Protein 7EBO (pdb70)

Secondary structure (DSSP, 8-state):
--EEE--SSEEEEEE--TT--GGGSHHHHHHHHHTT-EEEE---TT-SSS-THHHHHS-HHHHHHHHHHHHHHHHHTT--EEEEEEETHHHHHHHHHHHH-TTS-EEEEES---S----HHHHHHHHHHHHHHHTT-SS-HHHHHHHHHHHHHHHHHHHHHHHHHIIIIIGGGGGG--S-EEEEEE-S-IIIIIHHHHHHHHT-TTS-EEEEEETTS-S-TTTSTTHHHHHHHHHHHHHHH-/-----EEE--SS-EEEEE--TT--GGGSHHHHHHHHHTT-EEEE---TT-SSS-HHHHHH--HHHHHHHHHHHHHHHHHTT--SEEEEEETHHHHHHHHHHHH-TTS-EEEEES--SS----HHHHHHHHHHHHHHTSSS-HHHHHHHHTTHHHHHHHHHHHHHHHIIIIIGGGGGG--S-EEEEEETT-SSS-TTHHHHHHHT--SS-EEEEEETT--S-TTTSTTHHHHHHHHHHHHHH-

B-factor: mean 40.07, std 13.81, range [16.42, 127.61]

Foldseek 3Di:
DWDWAAFDLAEEEEEEAQLDFLVLQVLLVVLVVVVRYTYTYDGFFQHDDLAVVSSLVDALVSSLVVLVVRVVVVVVVVHQAYAYEYEALGQLSSQLCLLVDVSHLEYEYQLYQLAQDDPVVVLVVSLVVSLVSCVPGPDDPVVSCVRNVPRSVSVVVRSVSSNVCSVPRRLVRLQSRDHEYEYEWAEQDCVPTVVSRVVSCVSNPNHHYRYYYPNVGHRSCCPIPNVVVVSVSVVVVSVVSD/DFDAKDKQDFDLAEEEEEEAQLDFLVLFVLLVVLCVVVRYIYTYHGAFLHRDLALVSSLPDAPVRRLVVLVVSVVVCVVVVHQAYQYEYAALGQLSSQLVLLVDVSHAEYEYALYQLDQQFDQLVVSLVVNLVSLVVHPDDPVVSVVRSVPRSVSSVVRVVRSNVCSVPRRLVRLQSRDHAYEFEFEQAEPGGDRCSSVVSVVSNPNHHYHYDYNDHDYRSCCPTPNNVVVSVSVVVVSVVD

Organism: Lactiplantibacillus plantarum (strain ATCC BAA-793 / NCIMB 8826 / WCFS1) (NCBI:txid220668)

Nearest PDB structures (foldseek):
  7ebo-assembly1_B  TM=1.004E+00  e=3.153E-52  Lactiplantibacillus plantarum WCFS1
  7ebo-assembly1_A  TM=9.760E-01  e=7.085E-44  Lactiplantibacillus plantarum WCFS1
  1tqh-assembly1_A  TM=8.927E-01  e=3.615E-23  Geobacillus stearothermophilus
  6nkg-assembly1_A  TM=9.062E-01  e=1.296E-21  metagenome
  4ke8-assembly3_C  TM=7.957E-01  e=4.158E-16  Bacillus sp. H-257

InterPro domains:
  IPR012354 Esterase/lipase [PIRSF017388] (2-247)
  IPR022742 Alpha/beta hydrolase domain-containing protein 17C-like [PF12146] (15-228)
  IPR029058 Alpha/Beta hydrolase fold [G3DSA:3.40.50.1820] (1-246)
  IPR029058 Alpha/Beta hydrolase fold [SSF53474] (15-247)
  IPR051044 Monoacylglycerol and Diacylglycerol Lipase [PTHR11614] (16-240)

Structure (mmCIF, N/CA/C/O backbone):
data_7EBO
#
_entry.id   7EBO
#
_cell.length_a   54.891
_cell.length_b   74.339
_cell.length_c   110.726
_cell.angle_alpha   90.000
_cell.angle_beta   90.000
_cell.angle_gamma   90.000
#
_symmetry.space_group_name_H-M   'P 21 21 21'
#
loop_
_entity.id
_entity.type
_entity.pdbx_description
1 polymer Carboxylesterase
2 non-polymer 'SULFATE ION'
3 water water
#
loop_
_atom_site.group_PDB
_atom_site.id
_atom_site.type_symbol
_atom_site.label_atom_id
_atom_site.label_alt_id
_atom_site.label_comp_id
_atom_site.label_asym_id
_atom_site.label_entity_id
_atom_site.label_seq_id
_atom_site.pdbx_PDB_ins_code
_atom_site.Cartn_x
_atom_site.Cartn_y
_atom_site.Cartn_z
_atom_site.occupancy
_atom_site.B_iso_or_equiv
_atom_site.auth_seq_id
_atom_site.auth_comp_id
_atom_site.auth_asym_id
_atom_site.auth_atom_id
_atom_site.pdbx_PDB_model_num
ATOM 1 N N . GLU A 1 7 ? -11.647 7.613 -18.554 1.00 60.00 7 GLU A N 1
ATOM 2 C CA . GLU A 1 7 ? -12.880 7.632 -17.775 1.00 59.86 7 GLU A CA 1
ATOM 3 C C . GLU A 1 7 ? -12.662 7.037 -16.388 1.00 57.95 7 GLU A C 1
ATOM 4 O O . GLU A 1 7 ? -11.813 6.160 -16.217 1.00 58.58 7 GLU A O 1
ATOM 6 N N . PRO A 1 8 ? -13.414 7.514 -15.397 1.00 53.91 8 PRO A N 1
ATOM 7 C CA . PRO A 1 8 ? -13.365 6.888 -14.071 1.00 48.23 8 PRO A CA 1
ATOM 8 C C . PRO A 1 8 ? -13.975 5.494 -14.100 1.00 43.78 8 PRO A C 1
ATOM 9 O O . PRO A 1 8 ? -14.773 5.151 -14.974 1.00 45.43 8 PRO A O 1
ATOM 13 N N . PHE A 1 9 ? -13.576 4.678 -13.125 1.00 32.68 9 PHE A N 1
ATOM 14 C CA . PHE A 1 9 ? -14.040 3.302 -13.020 1.00 31.44 9 PHE A CA 1
ATOM 15 C C . PHE A 1 9 ? -14.598 3.035 -11.629 1.00 32.59 9 PHE A C 1
ATOM 16 O O . PHE A 1 9 ? -14.201 3.668 -10.648 1.00 28.90 9 PHE A O 1
ATOM 24 N N . PHE A 1 10 ? -15.525 2.081 -11.558 1.00 33.13 10 PHE A N 1
ATOM 25 C CA . PHE A 1 10 ? -16.130 1.655 -10.297 1.00 29.86 10 PHE A CA 1
ATOM 26 C C . PHE A 1 10 ? -16.361 0.151 -10.365 1.00 28.27 10 PHE A C 1
ATOM 27 O O . PHE A 1 10 ? -17.258 -0.302 -11.081 1.00 26.53 10 PHE A O 1
ATOM 35 N N . PHE A 1 11 ? -15.555 -0.621 -9.631 1.00 25.65 11 PHE A N 1
ATOM 36 C CA . PHE A 1 11 ? -15.669 -2.078 -9.612 1.00 26.66 11 PHE A CA 1
ATOM 37 C C . PHE A 1 11 ? -16.337 -2.497 -8.305 1.00 28.75 11 PHE A C 1
ATOM 38 O O . PHE A 1 11 ? -15.752 -2.347 -7.226 1.00 30.94 11 PHE A O 1
ATOM 46 N N . GLU A 1 12 ? -17.556 -3.026 -8.405 1.00 28.32 12 GLU A N 1
ATOM 47 C CA . GLU A 1 12 ? -18.376 -3.375 -7.248 1.00 30.63 12 GLU A CA 1
ATOM 48 C C . GLU A 1 12 ? -18.241 -4.864 -6.950 1.00 33.86 12 GLU A C 1
ATOM 49 O O . GLU A 1 12 ? -18.589 -5.698 -7.791 1.00 36.42 12 GLU A O 1
ATOM 55 N N . HIS A 1 13 ? -17.744 -5.198 -5.759 1.00 31.67 13 HIS A N 1
ATOM 56 C CA . HIS A 1 13 ? -17.610 -6.603 -5.403 1.00 33.37 13 HIS A CA 1
ATOM 57 C C . HIS A 1 13 ? -18.032 -6.874 -3.960 1.00 36.58 13 HIS A C 1
ATOM 58 O O . HIS A 1 13 ? -19.150 -7.343 -3.719 1.00 43.41 13 HIS A O 1
ATOM 65 N N . GLY A 1 14 ? -17.164 -6.572 -2.992 1.00 34.14 14 GLY A N 1
ATOM 66 C CA . GLY A 1 14 ? -17.394 -6.935 -1.613 1.00 35.16 14 GLY A CA 1
ATOM 67 C C . GLY A 1 14 ? -17.453 -5.721 -0.699 1.00 36.90 14 GLY A C 1
ATOM 68 O O . GLY A 1 14 ? -17.213 -4.582 -1.116 1.00 36.66 14 GLY A O 1
ATOM 69 N N . GLN A 1 15 ? -17.760 -5.990 0.574 1.00 40.69 15 GLN A N 1
ATOM 70 C CA . GLN A 1 15 ? -17.979 -4.906 1.524 1.00 40.67 15 GLN A CA 1
ATOM 71 C C . GLN A 1 15 ? -16.736 -4.046 1.707 1.00 40.11 15 GLN A C 1
ATOM 72 O O . GLN A 1 15 ? -16.849 -2.860 2.035 1.00 42.39 15 GLN A O 1
ATOM 78 N N . HIS A 1 16 ? -15.553 -4.616 1.501 1.00 39.98 16 HIS A N 1
ATOM 79 C CA . HIS A 1 16 ? -14.308 -3.863 1.614 1.00 36.31 16 HIS A CA 1
ATOM 80 C C . HIS A 1 16 ? -14.130 -3.016 0.361 1.00 34.98 16 HIS A C 1
ATOM 81 O O . HIS A 1 16 ? -13.914 -3.548 -0.734 1.00 36.25 16 HIS A O 1
ATOM 88 N N . ALA A 1 17 ? -14.217 -1.699 0.524 1.00 32.55 17 ALA A N 1
ATOM 89 C CA . ALA A 1 17 ? -14.176 -0.746 -0.574 1.00 26.58 17 ALA A CA 1
ATOM 90 C C . ALA A 1 17 ? -12.858 0.014 -0.535 1.00 25.98 17 ALA A C 1
ATOM 91 O O . ALA A 1 17 ? -12.388 0.405 0.535 1.00 31.81 17 ALA A O 1
ATOM 93 N N . VAL A 1 18 ? -12.248 0.211 -1.697 1.00 27.48 18 VAL A N 1
ATOM 94 C CA . VAL A 1 18 ? -10.967 0.901 -1.787 1.00 25.56 18 VAL A CA 1
ATOM 95 C C . VAL A 1 18 ? -11.101 2.044 -2.781 1.00 25.99 18 VAL A C 1
ATOM 96 O O . VAL A 1 18 ? -11.624 1.852 -3.883 1.00 25.85 18 VAL A O 1
ATOM 100 N N . ILE A 1 19 ? -10.650 3.235 -2.387 1.00 20.18 19 ILE A N 1
ATOM 101 C CA . ILE A 1 19 ? -10.622 4.401 -3.264 1.00 22.28 19 ILE A CA 1
ATOM 102 C C . ILE A 1 19 ? -9.179 4.665 -3.671 1.00 24.95 19 ILE A C 1
ATOM 103 O O . ILE A 1 19 ? -8.295 4.770 -2.813 1.00 29.36 19 ILE A O 1
ATOM 108 N N . LEU A 1 20 ? -8.945 4.776 -4.978 1.00 19.55 20 LEU A N 1
ATOM 109 C CA . LEU A 1 20 ? -7.611 4.985 -5.531 1.00 21.38 20 LEU A CA 1
ATOM 110 C C . LEU A 1 20 ? -7.576 6.300 -6.300 1.00 22.16 20 LEU A C 1
ATOM 111 O O . LEU A 1 20 ? -8.335 6.483 -7.257 1.00 24.61 20 LEU A O 1
ATOM 116 N N . LEU A 1 21 ? -6.687 7.203 -5.886 1.00 22.33 21 LEU A N 1
ATOM 117 C CA . LEU A 1 21 ? -6.527 8.516 -6.498 1.00 22.22 21 LEU A CA 1
ATOM 118 C C . LEU A 1 21 ? -5.277 8.537 -7.372 1.00 23.72 21 LEU A C 1
ATOM 119 O O . LEU A 1 21 ? -4.275 7.889 -7.055 1.00 24.17 21 LEU A O 1
ATOM 124 N N . HIS A 1 22 ? -5.343 9.278 -8.478 1.00 24.82 22 HIS A N 1
ATOM 125 C CA . HIS A 1 22 ? -4.295 9.263 -9.488 1.00 27.35 22 HIS A CA 1
ATOM 126 C C . HIS A 1 22 ? -3.380 10.482 -9.355 1.00 29.26 22 HIS A C 1
ATOM 127 O O . HIS A 1 22 ? -3.573 11.353 -8.506 1.00 30.21 22 HIS A O 1
ATOM 134 N N . ALA A 1 23 ? -2.376 10.541 -10.229 1.00 28.96 23 ALA A N 1
ATOM 135 C CA . ALA A 1 23 ? -1.311 11.532 -10.157 1.00 28.71 23 ALA A CA 1
ATOM 136 C C . ALA A 1 23 ? -1.701 12.841 -10.845 1.00 31.52 23 ALA A C 1
ATOM 137 O O . ALA A 1 23 ? -2.686 12.926 -11.585 1.00 28.87 23 ALA A O 1
ATOM 139 N N . TYR A 1 24 ? -0.900 13.874 -10.579 1.00 34.08 24 TYR A N 1
ATOM 140 C CA . TYR A 1 24 ? -1.045 15.160 -11.252 1.00 32.94 24 TYR A CA 1
ATOM 141 C C . TYR A 1 24 ? -0.857 14.990 -12.755 1.00 35.83 24 TYR A C 1
ATOM 142 O O . TYR A 1 24 ? 0.107 14.360 -13.204 1.00 38.59 24 TYR A O 1
ATOM 151 N N . ALA A 1 25 ? -1.799 15.533 -13.530 1.00 31.74 25 ALA A N 1
ATOM 152 C CA . ALA A 1 25 ? -1.833 15.424 -14.990 1.00 29.13 25 ALA A CA 1
ATOM 153 C C . ALA A 1 25 ? -1.987 13.981 -15.462 1.00 27.53 25 ALA A C 1
ATOM 154 O O . ALA A 1 25 ? -1.732 13.680 -16.633 1.00 30.84 25 ALA A O 1
ATOM 156 N N . GLY A 1 26 ? -2.389 13.084 -14.572 1.00 26.03 26 GLY A N 1
ATOM 157 C CA . GLY A 1 26 ? -2.685 11.703 -14.897 1.00 23.68 26 GLY A CA 1
ATOM 158 C C . GLY A 1 26 ? -4.168 11.465 -15.087 1.00 25.22 26 GLY A C 1
ATOM 159 O O . GLY A 1 26 ? -4.919 12.360 -15.492 1.00 26.05 26 GLY A O 1
ATOM 160 N N . SER A 1 27 ? -4.601 10.243 -14.787 1.00 27.33 27 SER A N 1
ATOM 161 C CA . SER A 1 27 ? -6.002 9.861 -14.916 1.00 28.30 27 SER A CA 1
ATOM 162 C C . SER A 1 27 ? -6.219 8.573 -14.133 1.00 29.67 27 SER A C 1
ATOM 163 O O . SER A 1 27 ? -5.274 7.973 -13.616 1.00 26.93 27 SER A O 1
ATOM 166 N N . ALA A 1 28 ? -7.480 8.130 -14.079 1.00 30.10 28 ALA A N 1
ATOM 167 C CA . ALA A 1 28 ? -7.807 6.882 -13.396 1.00 27.42 28 ALA A CA 1
ATOM 168 C C . ALA A 1 28 ? -7.050 5.695 -13.973 1.00 30.55 28 ALA A C 1
ATOM 169 O O . ALA A 1 28 ? -6.957 4.652 -13.317 1.00 31.07 28 ALA A O 1
ATOM 171 N N . ASN A 1 29 ? -6.505 5.832 -15.185 1.00 25.90 29 ASN A N 1
ATOM 172 C CA . ASN A 1 29 ? -5.656 4.791 -15.744 1.00 27.01 29 ASN A CA 1
ATOM 173 C C . ASN A 1 29 ? -4.350 4.644 -14.970 1.00 28.45 29 ASN A C 1
ATOM 174 O O . ASN A 1 29 ? -3.665 3.629 -15.127 1.00 35.09 29 ASN A O 1
ATOM 179 N N . ASP A 1 30 ? -3.985 5.634 -14.146 1.00 22.95 30 ASP A N 1
ATOM 180 C CA . ASP A 1 30 ? -2.776 5.520 -13.334 1.00 21.56 30 ASP A CA 1
ATOM 181 C C . ASP A 1 30 ? -2.854 4.351 -12.363 1.00 22.54 30 ASP A C 1
ATOM 182 O O . ASP A 1 30 ? -1.824 3.763 -12.013 1.00 26.12 30 ASP A O 1
ATOM 187 N N . VAL A 1 31 ? -4.062 3.987 -11.938 1.00 21.88 31 VAL A N 1
ATOM 188 C CA . VAL A 1 31 ? -4.283 3.045 -10.853 1.00 27.30 31 VAL A CA 1
ATOM 189 C C . VAL A 1 31 ? -5.190 1.900 -11.275 1.00 30.26 31 VAL A C 1
ATOM 190 O O . VAL A 1 31 ? -5.666 1.146 -10.428 1.00 32.87 31 VAL A O 1
ATOM 194 N N . ARG A 1 32 ? -5.453 1.766 -12.576 1.00 31.42 32 ARG A N 1
ATOM 195 C CA . ARG A 1 32 ? -6.390 0.747 -13.033 1.00 32.79 32 ARG A CA 1
ATOM 196 C C . ARG A 1 32 ? -5.821 -0.653 -12.845 1.00 34.23 32 ARG A C 1
ATOM 197 O O . ARG A 1 32 ? -6.543 -1.573 -12.443 1.00 33.16 32 ARG A O 1
ATOM 205 N N . MET A 1 33 ? -4.536 -0.839 -13.158 1.00 34.47 33 MET A N 1
ATOM 206 C CA . MET A 1 33 ? -3.911 -2.147 -12.986 1.00 35.86 33 MET A CA 1
ATOM 207 C C . MET A 1 33 ? -3.880 -2.551 -11.516 1.00 32.97 33 MET A C 1
ATOM 208 O O . MET A 1 33 ? -4.131 -3.714 -11.179 1.00 33.90 33 MET A O 1
ATOM 213 N N . LEU A 1 34 ? -3.547 -1.607 -10.629 1.00 28.66 34 LEU A N 1
ATOM 214 C CA . LEU A 1 34 ? -3.655 -1.860 -9.195 1.00 26.33 34 LEU A CA 1
ATOM 215 C C . LEU A 1 34 ? -5.090 -2.210 -8.828 1.00 30.08 34 LEU A C 1
ATOM 216 O O . LEU A 1 34 ? -5.334 -3.102 -8.006 1.00 37.19 34 LEU A O 1
ATOM 221 N N . ALA A 1 35 ? -6.054 -1.503 -9.424 1.00 25.65 35 ALA A N 1
ATOM 222 C CA . ALA A 1 35 ? -7.462 -1.787 -9.171 1.00 24.54 35 ALA A CA 1
ATOM 223 C C . ALA A 1 35 ? -7.815 -3.222 -9.542 1.00 24.90 35 ALA A C 1
ATOM 224 O O . ALA A 1 35 ? -8.575 -3.887 -8.829 1.00 29.57 35 ALA A O 1
ATOM 226 N N . ARG A 1 36 ? -7.280 -3.714 -10.661 1.00 24.84 36 ARG A N 1
ATOM 227 C CA . ARG A 1 36 ? -7.544 -5.093 -11.061 1.00 26.44 36 ARG A CA 1
ATOM 228 C C . ARG A 1 36 ? -6.957 -6.088 -10.071 1.00 26.56 36 ARG A C 1
ATOM 229 O O . ARG A 1 36 ? -7.569 -7.126 -9.797 1.00 27.58 36 ARG A O 1
ATOM 237 N N . ALA A 1 37 ? -5.773 -5.799 -9.530 1.00 25.25 37 ALA A N 1
ATOM 238 C CA . ALA A 1 37 ? -5.190 -6.713 -8.555 1.00 28.41 37 ALA A CA 1
ATOM 239 C C . ALA A 1 37 ? -6.036 -6.788 -7.292 1.00 31.26 37 ALA A C 1
ATOM 240 O O . ALA A 1 37 ? -6.139 -7.856 -6.677 1.00 31.61 37 ALA A O 1
ATOM 242 N N . LEU A 1 38 ? -6.648 -5.673 -6.890 1.00 30.48 38 LEU A N 1
ATOM 243 C CA . LEU A 1 38 ? -7.561 -5.699 -5.753 1.00 30.69 38 LEU A CA 1
ATOM 244 C C . LEU A 1 38 ? -8.894 -6.330 -6.131 1.00 35.54 38 LEU A C 1
ATOM 245 O O . LEU A 1 38 ? -9.518 -7.011 -5.309 1.00 37.49 38 LEU A O 1
ATOM 250 N N . GLU A 1 39 ? -9.343 -6.109 -7.370 1.00 35.60 39 GLU A N 1
ATOM 251 C CA . GLU A 1 39 ? -10.593 -6.707 -7.826 1.00 32.44 39 GLU A CA 1
ATOM 252 C C . GLU A 1 39 ? -10.514 -8.227 -7.807 1.00 36.67 39 GLU A C 1
ATOM 253 O O . GLU A 1 39 ? -11.475 -8.901 -7.422 1.00 37.43 39 GLU A O 1
ATOM 259 N N . ARG A 1 40 ? -9.366 -8.784 -8.200 1.00 36.56 40 ARG A N 1
ATOM 260 C CA . ARG A 1 40 ? -9.204 -10.235 -8.218 1.00 32.17 40 ARG A CA 1
ATOM 261 C C . ARG A 1 40 ? -9.358 -10.827 -6.823 1.00 30.60 40 ARG A C 1
ATOM 262 O O . ARG A 1 40 ? -9.795 -11.975 -6.679 1.00 33.32 40 ARG A O 1
ATOM 270 N N . GLU A 1 41 ? -9.004 -10.065 -5.787 1.00 28.16 41 GLU A N 1
ATOM 271 C CA . GLU A 1 41 ? -9.186 -10.480 -4.404 1.00 26.18 41 GLU A CA 1
ATOM 272 C C . GLU A 1 41 ? -10.516 -10.010 -3.824 1.00 25.88 41 GLU A C 1
ATOM 273 O O . GLU A 1 41 ? -10.657 -9.938 -2.597 1.00 27.08 41 GLU A O 1
ATOM 279 N N . ASP A 1 42 ? -11.468 -9.643 -4.685 1.00 26.69 42 ASP A N 1
ATOM 280 C CA . ASP A 1 42 ? -12.857 -9.362 -4.332 1.00 23.23 42 ASP A CA 1
ATOM 281 C C . ASP A 1 42 ? -13.039 -8.034 -3.607 1.00 22.62 42 ASP A C 1
ATOM 282 O O . ASP A 1 42 ? -14.064 -7.827 -2.947 1.00 23.31 42 ASP A O 1
ATOM 287 N N . TYR A 1 43 ? -12.081 -7.118 -3.700 1.00 21.85 43 TYR A N 1
ATOM 288 C CA . TYR A 1 43 ? -12.271 -5.795 -3.121 1.00 25.41 43 TYR A CA 1
ATOM 289 C C . TYR A 1 43 ? -13.118 -4.931 -4.043 1.00 29.41 43 TYR A C 1
ATOM 290 O O . TYR A 1 43 ? -12.974 -4.977 -5.268 1.00 34.21 43 TYR A O 1
ATOM 299 N N . THR A 1 44 ? -14.009 -4.143 -3.448 1.00 29.17 44 THR A N 1
ATOM 300 C CA . THR A 1 44 ? -14.653 -3.069 -4.185 1.00 30.45 44 THR A CA 1
ATOM 301 C C . THR A 1 44 ? -13.652 -1.930 -4.310 1.00 29.77 44 THR A C 1
ATOM 302 O O . THR A 1 44 ? -13.047 -1.516 -3.317 1.00 27.24 44 THR A O 1
ATOM 306 N N . VAL A 1 45 ? -13.466 -1.430 -5.525 1.00 30.19 45 VAL A N 1
ATOM 307 C CA . VAL A 1 45 ? -12.455 -0.413 -5.781 1.00 30.94 45 VAL A CA 1
ATOM 308 C C . VAL A 1 45 ? -13.054 0.668 -6.670 1.00 27.85 45 VAL A C 1
ATOM 309 O O . VAL A 1 45 ? -13.762 0.373 -7.639 1.00 29.13 45 VAL A O 1
ATOM 313 N N . TYR A 1 46 ? -12.763 1.924 -6.332 1.00 27.12 46 TYR A N 1
ATOM 314 C CA . TYR A 1 46 ? -13.314 3.099 -6.995 1.00 27.15 46 TYR A CA 1
ATOM 315 C C . TYR A 1 46 ? -12.178 4.034 -7.380 1.00 33.15 46 TYR A C 1
ATOM 316 O O . TYR A 1 46 ? -11.331 4.362 -6.543 1.00 32.69 46 TYR A O 1
ATOM 325 N N . GLY A 1 47 ? -12.160 4.454 -8.642 1.00 35.56 47 GLY A N 1
ATOM 326 C CA . GLY A 1 47 ? -11.114 5.317 -9.134 1.00 34.38 47 GLY A CA 1
ATOM 327 C C . GLY A 1 47 ? -11.637 6.615 -9.717 1.00 30.51 47 GLY A C 1
ATOM 328 O O . GLY A 1 47 ? -11.922 6.715 -10.914 1.00 28.97 47 GLY A O 1
ATOM 329 N N . PRO A 1 48 ? -11.763 7.642 -8.883 1.00 30.45 48 PRO A N 1
ATOM 330 C CA . PRO A 1 48 ? -12.277 8.923 -9.368 1.00 28.61 48 PRO A CA 1
ATOM 331 C C . PRO A 1 48 ? -11.205 9.692 -10.124 1.00 30.42 48 PRO A C 1
ATOM 332 O O . PRO A 1 48 ? -10.007 9.424 -10.014 1.00 34.62 48 PRO A O 1
ATOM 336 N N . GLN A 1 49 ? -11.659 10.663 -10.909 1.00 29.48 49 GLN A N 1
ATOM 337 C CA . GLN A 1 49 ? -10.772 11.519 -11.684 1.00 29.66 49 GLN A CA 1
ATOM 338 C C . GLN A 1 49 ? -10.868 12.952 -11.181 1.00 26.40 49 GLN A C 1
ATOM 339 O O . GLN A 1 49 ? -11.969 13.467 -10.960 1.00 29.69 49 GLN A O 1
ATOM 345 N N . PHE A 1 50 ? -9.714 13.589 -11.006 1.00 23.68 50 PHE A N 1
ATOM 346 C CA . PHE A 1 50 ? -9.672 14.949 -10.494 1.00 25.56 50 PHE A CA 1
ATOM 347 C C . PHE A 1 50 ? -10.226 15.925 -11.528 1.00 29.58 50 PHE A C 1
ATOM 348 O O . PHE A 1 50 ? -10.198 15.668 -12.733 1.00 35.95 50 PHE A O 1
ATOM 356 N N . SER A 1 51 ? -10.765 17.040 -11.041 1.00 28.51 51 SER A N 1
ATOM 357 C CA . SER A 1 51 ? -11.311 18.052 -11.935 1.00 28.26 51 SER A CA 1
ATOM 358 C C . SER A 1 51 ? -10.232 18.561 -12.883 1.00 26.75 51 SER A C 1
ATOM 359 O O . SER A 1 51 ? -9.066 18.712 -12.504 1.00 27.38 51 SER A O 1
ATOM 362 N N . GLY A 1 52 ? -10.624 18.810 -14.133 1.00 23.34 52 GLY A N 1
ATOM 363 C CA . GLY A 1 52 ? -9.706 19.297 -15.139 1.00 25.24 52 GLY A CA 1
ATOM 364 C C . GLY A 1 52 ? -8.847 18.241 -15.801 1.00 29.11 52 GLY A C 1
ATOM 365 O O . GLY A 1 52 ? -8.200 18.542 -16.811 1.00 32.65 52 GLY A O 1
ATOM 366 N N . HIS A 1 53 ? -8.818 17.017 -15.279 1.00 30.02 53 HIS A N 1
ATOM 367 C CA . HIS A 1 53 ? -7.952 15.973 -15.804 1.00 31.88 53 HIS A CA 1
ATOM 368 C C . HIS A 1 53 ? -8.686 15.131 -16.843 1.00 36.39 53 HIS A C 1
ATOM 369 O O . HIS A 1 53 ? -9.917 15.126 -16.924 1.00 39.34 53 HIS A O 1
ATOM 376 N N . ALA A 1 54 ? -7.897 14.413 -17.645 1.00 37.64 54 ALA A N 1
ATOM 377 C CA . ALA A 1 54 ? -8.409 13.464 -18.636 1.00 39.19 54 ALA A CA 1
ATOM 378 C C . ALA A 1 54 ? -9.265 14.151 -19.699 1.00 43.60 54 ALA A C 1
ATOM 379 O O . ALA A 1 54 ? -10.336 13.666 -20.068 1.00 47.35 54 ALA A O 1
ATOM 381 N N . THR A 1 55 ? -8.795 15.292 -20.187 1.00 44.05 55 THR A N 1
ATOM 382 C CA . THR A 1 55 ? -9.394 15.970 -21.326 1.00 45.71 55 THR A CA 1
ATOM 383 C C . THR A 1 55 ? -8.336 16.101 -22.415 1.00 47.54 55 THR A C 1
ATOM 384 O O . THR A 1 55 ? -7.195 15.657 -22.260 1.00 51.03 55 THR A O 1
ATOM 388 N N . ASP A 1 56 ? -8.720 16.716 -23.532 1.00 46.35 56 ASP A N 1
ATOM 389 C CA . ASP A 1 56 ? -7.759 16.964 -24.598 1.00 46.64 56 ASP A CA 1
ATOM 390 C C . ASP A 1 56 ? -6.834 18.134 -24.286 1.00 46.58 56 ASP A C 1
ATOM 391 O O . ASP A 1 56 ? -5.781 18.262 -24.918 1.00 49.27 56 ASP A O 1
ATOM 393 N N . ASP A 1 57 ? -7.195 18.976 -23.320 1.00 40.90 57 ASP A N 1
ATOM 394 C CA . ASP A 1 57 ? -6.531 20.254 -23.106 1.00 38.85 57 ASP A CA 1
ATOM 395 C C . ASP A 1 57 ? -5.780 20.239 -21.783 1.00 35.50 57 ASP A C 1
ATOM 396 O O . ASP A 1 57 ? -6.407 20.075 -20.725 1.00 32.26 57 ASP A O 1
ATOM 401 N N . PRO A 1 58 ? -4.450 20.376 -21.790 1.00 31.75 58 PRO A N 1
ATOM 402 C CA . PRO A 1 58 ? -3.718 20.473 -20.517 1.00 29.77 58 PRO A CA 1
ATOM 403 C C . PRO A 1 58 ? -4.084 21.709 -19.712 1.00 31.15 58 PRO A C 1
ATOM 404 O O . PRO A 1 58 ? -3.900 21.712 -18.487 1.00 33.68 58 PRO A O 1
ATOM 408 N N . ARG A 1 59 ? -4.592 22.766 -20.358 1.00 27.51 59 ARG A N 1
ATOM 409 C CA . ARG A 1 59 ? -5.007 23.961 -19.631 1.00 30.34 59 ARG A CA 1
ATOM 410 C C . ARG A 1 59 ? -6.211 23.707 -18.734 1.00 31.75 59 ARG A C 1
ATOM 411 O O . ARG A 1 59 ? -6.430 24.468 -17.787 1.00 31.10 59 ARG A O 1
ATOM 419 N N . ASP A 1 60 ? -7.006 22.674 -19.025 1.00 34.19 60 ASP A N 1
ATOM 420 C CA . ASP A 1 60 ? -8.114 22.326 -18.142 1.00 33.15 60 ASP A CA 1
ATOM 421 C C . ASP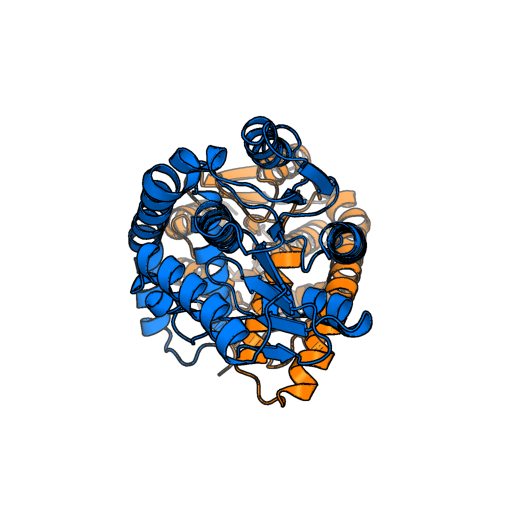 A 1 60 ? -7.621 21.980 -16.745 1.00 37.64 60 ASP A C 1
ATOM 422 O O . ASP A 1 60 ? -8.293 22.291 -15.753 1.00 41.09 60 ASP A O 1
ATOM 427 N N . ILE A 1 61 ? -6.454 21.343 -16.647 1.00 35.16 61 ILE A N 1
ATOM 428 C CA . ILE A 1 61 ? -5.868 21.057 -15.343 1.00 32.27 61 ILE A CA 1
ATOM 429 C C . ILE A 1 61 ? -5.474 22.351 -14.645 1.00 37.31 61 ILE A C 1
ATOM 430 O O . ILE A 1 61 ? -5.722 22.531 -13.447 1.00 39.88 61 ILE A O 1
ATOM 435 N N . LEU A 1 62 ? -4.850 23.271 -15.383 1.00 33.20 62 LEU A N 1
ATOM 436 C CA . LEU A 1 62 ? -4.380 24.519 -14.796 1.00 33.39 62 LEU A CA 1
ATOM 437 C C . LEU A 1 62 ? -5.522 25.440 -14.390 1.00 31.10 62 LEU A C 1
ATOM 438 O O . LEU A 1 62 ? -5.317 26.328 -13.557 1.00 28.88 62 LEU A O 1
ATOM 443 N N . ALA A 1 63 ? -6.718 25.249 -14.955 1.00 32.52 63 ALA A N 1
ATOM 444 C CA . ALA A 1 63 ? -7.860 26.059 -14.551 1.00 31.92 63 ALA A CA 1
ATOM 445 C C . ALA A 1 63 ? -8.393 25.657 -13.182 1.00 36.83 63 ALA A C 1
ATOM 446 O O . ALA A 1 63 ? -9.025 26.479 -12.512 1.00 38.90 63 ALA A O 1
ATOM 448 N N . GLN A 1 64 ? -8.151 24.422 -12.754 1.00 35.68 64 GLN A N 1
ATOM 449 C CA . GLN A 1 64 ? -8.607 23.945 -11.459 1.00 33.51 64 GLN A CA 1
ATOM 450 C C . GLN A 1 64 ? -7.595 24.330 -10.382 1.00 34.81 64 GLN A C 1
ATOM 451 O O . GLN A 1 64 ? -6.497 24.808 -10.669 1.00 36.50 64 GLN A O 1
ATOM 457 N N . THR A 1 65 ? -7.974 24.118 -9.128 1.00 36.53 65 THR A N 1
ATOM 458 C CA . THR A 1 65 ? -7.134 24.469 -7.996 1.00 35.01 65 THR A CA 1
ATOM 459 C C . THR A 1 65 ? -6.880 23.240 -7.134 1.00 34.51 65 THR A C 1
ATOM 460 O O . THR A 1 65 ? -7.660 22.280 -7.162 1.00 33.49 65 THR A O 1
ATOM 464 N N . PRO A 1 66 ? -5.784 23.226 -6.366 1.00 39.36 66 PRO A N 1
ATOM 465 C CA . PRO A 1 66 ? -5.567 22.102 -5.439 1.00 34.74 66 PRO A CA 1
ATOM 466 C C . PRO A 1 66 ? -6.697 21.944 -4.443 1.00 33.60 66 PRO A C 1
ATOM 467 O O . PRO A 1 66 ? -7.055 20.817 -4.074 1.00 33.41 66 PRO A O 1
ATOM 471 N N . ALA A 1 67 ? -7.261 23.064 -3.988 1.00 33.52 67 ALA A N 1
ATOM 472 C CA . ALA A 1 67 ? -8.361 23.019 -3.033 1.00 35.99 67 ALA A CA 1
ATOM 473 C C . ALA A 1 67 ? -9.566 22.287 -3.611 1.00 39.62 67 ALA A C 1
ATOM 474 O O . ALA A 1 67 ? -10.269 21.569 -2.889 1.00 40.01 67 ALA A O 1
ATOM 476 N N . GLN A 1 68 ? -9.832 22.469 -4.908 1.00 35.69 68 GLN A N 1
ATOM 477 C CA . GLN A 1 68 ? -10.958 21.781 -5.531 1.00 32.61 68 GLN A CA 1
ATOM 478 C C . GLN A 1 68 ? -10.727 20.277 -5.576 1.00 35.85 68 GLN A C 1
ATOM 479 O O . GLN A 1 68 ? -11.667 19.494 -5.394 1.00 37.37 68 GLN A O 1
ATOM 485 N N . TRP A 1 69 ? -9.483 19.855 -5.812 1.00 34.30 69 TRP A N 1
ATOM 486 C CA . TRP A 1 69 ? -9.172 18.430 -5.827 1.00 32.19 69 TRP A CA 1
ATOM 487 C C . TRP A 1 69 ? -9.393 17.791 -4.461 1.00 33.75 69 TRP A C 1
ATOM 488 O O . TRP A 1 69 ? -9.729 16.604 -4.379 1.00 30.67 69 TRP A O 1
ATOM 499 N N . TRP A 1 70 ? -9.196 18.553 -3.381 1.00 36.29 70 TRP A N 1
ATOM 500 C CA . TRP A 1 70 ? -9.553 18.062 -2.053 1.00 33.31 70 TRP A CA 1
ATOM 501 C C . TRP A 1 70 ? -11.057 17.845 -1.930 1.00 30.76 70 TRP A C 1
ATOM 502 O O . TRP A 1 70 ? -11.503 16.878 -1.300 1.00 28.38 70 TRP A O 1
ATOM 513 N N . GLN A 1 71 ? -11.854 18.741 -2.515 1.00 30.93 71 GLN A N 1
ATOM 514 C CA . GLN A 1 71 ? -13.299 18.535 -2.542 1.00 29.86 71 GLN A CA 1
ATOM 515 C C . GLN A 1 71 ? -13.665 17.291 -3.345 1.00 30.85 71 GLN A C 1
ATOM 516 O O . GLN A 1 71 ? -14.589 16.557 -2.977 1.00 34.87 71 GLN A O 1
ATOM 522 N N . ASP A 1 72 ? -12.960 17.045 -4.455 1.00 30.09 72 ASP A N 1
ATOM 523 C CA . ASP A 1 72 ? -13.175 15.819 -5.220 1.00 30.92 72 ASP A CA 1
ATOM 524 C C . ASP A 1 72 ? -12.914 14.586 -4.369 1.00 31.92 72 ASP A C 1
ATOM 525 O O . ASP A 1 72 ? -13.595 13.564 -4.514 1.00 33.28 72 ASP A O 1
ATOM 530 N N . THR A 1 73 ? -11.899 14.648 -3.508 1.00 33.04 73 THR A N 1
ATOM 531 C CA . THR A 1 73 ? -11.589 13.518 -2.642 1.00 32.45 73 THR A CA 1
ATOM 532 C C . THR A 1 73 ? -12.723 13.250 -1.661 1.00 28.20 73 THR A C 1
ATOM 533 O O . THR A 1 73 ? -13.099 12.093 -1.435 1.00 26.45 73 THR A O 1
ATOM 537 N N . GLN A 1 74 ? -13.282 14.307 -1.067 1.00 23.42 74 GLN A N 1
ATOM 538 C CA . GLN A 1 74 ? -14.401 14.125 -0.149 1.00 24.11 74 GLN A CA 1
ATOM 539 C C . GLN A 1 74 ? -15.628 13.587 -0.873 1.00 29.69 74 GLN A C 1
ATOM 540 O O . GLN A 1 74 ? -16.348 12.737 -0.335 1.00 31.15 74 GLN A O 1
ATOM 546 N N . GLN A 1 75 ? -15.887 14.074 -2.089 1.00 31.69 75 GLN A N 1
ATOM 547 C CA . GLN A 1 75 ? -17.043 13.600 -2.842 1.00 28.63 75 GLN A CA 1
ATOM 548 C C . GLN A 1 75 ? -16.918 12.119 -3.169 1.00 27.52 75 GLN A C 1
ATOM 549 O O . GLN A 1 75 ? -17.915 11.388 -3.171 1.00 26.82 75 GLN A O 1
ATOM 555 N N . ALA A 1 76 ? -15.697 11.661 -3.448 1.00 30.24 76 ALA A N 1
ATOM 556 C CA . ALA A 1 76 ? -15.481 10.249 -3.739 1.00 33.14 76 ALA A CA 1
ATOM 557 C C . ALA A 1 76 ? -15.759 9.381 -2.518 1.00 28.64 76 ALA A C 1
ATOM 558 O O . ALA A 1 76 ? -16.359 8.306 -2.638 1.00 29.42 76 ALA A O 1
ATOM 560 N N . ILE A 1 77 ? -15.310 9.820 -1.339 1.00 29.01 77 ILE A N 1
ATOM 561 C CA . ILE A 1 77 ? -15.561 9.064 -0.112 1.00 26.77 77 ILE A CA 1
ATOM 562 C C . ILE A 1 77 ? -17.054 9.010 0.188 1.00 28.97 77 ILE A C 1
ATOM 563 O O . ILE A 1 77 ? -17.605 7.950 0.509 1.00 36.03 77 ILE A O 1
ATOM 568 N N . SER A 1 78 ? -17.728 10.159 0.107 1.00 25.26 78 SER A N 1
ATOM 569 C CA . SER A 1 78 ? -19.167 10.199 0.349 1.00 25.44 78 SER A CA 1
ATOM 570 C C . SER A 1 78 ? -19.929 9.346 -0.658 1.00 24.92 78 SER A C 1
ATOM 571 O O . SER A 1 78 ? -20.950 8.735 -0.321 1.00 24.40 78 SER A O 1
ATOM 574 N N . PHE A 1 79 ? -19.453 9.303 -1.902 1.00 28.55 79 PHE A N 1
ATOM 575 C CA . PHE A 1 79 ? -20.123 8.507 -2.924 1.00 29.74 79 PHE A CA 1
ATOM 576 C C . PHE A 1 79 ? -20.103 7.025 -2.567 1.00 31.85 79 PHE A C 1
ATOM 577 O O . PHE A 1 79 ? -21.082 6.308 -2.806 1.00 33.79 79 PHE A O 1
ATOM 585 N N . MET A 1 80 ? -18.987 6.546 -2.012 1.00 31.40 80 MET A N 1
ATOM 586 C CA . MET A 1 80 ? -18.906 5.151 -1.587 1.00 35.29 80 MET A CA 1
ATOM 587 C C . MET A 1 80 ? -19.877 4.875 -0.447 1.00 34.28 80 MET A C 1
ATOM 588 O O . MET A 1 80 ? -20.538 3.831 -0.420 1.00 35.98 80 MET A O 1
ATOM 593 N N . ARG A 1 81 ? -19.963 5.799 0.511 1.00 32.32 81 ARG A N 1
ATOM 594 C CA . ARG A 1 81 ? -20.904 5.644 1.615 1.00 31.97 81 ARG A CA 1
ATOM 595 C C . ARG A 1 81 ? -22.339 5.697 1.111 1.00 37.94 81 ARG A C 1
ATOM 596 O O . ARG A 1 81 ? -23.219 5.007 1.637 1.00 42.66 81 ARG A O 1
ATOM 604 N N . GLN A 1 82 ? -22.594 6.536 0.104 1.00 35.29 82 GLN A N 1
ATOM 605 C CA . GLN A 1 82 ? -23.910 6.584 -0.521 1.00 34.78 82 GLN A CA 1
ATOM 606 C C . GLN A 1 82 ? -24.278 5.238 -1.133 1.00 33.96 82 GLN A C 1
ATOM 607 O O . GLN A 1 82 ? -25.463 4.897 -1.229 1.00 33.00 82 GLN A O 1
ATOM 613 N N . LYS A 1 83 ? -23.276 4.456 -1.532 1.00 34.05 83 LYS A N 1
ATOM 614 C CA . LYS A 1 83 ? -23.478 3.122 -2.081 1.00 36.01 83 LYS A CA 1
ATOM 615 C C . LYS A 1 83 ? -23.675 2.056 -1.010 1.00 38.46 83 LYS A C 1
ATOM 616 O O . LYS A 1 83 ? -23.907 0.894 -1.356 1.00 40.42 83 LYS A O 1
ATOM 622 N N . GLY A 1 84 ? -23.589 2.408 0.270 1.00 39.74 84 GLY A N 1
ATOM 623 C CA . GLY A 1 84 ? -23.766 1.441 1.331 1.00 38.90 84 GLY A CA 1
ATOM 624 C C . GLY A 1 84 ? -22.485 0.902 1.927 1.00 39.28 84 GLY A C 1
ATOM 625 O O . GLY A 1 84 ? -22.550 0.095 2.861 1.00 39.96 84 GLY A O 1
ATOM 626 N N . TYR A 1 85 ? -21.327 1.315 1.416 1.00 37.17 85 TYR A N 1
ATOM 627 C CA . TYR A 1 85 ? -20.053 0.837 1.934 1.00 38.51 85 TYR A CA 1
ATOM 628 C C . TYR A 1 85 ? -19.646 1.624 3.172 1.00 43.09 85 TYR A C 1
ATOM 629 O O . TYR A 1 85 ? -19.664 2.859 3.175 1.00 45.30 85 TYR A O 1
ATOM 638 N N . THR A 1 86 ? -19.294 0.896 4.231 1.00 41.64 86 THR A N 1
ATOM 639 C CA . THR A 1 86 ? -18.840 1.492 5.476 1.00 39.29 86 THR A CA 1
ATOM 640 C C . THR A 1 86 ? -17.373 1.229 5.769 1.00 38.15 86 THR A C 1
ATOM 641 O O . THR A 1 86 ? -16.781 1.954 6.575 1.00 39.42 86 THR A O 1
ATOM 645 N N . LYS A 1 87 ? -16.775 0.227 5.130 1.00 34.61 87 LYS A N 1
ATOM 646 C CA . LYS A 1 87 ? -15.376 -0.134 5.331 1.00 33.15 87 LYS A CA 1
ATOM 647 C C . LYS A 1 87 ? -14.613 0.289 4.082 1.00 29.90 87 LYS A C 1
ATOM 648 O O . LYS A 1 87 ? -14.602 -0.426 3.076 1.00 33.04 87 LYS A O 1
ATOM 654 N N . ILE A 1 88 ? -13.983 1.458 4.150 1.00 26.56 88 ILE A N 1
ATOM 655 C CA . ILE A 1 88 ? -13.340 2.069 2.996 1.00 29.74 88 ILE A CA 1
ATOM 656 C C . ILE A 1 88 ? -11.925 2.472 3.385 1.00 26.47 88 ILE A C 1
ATOM 657 O O . ILE A 1 88 ? -11.673 2.902 4.516 1.00 27.52 88 ILE A O 1
ATOM 662 N N . SER A 1 89 ? -11.001 2.298 2.449 1.00 25.04 89 SER A N 1
ATOM 663 C CA . SER A 1 89 ? -9.639 2.786 2.551 1.00 26.86 89 SER A CA 1
ATOM 664 C C . SER A 1 89 ? -9.347 3.630 1.321 1.00 29.16 89 SER A C 1
ATOM 665 O O . SER A 1 89 ? -9.955 3.443 0.262 1.00 31.92 89 SER A O 1
ATOM 668 N N . ILE A 1 90 ? -8.400 4.554 1.451 1.00 27.38 90 ILE A N 1
ATOM 669 C CA . ILE A 1 90 ? -8.122 5.500 0.379 1.00 27.18 90 ILE A CA 1
ATOM 670 C C . ILE A 1 90 ? -6.616 5.652 0.214 1.00 25.06 90 ILE A C 1
ATOM 671 O O . ILE A 1 90 ? -5.892 5.897 1.183 1.00 25.33 90 ILE A O 1
ATOM 676 N N . PHE A 1 91 ? -6.153 5.511 -1.023 1.00 20.72 91 PHE A N 1
ATOM 677 C CA . PHE A 1 91 ? -4.750 5.623 -1.377 1.00 27.31 91 PHE A CA 1
ATOM 678 C C . PHE A 1 91 ? -4.620 6.676 -2.462 1.00 31.16 91 PHE A C 1
ATOM 679 O O . PHE A 1 91 ? -5.582 6.994 -3.165 1.00 32.63 91 PHE A O 1
ATOM 687 N N . GLY A 1 92 ? -3.417 7.218 -2.589 1.00 32.06 92 GLY A N 1
ATOM 688 C CA . GLY A 1 92 ? -3.168 8.159 -3.656 1.00 27.96 92 GLY A CA 1
ATOM 689 C C . GLY A 1 92 ? -1.782 8.018 -4.239 1.00 28.35 92 GLY A C 1
ATOM 690 O O . GLY A 1 92 ? -0.807 7.767 -3.523 1.00 26.07 92 GLY A O 1
ATOM 691 N N . LEU A 1 93 ? -1.691 8.218 -5.547 1.00 33.35 93 LEU A N 1
ATOM 692 C CA . LEU A 1 93 ? -0.442 8.128 -6.283 1.00 32.12 93 LEU A CA 1
ATOM 693 C C . LEU A 1 93 ? 0.070 9.542 -6.511 1.00 29.56 93 LEU A C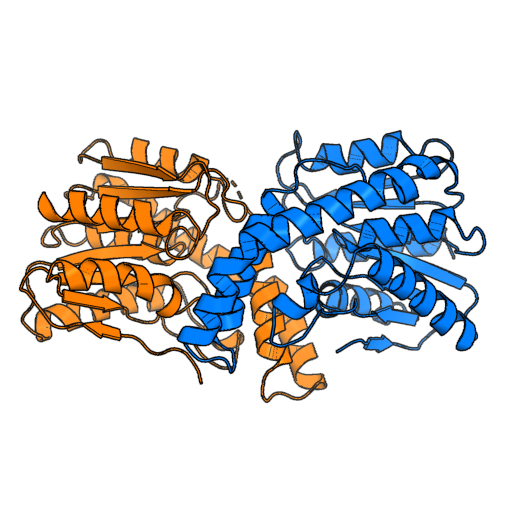 1
ATOM 694 O O . LEU A 1 93 ? -0.663 10.391 -7.032 1.00 26.82 93 LEU A O 1
ATOM 699 N N . SER A 1 94 ? 1.335 9.782 -6.154 1.00 32.64 94 SER A N 1
ATOM 700 C CA . SER A 1 94 ? 1.955 11.092 -6.325 1.00 31.56 94 SER A CA 1
ATOM 701 C C . SER A 1 94 ? 1.090 12.189 -5.712 1.00 30.45 94 SER A C 1
ATOM 702 O O . SER A 1 94 ? 0.943 12.249 -4.488 1.00 32.81 94 SER A O 1
ATOM 705 N N . LEU A 1 95 ? 0.534 13.074 -6.546 1.00 30.97 95 LEU A N 1
ATOM 706 C CA . LEU A 1 95 ? -0.310 14.149 -6.026 1.00 28.97 95 LEU A CA 1
ATOM 707 C C . LEU A 1 95 ? -1.519 13.602 -5.272 1.00 30.45 95 LEU A C 1
ATOM 708 O O . LEU A 1 95 ? -1.948 14.185 -4.269 1.00 29.63 95 LEU A O 1
ATOM 713 N N . GLY A 1 96 ? -2.075 12.480 -5.734 1.00 29.75 96 GLY A N 1
ATOM 714 C CA . GLY A 1 96 ? -3.226 11.897 -5.062 1.00 26.36 96 GLY A CA 1
ATOM 715 C C . GLY A 1 96 ? -2.972 11.564 -3.605 1.00 27.82 96 GLY A C 1
ATOM 716 O O . GLY A 1 96 ? -3.871 11.686 -2.771 1.00 28.77 96 GLY A O 1
ATOM 717 N N . GLY A 1 97 ? -1.750 11.139 -3.280 1.00 30.13 97 GLY A N 1
ATOM 718 C CA . GLY A 1 97 ? -1.432 10.779 -1.907 1.00 30.86 97 GLY A CA 1
ATOM 719 C C . GLY A 1 97 ? -1.614 11.906 -0.910 1.00 26.94 97 GLY A C 1
ATOM 720 O O . GLY A 1 97 ? -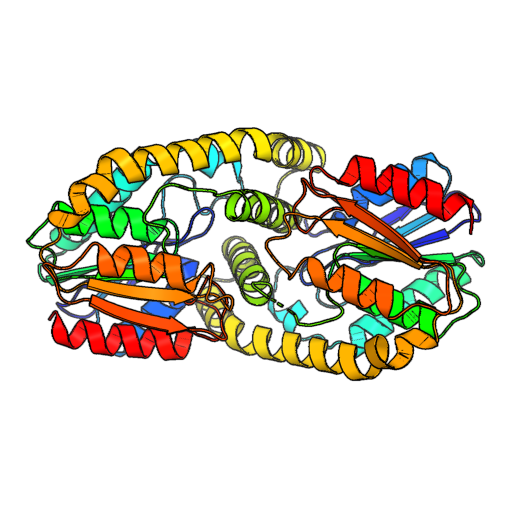1.926 11.659 0.258 1.00 25.45 97 GLY A O 1
ATOM 721 N N . ILE A 1 98 ? -1.418 13.153 -1.343 1.00 29.22 98 ILE A N 1
ATOM 722 C CA . ILE A 1 98 ? -1.594 14.287 -0.437 1.00 31.34 98 ILE A CA 1
ATOM 723 C C . ILE A 1 98 ? -3.039 14.357 0.038 1.00 34.12 98 ILE A C 1
ATOM 724 O O . ILE A 1 98 ? -3.318 14.496 1.235 1.00 35.33 98 ILE A O 1
ATOM 729 N N . PHE A 1 99 ? -3.978 14.258 -0.903 1.00 31.37 99 PHE A N 1
ATOM 730 C CA . PHE A 1 99 ? -5.394 14.319 -0.565 1.00 31.06 99 PHE A CA 1
ATOM 731 C C . PHE A 1 99 ? -5.848 13.054 0.149 1.00 27.63 99 PHE A C 1
ATOM 732 O O . PHE A 1 99 ? -6.761 13.104 0.981 1.00 22.65 99 PHE A O 1
ATOM 740 N N . ALA A 1 100 ? -5.240 11.911 -0.181 1.00 28.69 100 ALA A N 1
ATOM 741 C CA . ALA A 1 100 ? -5.528 10.681 0.548 1.00 28.02 100 ALA A CA 1
ATOM 742 C C . ALA A 1 100 ? -5.138 10.819 2.014 1.00 28.80 100 ALA A C 1
ATOM 743 O O . ALA A 1 100 ? -5.857 10.352 2.905 1.00 31.12 100 ALA A O 1
ATOM 745 N N . THR A 1 101 ? -3.996 11.457 2.282 1.00 27.91 101 THR A N 1
ATOM 746 C CA . THR A 1 101 ? -3.606 11.718 3.663 1.00 26.82 101 THR A CA 1
ATOM 747 C C . THR A 1 101 ? -4.541 12.726 4.314 1.00 29.36 101 THR A C 1
ATOM 748 O O . THR A 1 101 ? -4.891 12.585 5.491 1.00 30.38 101 THR A O 1
ATOM 752 N N . ALA A 1 102 ? -4.951 13.754 3.568 1.00 28.20 102 ALA A N 1
ATOM 753 C CA . ALA A 1 102 ? -5.899 14.724 4.104 1.00 27.99 102 ALA A CA 1
ATOM 754 C C . ALA A 1 102 ? -7.193 14.043 4.530 1.00 28.91 102 ALA A C 1
ATOM 755 O O . ALA A 1 102 ? -7.807 14.429 5.532 1.00 30.81 102 ALA A O 1
ATOM 757 N N . ALA A 1 103 ? -7.624 13.027 3.779 1.00 24.75 103 ALA A N 1
ATOM 758 C CA . ALA A 1 103 ? -8.845 12.312 4.130 1.00 24.88 103 ALA A CA 1
ATOM 759 C C . ALA A 1 103 ? -8.670 11.521 5.420 1.00 29.34 103 ALA A C 1
ATOM 760 O O . ALA A 1 103 ? -9.542 11.548 6.296 1.00 30.91 103 ALA A O 1
ATOM 762 N N . LEU A 1 104 ? -7.546 10.813 5.555 1.00 30.61 104 LEU A N 1
ATOM 763 C CA . LEU A 1 104 ? -7.315 10.004 6.746 1.00 33.75 104 LEU A CA 1
ATOM 764 C C . LEU A 1 104 ? -7.189 10.861 7.998 1.00 34.89 104 LEU A C 1
ATOM 765 O O . LEU A 1 104 ? -7.554 10.416 9.093 1.00 35.30 104 LEU A O 1
ATOM 770 N N . GLU A 1 105 ? -6.656 12.077 7.861 1.00 29.84 105 GLU A N 1
ATOM 771 C CA . GLU A 1 105 ? -6.516 12.967 9.009 1.00 28.86 105 GLU A CA 1
ATOM 772 C C . GLU A 1 105 ? -7.870 13.399 9.558 1.00 28.63 105 GLU A C 1
ATOM 773 O O . GLU A 1 105 ? -8.061 13.468 10.778 1.00 32.11 105 GLU A O 1
ATOM 779 N N . ARG A 1 106 ? -8.817 13.700 8.674 1.00 26.88 106 ARG A N 1
ATOM 780 C CA . ARG A 1 106 ? -10.081 14.319 9.045 1.00 29.86 106 ARG A CA 1
ATOM 781 C C . ARG A 1 106 ? -11.229 13.330 9.203 1.00 32.31 106 ARG A C 1
ATOM 782 O O . ARG A 1 106 ? -12.347 13.752 9.513 1.00 34.35 106 ARG A O 1
ATOM 790 N N . ASP A 1 107 ? -10.996 12.034 9.008 1.00 30.67 107 ASP A N 1
ATOM 791 C CA . ASP A 1 107 ? -12.074 11.048 9.065 1.00 29.89 107 ASP A CA 1
ATOM 792 C C . ASP A 1 107 ? -11.581 9.805 9.788 1.00 29.08 107 ASP A C 1
ATOM 793 O O . ASP A 1 107 ? -10.996 8.901 9.177 1.00 27.04 107 ASP A O 1
ATOM 798 N N . PRO A 1 108 ? -11.793 9.728 11.105 1.00 32.22 108 PRO A N 1
ATOM 799 C CA . PRO A 1 108 ? -11.377 8.527 11.845 1.00 36.03 108 PRO A CA 1
ATOM 800 C C . PRO A 1 108 ? -12.155 7.282 11.465 1.00 36.49 108 PRO A C 1
ATOM 801 O O . PRO A 1 108 ? -11.692 6.170 11.750 1.00 37.60 108 PRO A O 1
ATOM 805 N N . GLN A 1 109 ? -13.321 7.429 10.835 1.00 35.05 109 GLN A N 1
ATOM 806 C CA . GLN A 1 109 ? -14.081 6.270 10.383 1.00 35.37 109 GLN A CA 1
ATOM 807 C C . GLN A 1 109 ? -13.413 5.550 9.218 1.00 36.03 109 GLN A C 1
ATOM 808 O O . GLN A 1 109 ? -13.698 4.368 8.995 1.00 33.38 109 GLN A O 1
ATOM 814 N N . LEU A 1 110 ? -12.556 6.229 8.458 1.00 33.89 110 LEU A N 1
ATOM 815 C CA . LEU A 1 110 ? -11.827 5.551 7.396 1.00 35.09 110 LEU A CA 1
ATOM 816 C C . LEU A 1 110 ? -10.917 4.484 7.990 1.00 37.40 110 LEU A C 1
ATOM 817 O O . LEU A 1 110 ? -10.250 4.709 9.003 1.00 37.99 110 LEU A O 1
ATOM 822 N N . LEU A 1 111 ? -10.900 3.309 7.362 1.00 35.62 111 LEU A N 1
ATOM 823 C CA . LEU A 1 111 ? -10.131 2.200 7.915 1.00 34.62 111 LEU A CA 1
ATOM 824 C C . LEU A 1 111 ? -8.631 2.355 7.675 1.00 35.19 111 LEU A C 1
ATOM 825 O O . LEU A 1 111 ? -7.826 1.947 8.519 1.00 33.90 111 LEU A O 1
ATOM 830 N N . GLY A 1 112 ? -8.231 2.925 6.540 1.00 33.40 112 GLY A N 1
ATOM 831 C CA . GLY A 1 112 ? -6.809 3.100 6.283 1.00 30.15 112 GLY A CA 1
ATOM 832 C C . GLY A 1 112 ? -6.533 3.592 4.877 1.00 30.84 112 GLY A C 1
ATOM 833 O O . GLY A 1 112 ? -7.376 4.245 4.252 1.00 30.23 112 GLY A O 1
ATOM 834 N N . GLY A 1 113 ? -5.331 3.282 4.396 1.00 31.53 113 GLY A N 1
ATOM 835 C CA . GLY A 1 113 ? -4.902 3.720 3.083 1.00 28.95 113 GLY A CA 1
ATOM 836 C C . GLY A 1 113 ? -3.453 4.158 3.087 1.00 31.31 113 GLY A C 1
ATOM 837 O O . GLY A 1 113 ? -2.653 3.635 3.867 1.00 34.76 113 GLY A O 1
ATOM 838 N N . GLY A 1 114 ? -3.099 5.113 2.236 1.00 30.70 114 GLY A N 1
ATOM 839 C CA . GLY A 1 114 ? -1.730 5.590 2.212 1.00 29.33 114 GLY A CA 1
ATOM 840 C C . GLY A 1 114 ? -1.401 6.276 0.896 1.00 29.57 114 GLY A C 1
ATOM 841 O O . GLY A 1 114 ? -2.280 6.788 0.208 1.00 31.19 114 GLY A O 1
ATOM 842 N N . THR A 1 115 ? -0.105 6.285 0.588 1.00 28.48 115 THR A N 1
ATOM 843 C CA . THR A 1 115 ? 0.448 7.079 -0.498 1.00 28.50 115 THR A CA 1
ATOM 844 C C . THR A 1 115 ? 1.371 6.232 -1.363 1.00 32.74 115 THR A C 1
ATOM 845 O O . THR A 1 115 ? 2.008 5.290 -0.884 1.00 34.54 115 THR A O 1
ATOM 849 N N . PHE A 1 116 ? 1.441 6.580 -2.647 1.00 32.56 116 PHE A N 1
ATOM 850 C CA . PHE A 1 116 ? 2.361 5.951 -3.590 1.00 30.45 116 PHE A CA 1
ATOM 851 C C . PHE A 1 116 ? 3.266 7.046 -4.140 1.00 31.15 116 PHE A C 1
ATOM 852 O O . PHE A 1 116 ? 2.826 7.862 -4.959 1.00 33.85 116 PHE A O 1
ATOM 860 N N . SER A 1 117 ? 4.520 7.067 -3.686 1.00 27.00 117 SER A N 1
ATOM 861 C CA . SER A 1 117 ? 5.501 8.079 -4.090 1.00 27.47 117 SER A CA 1
ATOM 862 C C . SER A 1 117 ? 4.949 9.492 -3.917 1.00 26.42 117 SER A C 1
ATOM 863 O O . SER A 1 117 ? 5.003 10.324 -4.825 1.00 22.61 117 SER A O 1
ATOM 866 N N . SER A 1 118 ? 4.402 9.761 -2.735 1.00 26.25 118 SER A N 1
ATOM 867 C CA . SER A 1 118 ? 3.756 11.058 -2.575 1.00 32.51 118 SER A CA 1
ATOM 868 C C . SER A 1 118 ? 4.623 12.011 -1.772 1.00 34.95 118 SER A C 1
ATOM 869 O O . SER A 1 118 ? 5.123 11.638 -0.701 1.00 35.82 118 SER A O 1
ATOM 872 N N . PRO A 1 119 ? 4.825 13.230 -2.264 1.00 36.31 119 PRO A N 1
ATOM 873 C CA . PRO A 1 119 ? 5.566 14.232 -1.490 1.00 35.60 119 PRO A CA 1
ATOM 874 C C . PRO A 1 119 ? 4.624 14.971 -0.556 1.00 33.63 119 PRO A C 1
ATOM 875 O O . PRO A 1 119 ? 3.917 15.899 -0.964 1.00 34.50 119 PRO A O 1
ATOM 879 N N . LEU A 1 120 ? 4.608 14.567 0.706 1.00 31.33 120 LEU A N 1
ATOM 880 C CA . LEU A 1 120 ? 3.709 15.149 1.690 1.00 31.67 120 LEU A CA 1
ATOM 881 C C . LEU A 1 120 ? 4.290 16.360 2.397 1.00 39.98 120 LEU A C 1
ATOM 882 O O . LEU A 1 120 ? 3.713 16.824 3.386 1.00 49.47 120 LEU A O 1
ATOM 887 N N . PHE A 1 121 ? 5.412 16.881 1.922 1.00 33.76 121 PHE A N 1
ATOM 888 C CA . PHE A 1 121 ? 5.999 18.083 2.487 1.00 28.47 121 PHE A CA 1
ATOM 889 C C . PHE A 1 121 ? 6.321 19.029 1.345 1.00 33.96 121 PHE A C 1
ATOM 890 O O . PHE A 1 121 ? 6.862 18.606 0.318 1.00 37.59 121 PHE A O 1
ATOM 898 N N . ALA A 1 122 ? 5.949 20.296 1.511 1.00 32.06 122 ALA A N 1
ATOM 899 C CA . ALA A 1 122 ? 6.162 21.279 0.460 1.00 30.46 122 ALA A CA 1
ATOM 900 C C . ALA A 1 122 ? 7.645 21.365 0.128 1.00 31.77 122 ALA A C 1
ATOM 901 O O . ALA A 1 122 ? 8.501 21.323 1.015 1.00 33.83 122 ALA A O 1
ATOM 903 N N . GLY A 1 123 ? 7.951 21.467 -1.154 1.00 34.07 123 GLY A N 1
ATOM 904 C CA . GLY A 1 123 ? 9.335 21.558 -1.552 1.00 35.55 123 GLY A CA 1
ATOM 905 C C . GLY A 1 123 ? 9.478 21.807 -3.032 1.00 32.73 123 GLY A C 1
ATOM 906 O O . GLY A 1 123 ? 8.536 22.234 -3.700 1.00 29.26 123 GLY A O 1
ATOM 907 N N . ASN A 1 124 ? 10.678 21.529 -3.531 1.00 34.40 124 ASN A N 1
ATOM 908 C CA . ASN A 1 124 ? 10.978 21.726 -4.942 1.00 35.98 124 ASN A CA 1
ATOM 909 C C . ASN A 1 124 ? 10.132 20.783 -5.788 1.00 37.43 124 ASN A C 1
ATOM 910 O O . ASN A 1 124 ? 10.193 19.561 -5.618 1.00 40.46 124 ASN A O 1
ATOM 915 N N . ARG A 1 125 ? 9.333 21.353 -6.691 1.00 37.99 125 ARG A N 1
ATOM 916 C CA . ARG A 1 125 ? 8.511 20.580 -7.615 1.00 41.63 125 ARG A CA 1
ATOM 917 C C . ARG A 1 125 ? 8.970 20.750 -9.060 1.00 43.97 125 ARG A C 1
ATOM 918 O O . ARG A 1 125 ? 8.206 20.470 -9.988 1.00 44.85 125 ARG A O 1
ATOM 926 N N . SER A 1 126 ? 10.218 21.188 -9.265 1.00 47.86 126 SER A N 1
ATOM 927 C CA . SER A 1 126 ? 10.743 21.427 -10.607 1.00 48.78 126 SER A CA 1
ATOM 928 C C . SER A 1 126 ? 10.773 20.177 -11.472 1.00 47.60 126 SER A C 1
ATOM 929 O O . SER A 1 126 ? 10.860 20.289 -12.701 1.00 48.66 126 SER A O 1
ATOM 932 N N . ASP A 1 127 ? 10.636 18.994 -10.878 1.00 46.36 127 ASP A N 1
ATOM 933 C CA . ASP A 1 127 ? 10.645 17.783 -11.686 1.00 48.24 127 ASP A CA 1
ATOM 934 C C . ASP A 1 127 ? 9.261 17.503 -12.243 1.00 49.23 127 ASP A C 1
ATOM 935 O O . ASP A 1 127 ? 9.126 17.050 -13.384 1.00 53.64 127 ASP A O 1
ATOM 940 N N . VAL A 1 128 ? 8.222 17.791 -11.461 1.00 44.30 128 VAL A N 1
ATOM 941 C CA . VAL A 1 128 ? 6.867 17.595 -11.953 1.00 38.63 128 VAL A CA 1
ATOM 942 C C . VAL A 1 128 ? 6.548 18.632 -13.021 1.00 37.06 128 VAL A C 1
ATOM 943 O O . VAL A 1 128 ? 5.817 18.349 -13.978 1.00 36.43 128 VAL A O 1
ATOM 947 N N . ALA A 1 129 ? 7.096 19.842 -12.885 1.00 35.38 129 ALA A N 1
ATOM 948 C CA . ALA A 1 129 ? 6.818 20.896 -13.854 1.00 38.11 129 ALA A CA 1
ATOM 949 C C . ALA A 1 129 ? 7.366 20.549 -15.234 1.00 42.64 129 ALA A C 1
ATOM 950 O O . ALA A 1 129 ? 6.678 20.731 -16.246 1.00 43.43 129 ALA A O 1
ATOM 952 N N . GLU A 1 130 ? 8.605 20.058 -15.297 1.00 44.90 130 GLU A N 1
ATOM 953 C CA . GLU A 1 130 ? 9.190 19.697 -16.583 1.00 45.10 130 GLU A CA 1
ATOM 954 C C . GLU A 1 130 ? 8.569 18.428 -17.149 1.00 42.59 130 GLU A C 1
ATOM 955 O O . GLU A 1 130 ? 8.439 18.294 -18.371 1.00 39.16 130 GLU A O 1
ATOM 961 N N . MET A 1 131 ? 8.192 17.487 -16.281 1.00 42.98 131 MET A N 1
ATOM 962 C CA . MET A 1 131 ? 7.505 16.286 -16.743 1.00 43.08 131 MET A CA 1
ATOM 963 C C . MET A 1 131 ? 6.183 16.642 -17.407 1.00 41.09 131 MET A C 1
ATOM 964 O O . MET A 1 131 ? 5.808 16.050 -18.426 1.00 39.85 131 MET A O 1
ATOM 966 N N . PHE A 1 132 ? 5.459 17.604 -16.831 1.00 42.91 132 PHE A N 1
ATOM 967 C CA . PHE A 1 132 ? 4.180 18.023 -17.390 1.00 42.96 132 PHE A CA 1
ATOM 968 C C . PHE A 1 132 ? 4.366 18.606 -18.786 1.00 45.68 132 PHE A C 1
ATOM 969 O O . PHE A 1 132 ? 3.542 18.375 -19.678 1.00 47.40 132 PHE A O 1
ATOM 977 N N . ILE A 1 133 ? 5.438 19.377 -18.988 1.00 42.12 133 ILE A N 1
ATOM 978 C CA . ILE A 1 133 ? 5.710 19.954 -20.302 1.00 38.65 133 ILE A CA 1
ATOM 979 C C . ILE A 1 133 ? 6.019 18.852 -21.311 1.00 36.28 133 ILE A C 1
ATOM 980 O O . ILE A 1 133 ? 5.485 18.840 -22.427 1.00 35.57 133 ILE A O 1
ATOM 985 N N . THR A 1 134 ? 6.886 17.909 -20.929 1.00 34.10 134 THR A N 1
ATOM 986 C CA . THR A 1 134 ? 7.183 16.770 -21.792 1.00 35.72 134 THR A CA 1
ATOM 987 C C . THR A 1 134 ? 5.930 15.952 -22.066 1.00 38.55 134 THR A C 1
ATOM 988 O O . THR A 1 134 ? 5.691 15.518 -23.200 1.00 40.50 134 THR A O 1
ATOM 992 N N . LEU A 1 135 ? 5.116 15.739 -21.032 1.00 37.83 135 LEU A N 1
ATOM 993 C CA . LEU A 1 135 ? 3.879 14.984 -21.184 1.00 35.19 135 LEU A CA 1
ATOM 994 C C . LEU A 1 135 ? 2.915 15.692 -22.129 1.00 31.45 135 LEU A C 1
ATOM 995 O O . LEU A 1 135 ? 2.377 15.081 -23.058 1.00 32.40 135 LEU A O 1
ATOM 1000 N N . SER A 1 136 ? 2.699 16.990 -21.912 1.00 31.62 136 SER A N 1
ATOM 1001 C CA . SER A 1 136 ? 1.742 17.737 -22.723 1.00 33.32 136 SER A CA 1
ATOM 1002 C C . SER A 1 136 ? 2.157 17.788 -24.191 1.00 31.70 136 SER A C 1
ATOM 1003 O O . SER A 1 136 ? 1.327 17.592 -25.087 1.00 31.84 136 SER A O 1
ATOM 1006 N N . HIS A 1 137 ? 3.435 18.079 -24.459 1.00 33.31 137 HIS A N 1
ATOM 1007 C CA . HIS A 1 137 ? 3.919 18.113 -25.839 1.00 34.20 137 HIS A CA 1
ATOM 1008 C C . HIS A 1 137 ? 3.684 16.790 -26.553 1.00 35.23 137 HIS A C 1
ATOM 1009 O O . HIS A 1 137 ? 3.252 16.767 -27.712 1.00 32.18 137 HIS A O 1
ATOM 1016 N N . HIS A 1 138 ? 3.974 15.677 -25.882 1.00 36.26 138 HIS A N 1
ATOM 1017 C CA . HIS A 1 138 ? 3.756 14.374 -26.496 1.00 39.23 138 HIS A CA 1
ATOM 1018 C C . HIS A 1 138 ? 2.267 14.066 -26.638 1.00 43.07 138 HIS A C 1
ATOM 1019 O O . HIS A 1 138 ? 1.847 13.486 -27.646 1.00 48.74 138 HIS A O 1
ATOM 1026 N N . GLN A 1 139 ? 1.456 14.427 -25.636 1.00 40.62 139 GLN A N 1
ATOM 1027 C CA . GLN A 1 139 ? 0.013 14.227 -25.752 1.00 39.23 139 GLN A CA 1
ATOM 1028 C C . GLN A 1 139 ? -0.559 15.032 -26.912 1.00 44.80 139 GLN A C 1
ATOM 1029 O O . GLN A 1 139 ? -1.415 14.543 -27.658 1.00 46.33 139 GLN A O 1
ATOM 1035 N N . LEU A 1 140 ? -0.107 16.277 -27.065 1.00 46.51 140 LEU A N 1
ATOM 1036 C CA . LEU A 1 140 ? -0.614 17.154 -28.114 1.00 47.48 140 LEU A CA 1
ATOM 1037 C C . LEU A 1 140 ? -0.285 16.648 -29.512 1.00 50.84 140 LEU A C 1
ATOM 1038 O O . LEU A 1 140 ? -0.952 17.048 -30.473 1.00 51.47 140 LEU A O 1
ATOM 1043 N N . ALA A 1 141 ? 0.741 15.805 -29.659 1.00 54.79 141 ALA A N 1
ATOM 1044 C CA . ALA A 1 141 ? 1.082 15.295 -30.981 1.00 55.54 141 ALA A CA 1
ATOM 1045 C C . ALA A 1 141 ? -0.083 14.545 -31.613 1.00 56.79 141 ALA A C 1
ATOM 1046 O O . ALA A 1 141 ? -0.173 14.483 -32.844 1.00 61.64 141 ALA A O 1
ATOM 1048 N N . HIS A 1 142 ? -0.978 13.984 -30.801 1.00 55.58 142 HIS A N 1
ATOM 1049 C CA . HIS A 1 142 ? -2.174 13.308 -31.283 1.00 59.30 142 HIS A CA 1
ATOM 1050 C C . HIS A 1 142 ? -3.424 14.143 -31.050 1.00 59.00 142 HIS A C 1
ATOM 1051 O O . HIS A 1 142 ? -4.541 13.631 -31.187 1.00 58.78 142 HIS A O 1
ATOM 1058 N N . SER A 1 143 ? -3.265 15.419 -30.708 1.00 59.49 143 SER A N 1
ATOM 1059 C CA . SER A 1 143 ? -4.406 16.220 -30.308 1.00 59.51 143 SER A CA 1
ATOM 1060 C C . SER A 1 143 ? -5.241 16.621 -31.518 1.00 61.59 143 SER A C 1
ATOM 1061 O O . SER A 1 143 ? -4.848 16.460 -32.675 1.00 59.84 143 SER A O 1
ATOM 1064 N N . GLN A 1 144 ? -6.418 17.158 -31.219 1.00 65.13 144 GLN A N 1
ATOM 1065 C CA . GLN A 1 144 ? -7.297 17.752 -32.211 1.00 66.86 144 GLN A CA 1
ATOM 1066 C C . GLN A 1 144 ? -6.852 19.156 -32.579 1.00 64.02 144 GLN A C 1
ATOM 1067 O O . GLN A 1 144 ? -7.276 19.681 -33.614 1.00 66.90 144 GLN A O 1
ATOM 1073 N N . PHE A 1 145 ? -6.012 19.764 -31.747 1.00 56.59 145 PHE A N 1
ATOM 1074 C CA . PHE A 1 145 ? -5.635 21.158 -31.910 1.00 52.06 145 PHE A CA 1
ATOM 1075 C C . PHE A 1 145 ? -4.739 21.356 -33.125 1.00 46.15 145 PHE A C 1
ATOM 1076 O O . PHE A 1 145 ? -4.042 20.443 -33.574 1.00 44.18 145 PHE A O 1
ATOM 1084 N N . SER A 1 146 ? -4.768 22.575 -33.653 1.00 44.03 146 SER A N 1
ATOM 1085 C CA . SER A 1 146 ? -3.902 22.987 -34.744 1.00 45.36 146 SER A CA 1
ATOM 1086 C C . SER A 1 146 ? -2.492 23.266 -34.224 1.00 47.37 146 SER A C 1
ATOM 1087 O O . SER A 1 146 ? -2.249 23.333 -33.017 1.00 46.08 146 SER A O 1
ATOM 1090 N N . ILE A 1 147 ? -1.549 23.416 -35.159 1.00 40.54 147 ILE A N 1
ATOM 1091 C CA . ILE A 1 147 ? -0.166 23.709 -34.782 1.00 43.89 147 ILE A CA 1
ATOM 1092 C C . ILE A 1 147 ? -0.093 25.007 -33.983 1.00 45.76 147 ILE A C 1
ATOM 1093 O O . ILE A 1 147 ? 0.646 25.106 -32.995 1.00 45.10 147 ILE A O 1
ATOM 1098 N N . ALA A 1 148 ? -0.857 26.021 -34.400 1.00 42.31 148 ALA A N 1
ATOM 1099 C CA . ALA A 1 148 ? -0.875 27.291 -33.678 1.00 38.72 148 ALA A CA 1
ATOM 1100 C C . ALA A 1 148 ? -1.460 27.122 -32.282 1.00 38.18 148 ALA A C 1
ATOM 1101 O O . ALA A 1 148 ? -0.976 27.724 -31.316 1.00 42.44 148 ALA A O 1
ATOM 1103 N N . GLU A 1 149 ? -2.519 26.321 -32.166 1.00 34.96 149 GLU A N 1
ATOM 1104 C CA . GLU A 1 149 ? -3.145 26.080 -30.872 1.00 35.50 149 GLU A CA 1
ATOM 1105 C C . GLU A 1 149 ? -2.194 25.346 -29.933 1.00 39.03 149 GLU A C 1
ATOM 1106 O O . GLU A 1 149 ? -2.119 25.663 -28.740 1.00 42.47 149 GLU A O 1
ATOM 1112 N N . ARG A 1 150 ? -1.465 24.354 -30.455 1.00 39.92 150 ARG A N 1
ATOM 1113 C CA . ARG A 1 150 ? -0.498 23.621 -29.642 1.00 36.17 150 ARG A CA 1
ATOM 1114 C C . ARG A 1 150 ? 0.578 24.546 -29.087 1.00 38.21 150 ARG A C 1
ATOM 1115 O O . ARG A 1 150 ? 0.938 24.457 -27.907 1.00 39.67 150 ARG A O 1
ATOM 1123 N N . GLU A 1 151 ? 1.102 25.446 -29.923 1.00 40.52 151 GLU A N 1
ATOM 1124 C CA . GLU A 1 151 ? 2.115 26.389 -29.459 1.00 40.01 151 GLU A CA 1
ATOM 1125 C C . GLU A 1 151 ? 1.540 27.354 -28.428 1.00 34.94 151 GLU A C 1
ATOM 1126 O O . GLU A 1 151 ? 2.236 27.744 -27.484 1.00 34.55 151 GLU A O 1
ATOM 1132 N N . GLN A 1 152 ? 0.283 27.768 -28.601 1.00 34.19 152 GLN A N 1
ATOM 1133 C CA . GLN A 1 152 ? -0.360 28.590 -27.581 1.00 35.71 152 GLN A CA 1
ATOM 1134 C C . GLN A 1 152 ? -0.403 27.861 -26.245 1.00 41.06 152 GLN A C 1
ATOM 1135 O O . GLN A 1 152 ? -0.139 28.455 -25.194 1.00 45.65 152 GLN A O 1
ATOM 1141 N N . ILE A 1 153 ? -0.745 26.573 -26.262 1.00 36.86 153 ILE A N 1
ATOM 1142 C CA . ILE A 1 153 ? -0.767 25.803 -25.024 1.00 33.99 153 ILE A CA 1
ATOM 1143 C C . ILE A 1 153 ? 0.647 25.577 -24.504 1.00 37.20 153 ILE A C 1
ATOM 1144 O O . ILE A 1 153 ? 0.970 25.930 -23.365 1.00 39.04 153 ILE A O 1
ATOM 1149 N N . LEU A 1 154 ? 1.522 25.027 -25.351 1.00 36.21 154 LEU A N 1
ATOM 1150 C CA . LEU A 1 154 ? 2.807 24.516 -24.879 1.00 37.40 154 LEU A CA 1
ATOM 1151 C C . LEU A 1 154 ? 3.725 25.619 -24.366 1.00 40.67 154 LEU A C 1
ATOM 1152 O O . LEU A 1 154 ? 4.442 25.422 -23.378 1.00 41.72 154 LEU A O 1
ATOM 1157 N N . MET A 1 155 ? 3.734 26.774 -25.023 1.00 44.29 155 MET A N 1
ATOM 1158 C CA . MET A 1 155 ? 4.668 27.818 -24.625 1.00 48.32 155 MET A CA 1
ATOM 1159 C C . MET A 1 155 ? 4.184 28.648 -23.443 1.00 44.67 155 MET A C 1
ATOM 1160 O O . MET A 1 155 ? 4.978 29.410 -22.881 1.00 44.74 155 MET A O 1
ATOM 1165 N N . THR A 1 156 ? 2.910 28.538 -23.064 1.00 40.71 156 THR A N 1
ATOM 1166 C CA . THR A 1 156 ? 2.386 29.244 -21.901 1.00 39.95 156 THR A CA 1
ATOM 1167 C C . THR A 1 156 ? 2.321 28.388 -20.638 1.00 44.40 156 THR A C 1
ATOM 1168 O O . THR A 1 156 ? 2.042 28.928 -19.563 1.00 48.50 156 THR A O 1
ATOM 1172 N N . LEU A 1 157 ? 2.563 27.074 -20.742 1.00 41.61 157 LEU A N 1
ATOM 1173 C CA . LEU A 1 157 ? 2.422 26.199 -19.575 1.00 38.95 157 LEU A CA 1
ATOM 1174 C C . LEU A 1 157 ? 3.400 26.514 -18.449 1.00 40.70 157 LEU A C 1
ATOM 1175 O O . LEU A 1 157 ? 2.956 26.594 -17.288 1.00 43.66 157 LEU A O 1
ATOM 1180 N N . PRO A 1 158 ? 4.716 26.686 -18.686 1.00 39.36 158 PRO A N 1
ATOM 1181 C CA . PRO A 1 158 ? 5.662 26.791 -17.554 1.00 39.89 158 PRO A CA 1
ATOM 1182 C C . PRO A 1 158 ? 5.276 27.808 -16.492 1.00 43.81 158 PRO A C 1
ATOM 1183 O O . PRO A 1 158 ? 5.464 27.551 -15.295 1.00 44.16 158 PRO A O 1
ATOM 1187 N N . GLU A 1 159 ? 4.744 28.960 -16.898 1.00 47.61 159 GLU A N 1
ATOM 1188 C CA . GLU A 1 159 ? 4.348 29.974 -15.929 1.00 50.33 159 GLU A CA 1
ATOM 1189 C C . GLU A 1 159 ? 3.147 29.516 -15.114 1.00 47.00 159 GLU A C 1
ATOM 1190 O O . GLU A 1 159 ? 3.114 29.687 -13.890 1.00 45.67 159 GLU A O 1
ATOM 1196 N N . LEU A 1 160 ? 2.149 28.936 -15.780 1.00 43.13 160 LEU A N 1
ATOM 1197 C CA . LEU A 1 160 ? 0.954 28.479 -15.083 1.00 41.82 160 LEU A CA 1
ATOM 1198 C C . LEU A 1 160 ? 1.250 27.263 -14.213 1.00 39.20 160 LEU A C 1
ATOM 1199 O O . LEU A 1 160 ? 0.693 27.124 -13.117 1.00 42.03 160 LEU A O 1
ATOM 1204 N N . VAL A 1 161 ? 2.111 26.364 -14.694 1.00 33.15 161 VAL A N 1
ATOM 1205 C CA . VAL A 1 161 ? 2.417 25.144 -13.952 1.00 33.49 161 VAL A CA 1
ATOM 1206 C C . VAL A 1 161 ? 3.193 25.449 -12.677 1.00 32.48 161 VAL A C 1
ATOM 1207 O O . VAL A 1 161 ? 2.949 24.840 -11.628 1.00 32.87 161 VAL A O 1
ATOM 1211 N N . GLN A 1 162 ? 4.131 26.396 -12.738 1.00 33.89 162 GLN A N 1
ATOM 1212 C CA . GLN A 1 162 ? 4.869 26.769 -11.536 1.00 33.66 162 GLN A CA 1
ATOM 1213 C C . GLN A 1 162 ? 3.938 27.360 -10.488 1.00 29.58 162 GLN A C 1
ATOM 1214 O O . GLN A 1 162 ? 4.086 27.088 -9.291 1.00 29.32 162 GLN A O 1
ATOM 1220 N N . ARG A 1 163 ? 2.960 28.158 -10.923 1.00 29.31 163 ARG A N 1
ATOM 1221 C CA . ARG A 1 163 ? 2.000 28.740 -9.992 1.00 38.39 163 ARG A CA 1
ATOM 1222 C C . ARG A 1 163 ? 1.114 27.671 -9.359 1.00 36.49 163 ARG A C 1
ATOM 1223 O O . ARG A 1 163 ? 0.868 27.701 -8.148 1.00 36.61 163 ARG A O 1
ATOM 1225 N N . GLN A 1 164 ? 0.605 26.736 -10.164 1.00 36.93 164 GLN A N 1
ATOM 1226 C CA . GLN A 1 164 ? -0.286 25.708 -9.632 1.00 34.41 164 GLN A CA 1
ATOM 1227 C C . GLN A 1 164 ? 0.449 24.768 -8.680 1.00 31.99 164 GLN A C 1
ATOM 1228 O O . GLN A 1 164 ? -0.067 24.431 -7.609 1.00 28.13 164 GLN A O 1
ATOM 1234 N N . LEU A 1 165 ? 1.648 24.31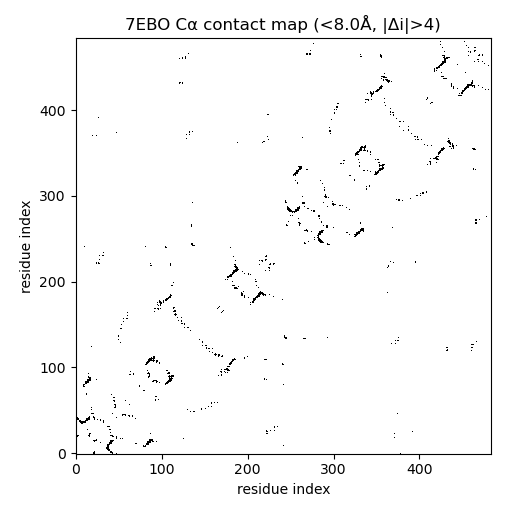5 -9.062 1.00 32.29 165 LEU A N 1
ATOM 1235 C CA . LEU A 1 165 ? 2.430 23.469 -8.164 1.00 32.93 165 LEU A CA 1
ATOM 1236 C C . LEU A 1 165 ? 2.782 24.219 -6.889 1.00 37.84 165 LEU A C 1
ATOM 1237 O O . LEU A 1 165 ? 2.896 23.616 -5.815 1.00 35.79 165 LEU A O 1
ATOM 1242 N N . GLN A 1 166 ? 2.954 25.535 -7.000 1.00 40.60 166 GLN A N 1
ATOM 1243 C CA . GLN A 1 166 ? 3.146 26.383 -5.832 1.00 41.48 166 GLN A CA 1
ATOM 1244 C C . GLN A 1 166 ? 1.911 26.357 -4.938 1.00 35.97 166 GLN A C 1
ATOM 1245 O O . GLN A 1 166 ? 2.025 26.312 -3.708 1.00 37.76 166 GLN A O 1
ATOM 1251 N N . ALA A 1 167 ? 0.720 26.398 -5.545 1.00 32.67 167 ALA A N 1
ATOM 1252 C CA . ALA A 1 167 ? -0.518 26.298 -4.776 1.00 31.46 167 ALA A CA 1
ATOM 1253 C C . ALA A 1 167 ? -0.648 24.933 -4.113 1.00 33.70 167 ALA A C 1
ATOM 1254 O O . ALA A 1 167 ? -1.166 24.827 -2.996 1.00 41.35 167 ALA A O 1
ATOM 1256 N N . VAL A 1 168 ? -0.213 23.872 -4.801 1.00 28.54 168 VAL A N 1
ATOM 1257 C CA . VAL A 1 168 ? -0.184 22.548 -4.184 1.00 27.77 168 VAL A CA 1
ATOM 1258 C C . VAL A 1 168 ? 0.712 22.560 -2.952 1.00 29.21 168 VAL A C 1
ATOM 1259 O O . VAL A 1 168 ? 0.396 21.941 -1.928 1.00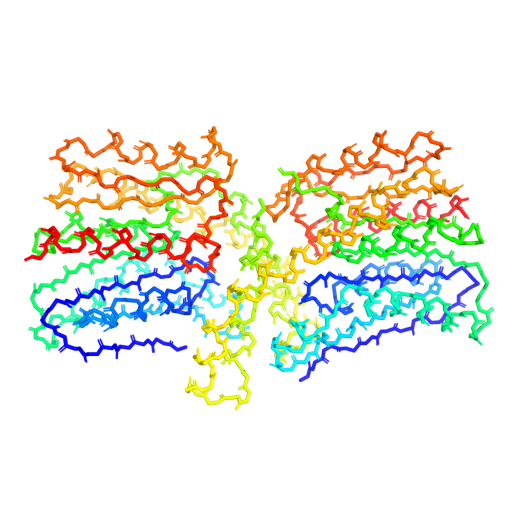 31.19 168 VAL A O 1
ATOM 1263 N N . ASN A 1 169 ? 1.842 23.271 -3.029 1.00 33.08 169 ASN A N 1
ATOM 1264 C CA . ASN A 1 169 ? 2.748 23.349 -1.887 1.00 36.95 169 ASN A CA 1
ATOM 1265 C C . ASN A 1 169 ? 2.077 24.042 -0.711 1.00 37.90 169 ASN A C 1
ATOM 1266 O O . ASN A 1 169 ? 2.172 23.579 0.432 1.00 39.55 169 ASN A O 1
ATOM 1271 N N . THR A 1 170 ? 1.384 25.151 -0.975 1.00 35.77 170 THR A N 1
ATOM 1272 C CA . THR A 1 170 ? 0.711 25.879 0.093 1.00 35.36 170 THR A CA 1
ATOM 1273 C C . THR A 1 170 ? -0.421 25.056 0.693 1.00 35.08 170 THR A C 1
ATOM 1274 O O . THR A 1 170 ? -0.634 25.078 1.912 1.00 36.85 170 THR A O 1
ATOM 1278 N N . PHE A 1 171 ? -1.167 24.330 -0.144 1.00 35.73 171 PHE A N 1
ATOM 1279 C CA . PHE A 1 171 ? -2.235 23.487 0.383 1.00 35.89 171 PHE A CA 1
ATOM 1280 C C . PHE A 1 171 ? -1.675 22.367 1.249 1.00 34.64 171 PHE A C 1
ATOM 1281 O O . PHE A 1 171 ? -2.244 22.041 2.298 1.00 33.96 171 PHE A O 1
ATOM 1289 N N . THR A 1 172 ? -0.576 21.745 0.814 1.00 32.41 172 THR A N 1
ATOM 1290 C CA . THR A 1 172 ? -0.003 20.642 1.578 1.00 33.65 172 THR A CA 1
ATOM 1291 C C . THR A 1 172 ? 0.464 21.108 2.953 1.00 35.66 172 THR A C 1
ATOM 1292 O O . THR A 1 172 ? 0.205 20.443 3.963 1.00 33.04 172 THR A O 1
ATOM 1296 N N . THR A 1 173 ? 1.144 22.254 3.012 1.00 35.35 173 THR A N 1
ATOM 1297 C CA . THR A 1 173 ? 1.709 22.717 4.276 1.00 35.87 173 THR A CA 1
ATOM 1298 C C . THR A 1 173 ? 0.620 23.116 5.265 1.00 37.26 173 THR A C 1
ATOM 1299 O O . THR A 1 173 ? 0.650 22.714 6.434 1.00 36.49 173 THR A O 1
ATOM 1303 N N . THR A 1 174 ? -0.358 23.902 4.813 1.00 38.30 174 THR A N 1
ATOM 1304 C CA . THR A 1 174 ? -1.342 24.457 5.734 1.00 37.15 174 THR A CA 1
ATOM 1305 C C . THR A 1 174 ? -2.437 23.459 6.093 1.00 36.97 174 THR A C 1
ATOM 1306 O O . THR A 1 174 ? -2.963 23.511 7.210 1.00 42.44 174 THR A O 1
ATOM 1310 N N . GLU A 1 175 ? -2.802 22.557 5.176 1.00 31.87 175 GLU A N 1
ATOM 1311 C CA . GLU A 1 175 ? -3.931 21.663 5.397 1.00 32.20 175 GLU A CA 1
ATOM 1312 C C . GLU A 1 175 ? -3.553 20.213 5.662 1.00 30.91 175 GLU A C 1
ATOM 1313 O O . GLU A 1 175 ? -4.356 19.491 6.261 1.00 32.98 175 GLU A O 1
ATOM 1319 N N . VAL A 1 176 ? -2.371 19.761 5.245 1.00 34.65 176 VAL A N 1
ATOM 1320 C CA . VAL A 1 176 ? -2.012 18.350 5.306 1.00 31.97 176 VAL A CA 1
ATOM 1321 C C . VAL A 1 176 ? -0.831 18.104 6.235 1.00 29.40 176 VAL A C 1
ATOM 1322 O O . VAL A 1 176 ? -0.912 17.284 7.155 1.00 28.46 176 VAL A O 1
ATOM 1326 N N . THR A 1 177 ? 0.292 18.790 5.999 1.00 29.26 177 THR A N 1
ATOM 1327 C CA . THR A 1 177 ? 1.476 18.552 6.820 1.00 32.19 177 THR A CA 1
ATOM 1328 C C . THR A 1 177 ? 1.230 18.928 8.276 1.00 36.53 177 THR A C 1
ATOM 1329 O O . THR A 1 177 ? 1.649 18.210 9.192 1.00 38.00 177 THR A O 1
ATOM 1333 N N . SER A 1 178 ? 0.523 20.037 8.508 1.00 37.90 178 SER A N 1
ATOM 1334 C CA . SER A 1 178 ? 0.235 20.491 9.864 1.00 36.50 178 SER A CA 1
ATOM 1335 C C . SER A 1 178 ? -0.700 19.548 10.612 1.00 36.42 178 SER A C 1
ATOM 1336 O O . SER A 1 178 ? -0.766 19.614 11.844 1.00 41.67 178 SER A O 1
ATOM 1339 N N . HIS A 1 179 ? -1.428 18.683 9.904 1.00 33.63 179 HIS A N 1
ATOM 1340 C CA . HIS A 1 179 ? -2.391 17.785 10.530 1.00 35.65 179 HIS A CA 1
ATOM 1341 C C . HIS A 1 179 ? -1.972 16.320 10.449 1.00 34.83 179 HIS A C 1
ATOM 1342 O O . HIS A 1 179 ? -2.812 15.433 10.624 1.00 32.93 179 HIS A O 1
ATOM 1349 N N . LEU A 1 180 ? -0.687 16.044 10.204 1.00 37.35 180 LEU A N 1
ATOM 1350 C CA . LEU A 1 180 ? -0.235 14.656 10.140 1.00 36.95 180 LEU A CA 1
ATOM 1351 C C . LEU A 1 180 ? -0.442 13.933 11.463 1.00 40.09 180 LEU A C 1
ATOM 1352 O O . LEU A 1 180 ? -0.688 12.720 11.477 1.00 42.72 180 LEU A O 1
ATOM 1357 N N . SER A 1 181 ? -0.332 14.653 12.583 1.00 38.93 181 SER A N 1
ATOM 1358 C CA . SER A 1 181 ? -0.554 14.058 13.896 1.00 40.81 181 SER A CA 1
ATOM 1359 C C . SER A 1 181 ? -1.998 13.625 14.107 1.00 40.41 181 SER A C 1
ATOM 1360 O O . SER A 1 181 ? -2.274 12.868 15.043 1.00 40.94 181 SER A O 1
ATOM 1363 N N . ALA A 1 182 ? -2.923 14.101 13.275 1.00 35.28 182 ALA A N 1
ATOM 1364 C CA . ALA A 1 182 ? -4.324 13.715 13.371 1.00 36.26 182 ALA A CA 1
ATOM 1365 C C . ALA A 1 182 ? -4.618 12.345 12.775 1.00 38.05 182 ALA A C 1
ATOM 1366 O O . ALA A 1 182 ? -5.723 11.830 12.975 1.00 39.22 182 ALA A O 1
ATOM 1368 N N . VAL A 1 183 ? -3.675 11.753 12.039 1.00 38.05 183 VAL A N 1
ATOM 1369 C CA . VAL A 1 183 ? -3.901 10.434 11.461 1.00 34.59 183 VAL A CA 1
ATOM 1370 C C . VAL A 1 183 ? -4.098 9.416 12.576 1.00 35.22 183 VAL A C 1
ATOM 1371 O O . VAL A 1 183 ? -3.342 9.386 13.556 1.00 37.47 183 VAL A O 1
ATOM 1375 N N . THR A 1 184 ? -5.126 8.574 12.435 1.00 33.62 184 THR A N 1
ATOM 1376 C CA . THR A 1 184 ? -5.432 7.566 13.440 1.00 31.56 184 THR A CA 1
ATOM 1377 C C . THR A 1 184 ? -5.358 6.132 12.928 1.00 31.94 184 THR A C 1
ATOM 1378 O O . THR A 1 184 ? -5.509 5.202 13.728 1.00 31.41 184 THR A O 1
ATOM 1382 N N . GLN A 1 185 ? -5.118 5.917 11.640 1.00 33.05 185 GLN A N 1
ATOM 1383 C CA . GLN A 1 185 ? -5.201 4.584 11.066 1.00 31.25 185 GLN A CA 1
ATOM 1384 C C . GLN A 1 185 ? -3.829 4.055 10.682 1.00 34.71 185 GLN A C 1
ATOM 1385 O O . GLN A 1 185 ? -2.915 4.831 10.382 1.00 35.78 185 GLN A O 1
ATOM 1391 N N . PRO A 1 186 ? -3.662 2.733 10.631 1.00 33.56 186 PRO A N 1
ATOM 1392 C CA . PRO A 1 186 ? -2.441 2.167 10.048 1.00 31.84 186 PRO A CA 1
ATOM 1393 C C . PRO A 1 186 ? -2.223 2.708 8.646 1.00 30.81 186 PRO A C 1
ATOM 1394 O O . PRO A 1 186 ? -3.137 2.740 7.818 1.00 26.82 186 PRO A O 1
ATOM 1398 N N . PHE A 1 187 ? -0.992 3.127 8.379 1.00 28.42 187 PHE A N 1
ATOM 1399 C CA . PHE A 1 187 ? -0.675 3.920 7.203 1.00 28.84 187 PHE A CA 1
ATOM 1400 C C . PHE A 1 187 ? 0.314 3.177 6.320 1.00 28.35 187 PHE A C 1
ATOM 1401 O O . PHE A 1 187 ? 1.337 2.680 6.801 1.00 27.27 187 PHE A O 1
ATOM 1409 N N . PHE A 1 188 ? -0.002 3.102 5.034 1.00 28.93 188 PHE A N 1
ATOM 1410 C CA . PHE A 1 188 ? 0.825 2.422 4.051 1.00 30.11 188 PHE A CA 1
ATOM 1411 C C . PHE A 1 188 ? 1.621 3.466 3.283 1.00 31.41 188 PHE A C 1
ATOM 1412 O O . PHE A 1 188 ? 1.057 4.460 2.814 1.00 25.55 188 PHE A O 1
ATOM 1420 N N . ILE A 1 189 ? 2.926 3.243 3.154 1.00 25.99 189 ILE A N 1
ATOM 1421 C CA . ILE A 1 189 ? 3.793 4.131 2.391 1.00 30.59 189 ILE A CA 1
ATOM 1422 C C . ILE A 1 189 ? 4.557 3.292 1.376 1.00 31.73 189 ILE A C 1
ATOM 1423 O O . ILE A 1 189 ? 5.238 2.332 1.746 1.00 34.61 189 ILE A O 1
ATOM 1428 N N . GLY A 1 190 ? 4.427 3.651 0.111 1.00 29.25 190 GLY A N 1
ATOM 1429 C CA . GLY A 1 190 ? 5.206 3.036 -0.954 1.00 25.92 190 GLY A CA 1
ATOM 1430 C C . GLY A 1 190 ? 5.954 4.135 -1.682 1.00 25.31 190 GLY A C 1
ATOM 1431 O O . GLY A 1 190 ? 5.419 5.227 -1.874 1.00 27.39 190 GLY A O 1
ATOM 1432 N N . GLN A 1 191 ? 7.186 3.843 -2.089 1.00 26.55 191 GLN A N 1
ATOM 1433 C CA . GLN A 1 191 ? 7.979 4.882 -2.728 1.00 28.51 191 GLN A CA 1
ATOM 1434 C C . GLN A 1 191 ? 8.829 4.329 -3.860 1.00 33.40 191 GLN A C 1
ATOM 1435 O O . GLN A 1 191 ? 9.585 3.369 -3.678 1.00 34.28 191 GLN A O 1
ATOM 1441 N N . GLY A 1 192 ? 8.692 4.967 -5.021 1.00 34.29 192 GLY A N 1
ATOM 1442 C CA . GLY A 1 192 ? 9.504 4.688 -6.187 1.00 33.81 192 GLY A CA 1
ATOM 1443 C C . GLY A 1 192 ? 10.673 5.648 -6.315 1.00 41.64 192 GLY A C 1
ATOM 1444 O O . GLY A 1 192 ? 10.600 6.798 -5.888 1.00 47.35 192 GLY A O 1
ATOM 1445 N N . GLY A 1 193 ? 11.768 5.154 -6.883 1.00 40.64 193 GLY A N 1
ATOM 1446 C CA . GLY A 1 193 ? 12.940 5.983 -7.080 1.00 37.42 193 GLY A CA 1
ATOM 1447 C C . GLY A 1 193 ? 14.236 5.240 -6.856 1.00 40.74 193 GLY A C 1
ATOM 1448 O O . GLY A 1 193 ? 14.394 4.564 -5.836 1.00 42.84 193 GLY A O 1
ATOM 1449 N N . GLN A 1 194 ? 15.177 5.359 -7.791 1.00 41.73 194 GLN A N 1
ATOM 1450 C CA . GLN A 1 194 ? 16.443 4.651 -7.683 1.00 41.99 194 GLN A CA 1
ATOM 1451 C C . GLN A 1 194 ? 17.528 5.487 -7.021 1.00 44.84 194 GLN A C 1
ATOM 1452 O O . GLN A 1 194 ? 18.709 5.134 -7.105 1.00 46.88 194 GLN A O 1
ATOM 1458 N N . ASP A 1 195 ? 17.152 6.571 -6.350 1.00 44.42 195 ASP A N 1
ATOM 1459 C CA . ASP A 1 195 ? 18.082 7.454 -5.656 1.00 44.23 195 ASP A CA 1
ATOM 1460 C C . ASP A 1 195 ? 17.663 7.404 -4.193 1.00 43.06 195 ASP A C 1
ATOM 1461 O O . ASP A 1 195 ? 16.547 7.809 -3.849 1.00 43.17 195 ASP A O 1
ATOM 1466 N N . GLU A 1 196 ? 18.550 6.906 -3.332 1.00 43.41 196 GLU A N 1
ATOM 1467 C CA . GLU A 1 196 ? 18.182 6.744 -1.929 1.00 43.97 196 GLU A CA 1
ATOM 1468 C C . GLU A 1 196 ? 18.200 8.078 -1.201 1.00 43.28 196 GLU A C 1
ATOM 1469 O O . GLU A 1 196 ? 17.364 8.326 -0.325 1.00 45.35 196 GLU A O 1
ATOM 1475 N N . LEU A 1 197 ? 19.149 8.945 -1.550 1.00 38.68 197 LEU A N 1
ATOM 1476 C CA . LEU A 1 197 ? 19.315 10.222 -0.870 1.00 36.82 197 LEU A CA 1
ATOM 1477 C C . LEU A 1 197 ? 18.158 11.174 -1.140 1.00 40.46 197 LEU A C 1
ATOM 1478 O O . LEU A 1 197 ? 17.958 12.120 -0.371 1.00 49.68 197 LEU A O 1
ATOM 1483 N N . ILE A 1 198 ? 17.414 10.972 -2.225 1.00 32.86 198 ILE A N 1
ATOM 1484 C CA . ILE A 1 198 ? 16.379 11.905 -2.663 1.00 33.18 198 ILE A CA 1
ATOM 1485 C C . ILE A 1 198 ? 14.996 11.261 -2.628 1.00 35.39 198 ILE A C 1
ATOM 1486 O O . ILE A 1 198 ? 14.084 11.764 -1.967 1.00 37.20 198 ILE A O 1
ATOM 1491 N N . ASP A 1 199 ? 14.824 10.137 -3.324 1.00 37.93 199 ASP A N 1
ATOM 1492 C CA . ASP A 1 199 ? 13.511 9.502 -3.397 1.00 34.76 199 ASP A CA 1
ATOM 1493 C C . ASP A 1 199 ? 13.129 8.836 -2.079 1.00 36.02 199 ASP A C 1
ATOM 1494 O O . ASP A 1 199 ? 12.039 9.076 -1.545 1.00 36.58 199 ASP A O 1
ATOM 1499 N N . ALA A 1 200 ? 14.009 7.990 -1.542 1.00 33.47 200 ALA A N 1
ATOM 1500 C CA . ALA A 1 200 ? 13.652 7.217 -0.357 1.00 34.56 200 ALA A CA 1
ATOM 1501 C C . ALA A 1 200 ? 13.387 8.110 0.848 1.00 39.11 200 ALA A C 1
ATOM 1502 O O . ALA A 1 200 ? 12.557 7.772 1.700 1.00 41.87 200 ALA A O 1
ATOM 1504 N N . THR A 1 201 ? 14.080 9.246 0.942 1.00 40.47 201 THR A N 1
ATOM 1505 C CA . THR A 1 201 ? 13.913 10.113 2.099 1.00 43.57 201 THR A CA 1
ATOM 1506 C C . THR A 1 201 ? 12.578 10.840 2.102 1.00 44.82 201 THR A C 1
ATOM 1507 O O . THR A 1 201 ? 12.120 11.259 3.171 1.00 47.53 201 THR A O 1
ATOM 1511 N N . VAL A 1 202 ? 11.954 11.019 0.936 1.00 43.99 202 VAL A N 1
ATOM 1512 C CA . VAL A 1 202 ? 10.632 11.635 0.908 1.00 43.83 202 VAL A CA 1
ATOM 1513 C C . VAL A 1 202 ? 9.631 10.741 1.622 1.00 42.30 202 VAL A C 1
ATOM 1514 O O . VAL A 1 202 ? 8.756 11.216 2.357 1.00 41.36 202 VAL A O 1
ATOM 1518 N N . ALA A 1 203 ? 9.762 9.427 1.434 1.00 40.58 203 ALA A N 1
ATOM 1519 C CA . ALA A 1 203 ? 8.928 8.476 2.159 1.00 39.55 203 ALA A CA 1
ATOM 1520 C C . ALA A 1 203 ? 9.349 8.372 3.619 1.00 35.78 203 ALA A C 1
ATOM 1521 O O . ALA A 1 203 ? 8.501 8.226 4.508 1.00 34.27 203 ALA A O 1
ATOM 1523 N N . ARG A 1 204 ? 10.657 8.426 3.881 1.00 34.84 204 ARG A N 1
ATOM 1524 C CA . ARG A 1 204 ? 11.148 8.341 5.252 1.00 37.56 204 ARG A CA 1
ATOM 1525 C C . ARG A 1 204 ? 10.699 9.534 6.086 1.00 40.70 204 ARG A C 1
ATOM 1526 O O . ARG A 1 204 ? 10.419 9.392 7.283 1.00 40.10 204 ARG A O 1
ATOM 1534 N N . GLN A 1 205 ? 10.629 10.721 5.478 1.00 38.69 205 GLN A N 1
ATOM 1535 C CA . GLN A 1 205 ? 10.174 11.893 6.219 1.00 37.68 205 GLN A CA 1
ATOM 1536 C C . GLN A 1 205 ? 8.725 11.743 6.669 1.00 39.23 205 GLN A C 1
ATOM 1537 O O . GLN A 1 205 ? 8.369 12.142 7.784 1.00 38.00 205 GLN A O 1
ATOM 1543 N N . LEU A 1 206 ? 7.871 11.181 5.810 1.00 38.40 206 LEU A N 1
ATOM 1544 C CA . LEU A 1 206 ? 6.481 10.952 6.195 1.00 38.79 206 LEU A CA 1
ATOM 1545 C C . LEU A 1 206 ? 6.367 9.878 7.270 1.00 41.23 206 LEU A C 1
ATOM 1546 O O . LEU A 1 206 ? 5.564 10.010 8.202 1.00 43.19 206 LEU A O 1
ATOM 1551 N N . ARG A 1 207 ? 7.146 8.802 7.147 1.00 39.75 207 ARG A N 1
ATOM 1552 C CA . ARG A 1 207 ? 7.117 7.746 8.155 1.00 38.33 207 ARG A CA 1
ATOM 1553 C C . ARG A 1 207 ? 7.552 8.272 9.516 1.00 40.80 207 ARG A C 1
ATOM 1554 O O . ARG A 1 207 ? 6.926 7.969 10.539 1.00 41.72 207 ARG A O 1
ATOM 1562 N N . ASP A 1 208 ? 8.626 9.065 9.547 1.00 41.13 208 ASP A N 1
ATOM 1563 C CA . ASP A 1 208 ? 9.115 9.610 10.805 1.00 43.79 208 ASP A CA 1
ATOM 1564 C C . ASP A 1 208 ? 8.158 10.642 11.385 1.00 42.79 208 ASP A C 1
ATOM 1565 O O . ASP A 1 208 ? 8.229 10.933 12.584 1.00 40.13 208 ASP A O 1
ATOM 1570 N N . GLN A 1 209 ? 7.260 11.186 10.567 1.00 39.17 209 GLN A N 1
ATOM 1571 C CA . GLN A 1 209 ? 6.246 12.123 11.023 1.00 41.48 209 GLN A CA 1
ATOM 1572 C C . GLN A 1 209 ? 4.936 11.434 11.385 1.00 42.57 209 GLN A C 1
ATOM 1573 O O . GLN A 1 209 ? 3.933 12.116 11.614 1.00 44.46 209 GLN A O 1
ATOM 1579 N N . LEU A 1 210 ? 4.924 10.102 11.440 1.00 41.17 210 LEU A N 1
ATOM 1580 C CA . LEU A 1 210 ? 3.740 9.331 11.826 1.00 38.95 210 LEU A CA 1
ATOM 1581 C C . LEU A 1 210 ? 4.085 8.363 12.954 1.00 43.21 210 LEU A C 1
ATOM 1582 O O . LEU A 1 210 ? 3.966 7.143 12.803 1.00 47.96 210 LEU A O 1
ATOM 1587 N N . PRO A 1 211 ? 4.526 8.876 14.109 1.00 39.97 211 PRO A N 1
ATOM 1588 C CA . PRO A 1 211 ? 4.901 7.973 15.208 1.00 37.13 211 PRO A CA 1
ATOM 1589 C C . PRO A 1 211 ? 3.716 7.402 15.965 1.00 35.79 211 PRO A C 1
ATOM 1590 O O . PRO A 1 211 ? 3.847 6.324 16.564 1.00 37.11 211 PRO A O 1
ATOM 1594 N N . GLN A 1 212 ? 2.567 8.083 15.955 1.00 36.83 212 GLN A N 1
ATOM 1595 C CA . GLN A 1 212 ? 1.396 7.585 16.664 1.00 41.40 212 GLN A CA 1
ATOM 1596 C C . GLN A 1 212 ? 0.829 6.327 16.023 1.00 38.84 212 GLN A C 1
ATOM 1597 O O . GLN A 1 212 ? 0.098 5.585 16.686 1.00 41.77 212 GLN A O 1
ATOM 1603 N N . VAL A 1 213 ? 1.143 6.075 14.756 1.00 37.82 213 VAL A N 1
ATOM 1604 C CA . VAL A 1 213 ? 0.473 5.023 13.998 1.00 41.15 213 VAL A CA 1
ATOM 1605 C C . VAL A 1 213 ? 1.487 4.075 13.365 1.00 42.02 213 VAL A C 1
ATOM 1606 O O . VAL A 1 213 ? 2.619 4.483 13.061 1.00 43.33 213 VAL A O 1
ATOM 1610 N N . PRO A 1 214 ? 1.129 2.807 13.154 1.00 38.88 214 PRO A N 1
ATOM 1611 C CA . PRO A 1 214 ? 2.039 1.891 12.454 1.00 36.61 214 PRO A CA 1
ATOM 1612 C C . PRO A 1 214 ? 2.139 2.233 10.976 1.00 38.53 214 PRO A C 1
ATOM 1613 O O . PRO A 1 214 ? 1.137 2.514 10.312 1.00 40.83 214 PRO A O 1
ATOM 1617 N N . VAL A 1 215 ? 3.362 2.201 10.458 1.00 36.20 215 VAL A N 1
ATOM 1618 C CA . VAL A 1 215 ? 3.636 2.565 9.075 1.00 32.73 215 VAL A CA 1
ATOM 1619 C C . VAL A 1 215 ? 4.121 1.327 8.336 1.00 34.11 215 VAL A C 1
ATOM 1620 O O . VAL A 1 215 ? 5.094 0.690 8.755 1.00 38.39 215 VAL A O 1
ATOM 1624 N N . ASP A 1 216 ? 3.448 0.997 7.233 1.00 29.38 216 ASP A N 1
ATOM 1625 C CA . ASP A 1 216 ? 3.835 -0.114 6.364 1.00 32.31 216 ASP A CA 1
ATOM 1626 C C . ASP A 1 216 ? 4.696 0.488 5.256 1.00 30.90 216 ASP A C 1
ATOM 1627 O O . ASP A 1 216 ? 4.192 0.976 4.244 1.00 27.47 216 ASP A O 1
ATOM 1632 N N . PHE A 1 217 ? 6.011 0.445 5.453 1.00 32.82 217 PHE A N 1
ATOM 1633 C CA . PHE A 1 217 ? 6.956 1.182 4.625 1.00 33.89 217 PHE A CA 1
ATOM 1634 C C . PHE A 1 217 ? 7.574 0.266 3.581 1.00 36.54 217 PHE A C 1
ATOM 1635 O O . PHE A 1 217 ? 8.005 -0.849 3.898 1.00 40.66 217 PHE A O 1
ATOM 1643 N N . HIS A 1 218 ? 7.619 0.740 2.339 1.00 35.14 218 HIS A N 1
ATOM 1644 C CA . HIS A 1 218 ? 8.216 -0.026 1.259 1.00 33.30 218 HIS A CA 1
ATOM 1645 C C . HIS A 1 218 ? 8.924 0.914 0.300 1.00 33.92 218 HIS A C 1
ATOM 1646 O O . HIS A 1 218 ? 8.327 1.889 -0.165 1.00 36.06 218 HIS A O 1
ATOM 1653 N N . TRP A 1 219 ? 10.184 0.613 -0.001 1.00 34.52 219 TRP A N 1
ATOM 1654 C CA . TRP A 1 219 ? 10.940 1.308 -1.033 1.00 36.78 219 TRP A CA 1
ATOM 1655 C C . TRP A 1 219 ? 11.187 0.330 -2.171 1.00 42.32 219 TRP A C 1
ATOM 1656 O O . TRP A 1 219 ? 11.669 -0.786 -1.943 1.00 48.17 219 TRP A O 1
ATOM 1667 N N . TYR A 1 220 ? 10.862 0.744 -3.389 1.00 38.36 220 TYR A N 1
ATOM 1668 C CA . TYR A 1 220 ? 11.127 -0.066 -4.575 1.00 37.82 220 TYR A CA 1
ATOM 1669 C C . TYR A 1 220 ? 12.333 0.563 -5.263 1.00 37.38 220 TYR A C 1
ATOM 1670 O O . TYR A 1 220 ? 12.203 1.386 -6.170 1.00 35.44 220 TYR A O 1
ATOM 1679 N N . ALA A 1 221 ? 13.521 0.153 -4.812 1.00 37.32 221 ALA A N 1
ATOM 1680 C CA . ALA A 1 221 ? 14.751 0.863 -5.147 1.00 36.19 221 ALA A CA 1
ATOM 1681 C C . ALA A 1 221 ? 15.085 0.784 -6.629 1.00 38.67 221 ALA A C 1
ATOM 1682 O O . ALA A 1 221 ? 15.691 1.714 -7.169 1.00 41.02 221 ALA A O 1
ATOM 1684 N N . ASP A 1 222 ? 14.726 -0.307 -7.298 1.00 36.17 222 ASP A N 1
ATOM 1685 C CA . ASP A 1 222 ? 15.075 -0.493 -8.700 1.00 36.49 222 ASP A CA 1
ATOM 1686 C C . ASP A 1 222 ? 14.039 0.077 -9.658 1.00 35.41 222 ASP A C 1
ATOM 1687 O O . ASP A 1 222 ? 14.182 -0.090 -10.873 1.00 40.57 222 ASP A O 1
ATOM 1692 N N . ALA A 1 223 ? 13.016 0.753 -9.149 1.00 30.28 223 ALA A N 1
ATOM 1693 C CA . ALA A 1 223 ? 11.889 1.196 -9.950 1.00 32.86 223 ALA A CA 1
ATOM 1694 C C . ALA A 1 223 ? 11.773 2.713 -9.900 1.00 36.87 223 ALA A C 1
ATOM 1695 O O . ALA A 1 223 ? 12.258 3.364 -8.971 1.00 40.04 223 ALA A O 1
ATOM 1697 N N . GLY A 1 224 ? 11.118 3.273 -10.912 1.00 30.49 224 GLY A N 1
ATOM 1698 C CA . GLY A 1 224 ? 10.851 4.692 -10.935 1.00 28.06 224 GLY A CA 1
ATOM 1699 C C . GLY A 1 224 ? 9.684 5.070 -10.041 1.00 32.90 224 GLY A C 1
ATOM 1700 O O . GLY A 1 224 ? 9.135 4.260 -9.291 1.00 36.52 224 GLY A O 1
ATOM 1701 N N . HIS A 1 225 ? 9.293 6.344 -10.144 1.00 31.57 225 HIS A N 1
ATOM 1702 C CA . HIS A 1 225 ? 8.342 6.915 -9.194 1.00 29.76 225 HIS A CA 1
ATOM 1703 C C . HIS A 1 225 ? 6.954 6.301 -9.342 1.00 33.91 225 HIS A C 1
ATOM 1704 O O . HIS A 1 225 ? 6.327 5.930 -8.343 1.00 38.02 225 HIS A O 1
ATOM 1711 N N . VAL A 1 226 ? 6.458 6.171 -10.572 1.00 31.69 226 VAL A N 1
ATOM 1712 C CA . VAL A 1 226 ? 5.086 5.722 -10.784 1.00 31.85 226 VAL A CA 1
ATOM 1713 C C . VAL A 1 226 ? 5.049 4.213 -10.583 1.00 37.35 226 VAL A C 1
ATOM 1714 O O . VAL A 1 226 ? 4.975 3.440 -11.546 1.00 42.17 226 VAL A O 1
ATOM 1718 N N . ILE A 1 227 ? 5.111 3.790 -9.317 1.00 35.07 227 ILE A N 1
ATOM 1719 C CA . ILE A 1 227 ? 5.182 2.376 -8.962 1.00 33.24 227 ILE A CA 1
ATOM 1720 C C . ILE A 1 227 ? 3.910 1.604 -9.273 1.00 32.10 227 ILE A C 1
ATOM 1721 O O . ILE A 1 227 ? 3.922 0.369 -9.225 1.00 33.46 227 ILE A O 1
ATOM 1726 N N . THR A 1 228 ? 2.810 2.291 -9.572 1.00 28.45 228 THR A N 1
ATOM 1727 C CA . THR A 1 228 ? 1.576 1.600 -9.910 1.00 26.02 228 THR A CA 1
ATOM 1728 C C . THR A 1 228 ? 1.592 1.042 -11.324 1.00 29.45 228 THR A C 1
ATOM 1729 O O . THR A 1 228 ? 0.793 0.150 -11.628 1.00 29.92 228 THR A O 1
ATOM 1733 N N . VAL A 1 229 ? 2.477 1.537 -12.188 1.00 29.35 229 VAL A N 1
ATOM 1734 C CA . VAL A 1 229 ? 2.515 1.086 -13.577 1.00 30.16 229 VAL A CA 1
ATOM 1735 C C . VAL A 1 229 ? 3.877 0.566 -14.011 1.00 32.11 229 VAL A C 1
ATOM 1736 O O . VAL A 1 229 ? 3.962 -0.114 -15.048 1.00 32.78 229 VAL A O 1
ATOM 1740 N N . ASN A 1 230 ? 4.961 0.826 -13.285 1.00 33.69 230 ASN A N 1
ATOM 1741 C CA . ASN A 1 230 ? 6.294 0.438 -13.728 1.00 30.54 230 ASN A CA 1
ATOM 1742 C C . ASN A 1 230 ? 6.613 -0.986 -13.260 1.00 29.90 230 ASN A C 1
ATOM 1743 O O . ASN A 1 230 ? 5.712 -1.767 -12.944 1.00 32.37 230 ASN A O 1
ATOM 1748 N N . SER A 1 231 ? 7.903 -1.339 -13.227 1.00 27.02 231 SER A N 1
ATOM 1749 C CA . SER A 1 231 ? 8.325 -2.689 -12.863 1.00 26.12 231 SER A CA 1
ATOM 1750 C C . SER A 1 231 ? 7.999 -3.048 -11.418 1.00 29.27 231 SER A C 1
ATOM 1751 O O . SER A 1 231 ? 8.036 -4.232 -11.065 1.00 34.90 231 SER A O 1
ATOM 1754 N N . ALA A 1 232 ? 7.681 -2.063 -10.578 1.00 27.57 232 ALA A N 1
ATOM 1755 C CA . ALA A 1 232 ? 7.358 -2.316 -9.179 1.00 29.65 232 ALA A CA 1
ATOM 1756 C C . ALA A 1 232 ? 5.910 -2.732 -8.957 1.00 35.46 232 ALA A C 1
ATOM 1757 O O . ALA A 1 232 ? 5.562 -3.107 -7.831 1.00 37.31 232 ALA A O 1
ATOM 1759 N N . HIS A 1 233 ? 5.064 -2.673 -9.989 1.00 35.21 233 HIS A N 1
ATOM 1760 C CA . HIS A 1 233 ? 3.626 -2.793 -9.768 1.00 34.41 233 HIS A CA 1
ATOM 1761 C C . HIS A 1 233 ? 3.249 -4.157 -9.196 1.00 34.05 233 HIS A C 1
ATOM 1762 O O . HIS A 1 233 ? 2.341 -4.252 -8.364 1.00 33.62 233 HIS A O 1
ATOM 1769 N N . HIS A 1 234 ? 3.944 -5.222 -9.606 1.00 34.58 234 HIS A N 1
ATOM 1770 C CA . HIS A 1 234 ? 3.649 -6.542 -9.052 1.00 37.87 234 HIS A CA 1
ATOM 1771 C C . HIS A 1 234 ? 3.911 -6.596 -7.551 1.00 39.74 234 HIS A C 1
ATOM 1772 O O . HIS A 1 234 ? 3.074 -7.084 -6.782 1.00 37.09 234 HIS A O 1
ATOM 1779 N N . GLN A 1 235 ? 5.066 -6.091 -7.113 1.00 40.10 235 GLN A N 1
ATOM 1780 C CA . GLN A 1 235 ? 5.376 -6.100 -5.687 1.00 37.48 235 GLN A CA 1
ATOM 1781 C C . GLN A 1 235 ? 4.463 -5.155 -4.916 1.00 35.09 235 GLN A C 1
ATOM 1782 O O . GLN A 1 235 ? 4.022 -5.478 -3.806 1.00 35.27 235 GLN A O 1
ATOM 1788 N N . LEU A 1 236 ? 4.183 -3.978 -5.483 1.00 33.33 236 LEU A N 1
ATOM 1789 C CA . LEU A 1 236 ? 3.293 -3.026 -4.826 1.00 28.45 236 LEU A CA 1
ATOM 1790 C C . LEU A 1 236 ? 1.902 -3.617 -4.635 1.00 33.26 236 LEU A C 1
ATOM 1791 O O . LEU A 1 236 ? 1.281 -3.439 -3.580 1.00 35.74 236 LEU A O 1
ATOM 1796 N N . GLU A 1 237 ? 1.392 -4.316 -5.655 1.00 31.04 237 GLU A N 1
ATOM 1797 C CA . GLU A 1 237 ? 0.067 -4.920 -5.558 1.00 30.12 237 GLU A CA 1
ATOM 1798 C C . GLU A 1 237 ? 0.008 -5.926 -4.416 1.00 32.17 237 GLU A C 1
ATOM 1799 O O . GLU A 1 237 ? -0.957 -5.947 -3.645 1.00 32.38 237 GLU A O 1
ATOM 1805 N N . GLN A 1 238 ? 1.042 -6.762 -4.285 1.00 31.80 238 GLN A N 1
ATOM 1806 C CA . GLN A 1 238 ? 1.083 -7.723 -3.187 1.00 33.08 238 GLN A CA 1
ATOM 1807 C C . GLN A 1 238 ? 1.231 -7.019 -1.845 1.00 30.45 238 GLN A C 1
ATOM 1808 O O . GLN A 1 238 ? 0.657 -7.458 -0.841 1.00 31.34 238 GLN A O 1
ATOM 1814 N N . ASP A 1 239 ? 2.004 -5.931 -1.809 1.00 28.94 239 ASP A N 1
ATOM 1815 C CA . ASP A 1 239 ? 2.196 -5.197 -0.562 1.00 28.46 239 ASP A CA 1
ATOM 1816 C C . ASP A 1 239 ? 0.903 -4.529 -0.117 1.00 27.11 239 ASP A C 1
ATOM 1817 O O . ASP A 1 239 ? 0.569 -4.541 1.074 1.00 29.14 239 ASP A O 1
ATOM 1822 N N . VAL A 1 240 ? 0.174 -3.920 -1.055 1.00 27.92 240 VAL A N 1
ATOM 1823 C CA . VAL A 1 240 ? -1.106 -3.310 -0.713 1.00 30.86 240 VAL A CA 1
ATOM 1824 C C . VAL A 1 240 ? -2.117 -4.383 -0.331 1.00 33.16 240 VAL A C 1
ATOM 1825 O O . VAL A 1 240 ? -2.924 -4.195 0.586 1.00 35.26 240 VAL A O 1
ATOM 1829 N N . LEU A 1 241 ? -2.077 -5.531 -1.013 1.00 32.42 241 LEU A N 1
ATOM 1830 C CA . LEU A 1 241 ? -2.976 -6.630 -0.674 1.00 30.43 241 LEU A CA 1
ATOM 1831 C C . LEU A 1 241 ? -2.719 -7.149 0.735 1.00 34.84 241 LEU A C 1
ATOM 1832 O O . LEU A 1 241 ? -3.662 -7.437 1.481 1.00 38.68 241 LEU A O 1
ATOM 1837 N N . THR A 1 242 ? -1.446 -7.289 1.113 1.00 32.52 242 THR A N 1
ATOM 1838 C CA . THR A 1 242 ? -1.121 -7.730 2.465 1.00 34.16 242 THR A CA 1
ATOM 1839 C C . THR A 1 242 ? -1.529 -6.685 3.494 1.00 33.93 242 THR A C 1
ATOM 1840 O O . THR A 1 242 ? -2.050 -7.025 4.564 1.00 32.02 242 THR A O 1
ATOM 1844 N N . TYR A 1 243 ? -1.329 -5.405 3.175 1.00 32.79 243 TYR A N 1
ATOM 1845 C CA . TYR A 1 243 ? -1.708 -4.350 4.106 1.00 29.66 243 TYR A CA 1
ATOM 1846 C C . TYR A 1 243 ? -3.216 -4.321 4.315 1.00 32.87 243 TYR A C 1
ATOM 1847 O O . TYR A 1 243 ? -3.685 -4.203 5.452 1.00 33.16 243 TYR A O 1
ATOM 1856 N N . LEU A 1 244 ? -3.993 -4.469 3.236 1.00 32.88 244 LEU A N 1
ATOM 1857 C CA . LEU A 1 244 ? -5.449 -4.401 3.348 1.00 31.86 244 LEU A CA 1
ATOM 1858 C C . LEU A 1 244 ? -6.000 -5.469 4.285 1.00 38.03 244 LEU A C 1
ATOM 1859 O O . LEU A 1 244 ? -7.007 -5.233 4.962 1.00 40.16 244 LEU A O 1
ATOM 1864 N N . LYS A 1 245 ? -5.368 -6.646 4.339 1.00 39.55 245 LYS A N 1
ATOM 1865 C CA . LYS A 1 245 ? -5.819 -7.675 5.274 1.00 46.07 245 LYS A CA 1
ATOM 1866 C C . LYS A 1 245 ? -5.695 -7.210 6.720 1.00 50.53 245 LYS A C 1
ATOM 1867 O O . LYS A 1 245 ? -6.479 -7.631 7.578 1.00 54.75 245 LYS A O 1
ATOM 1873 N N . THR A 1 246 ? -4.717 -6.348 7.009 1.00 49.07 246 THR A N 1
ATOM 1874 C CA . THR A 1 246 ? -4.558 -5.829 8.365 1.00 44.40 246 THR A CA 1
ATOM 1875 C C . THR A 1 246 ? -5.678 -4.860 8.732 1.00 45.72 246 THR A C 1
ATOM 1876 O O . THR A 1 246 ? -6.221 -4.922 9.841 1.00 55.24 246 THR A O 1
ATOM 1880 N N . ILE A 1 247 ? -6.056 -3.975 7.808 1.00 39.92 247 ILE A N 1
ATOM 1881 C CA . ILE A 1 247 ? -6.991 -2.903 8.142 1.00 40.16 247 ILE A CA 1
ATOM 1882 C C . ILE A 1 247 ? -8.445 -3.370 8.128 1.00 34.45 247 ILE A C 1
ATOM 1883 O O . ILE A 1 247 ? -9.281 -2.794 8.839 1.00 29.97 247 ILE A O 1
ATOM 1888 N N . TYR A 1 248 ? -8.771 -4.404 7.359 1.00 34.07 248 TYR A N 1
ATOM 1889 C CA . TYR A 1 248 ? -10.115 -4.965 7.371 1.00 35.07 248 TYR A CA 1
ATOM 1890 C C . TYR A 1 248 ? -10.189 -6.143 8.338 1.00 38.47 248 TYR A C 1
ATOM 1891 O O . TYR A 1 248 ? -11.252 -6.460 8.868 1.00 42.12 248 TYR A O 1
ATOM 1900 N N . LYS B 1 4 ? -5.785 12.774 -36.779 1.00 84.39 4 LYS B N 1
ATOM 1901 C CA . LYS B 1 4 ? -4.783 13.652 -37.373 1.00 79.45 4 LYS B CA 1
ATOM 1902 C C . LYS B 1 4 ? -3.400 13.376 -36.792 1.00 75.00 4 LYS B C 1
ATOM 1903 O O . LYS B 1 4 ? -2.856 14.187 -36.042 1.00 76.42 4 LYS B O 1
ATOM 1905 N N . GLN B 1 5 ? -2.836 12.229 -37.151 1.00 62.18 5 GLN B N 1
ATOM 1906 C CA . GLN B 1 5 ? -1.535 11.819 -36.654 1.00 52.88 5 GLN B CA 1
ATOM 1907 C C . GLN B 1 5 ? -0.421 12.630 -37.307 1.00 45.32 5 GLN B C 1
ATOM 1908 O O . GLN B 1 5 ? -0.587 13.164 -38.406 1.00 42.82 5 GLN B O 1
ATOM 1914 N N . PRO B 1 6 ? 0.728 12.742 -36.645 1.00 43.36 6 PRO B N 1
ATOM 1915 C CA . PRO B 1 6 ? 1.838 13.511 -37.213 1.00 40.43 6 PRO B CA 1
ATOM 1916 C C . PRO B 1 6 ? 2.480 12.802 -38.395 1.00 37.79 6 PRO B C 1
ATOM 1917 O O . PRO B 1 6 ? 2.490 11.573 -38.492 1.00 36.68 6 PRO B O 1
ATOM 1921 N N . GLU B 1 7 ? 3.036 13.611 -39.294 1.00 39.61 7 GLU B N 1
ATOM 1922 C CA . GLU B 1 7 ? 3.686 13.166 -40.513 1.00 42.41 7 GLU B CA 1
ATOM 1923 C C . GLU B 1 7 ? 5.140 13.622 -40.541 1.00 36.54 7 GLU B C 1
ATOM 1924 O O . GLU B 1 7 ? 5.489 14.639 -39.933 1.00 33.46 7 GLU B O 1
ATOM 1930 N N . PRO B 1 8 ? 6.013 12.888 -41.229 1.00 35.82 8 PRO B N 1
ATOM 1931 C CA . PRO B 1 8 ? 7.384 13.368 -41.411 1.00 37.79 8 PRO B CA 1
ATOM 1932 C C . PRO B 1 8 ? 7.404 14.617 -42.277 1.00 39.60 8 PRO B C 1
ATOM 1933 O O . PRO B 1 8 ? 6.476 14.893 -43.040 1.00 43.37 8 PRO B O 1
ATOM 1937 N N . PHE B 1 9 ? 8.484 15.379 -42.152 1.00 34.07 9 PHE B N 1
ATOM 1938 C CA . PHE B 1 9 ? 8.640 16.622 -42.886 1.00 33.93 9 PHE B CA 1
ATOM 1939 C C . PHE B 1 9 ? 9.942 16.590 -43.672 1.00 44.88 9 PHE B C 1
ATOM 1940 O O . PHE B 1 9 ? 10.900 15.909 -43.295 1.00 42.06 9 PHE B O 1
ATOM 1948 N N . PHE B 1 10 ? 9.963 17.333 -44.775 1.00 43.00 10 PHE B N 1
ATOM 1949 C CA . PHE B 1 10 ? 11.152 17.451 -45.613 1.00 39.42 10 PHE B CA 1
ATOM 1950 C C . PHE B 1 10 ? 11.218 18.876 -46.144 1.00 39.46 10 PHE B C 1
ATOM 1951 O O . PHE B 1 10 ? 10.431 19.250 -47.019 1.00 40.23 10 PHE B O 1
ATOM 1959 N N . PHE B 1 11 ? 12.153 19.668 -45.621 1.00 35.80 11 PHE B N 1
ATOM 1960 C CA . PHE B 1 11 ? 12.333 21.055 -46.040 1.00 35.83 11 PHE B CA 1
ATOM 1961 C C . PHE B 1 11 ? 13.545 21.123 -46.962 1.00 36.80 11 PHE B C 1
ATOM 1962 O O . PHE B 1 11 ? 14.681 20.898 -46.531 1.00 37.54 11 PHE B O 1
ATOM 1970 N N . GLU B 1 12 ? 13.291 21.440 -48.229 1.00 36.84 12 GLU B N 1
ATOM 1971 C CA . GLU B 1 12 ? 14.283 21.395 -49.298 1.00 38.32 12 GLU B CA 1
ATOM 1972 C C . GLU B 1 12 ? 14.856 22.792 -49.514 1.00 39.67 12 GLU B C 1
ATOM 1973 O O . GLU B 1 12 ? 14.130 23.709 -49.910 1.00 38.73 12 GLU B O 1
ATOM 1979 N N . HIS B 1 13 ? 16.155 22.961 -49.253 1.00 39.11 13 HIS B N 1
ATOM 1980 C CA . HIS B 1 13 ? 16.771 24.268 -49.460 1.00 41.68 13 HIS B CA 1
ATOM 1981 C C . HIS B 1 13 ? 18.179 24.212 -50.047 1.00 44.63 13 HIS B C 1
A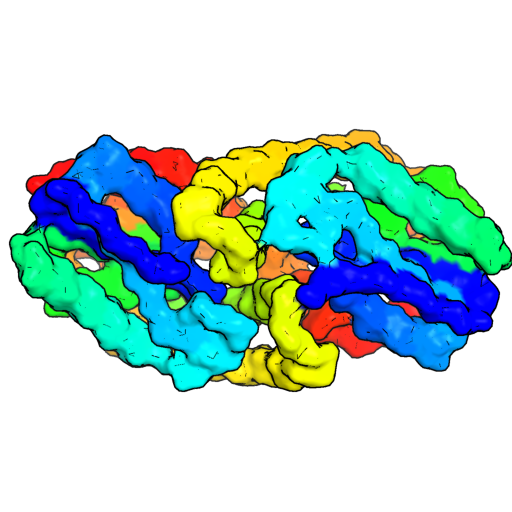TOM 1982 O O . HIS B 1 13 ? 18.359 24.421 -51.250 1.00 50.00 13 HIS B O 1
ATOM 1989 N N . GLY B 1 14 ? 19.185 23.942 -49.213 1.00 46.32 14 GLY B N 1
ATOM 1990 C CA . GLY B 1 14 ? 20.568 24.039 -49.618 1.00 42.86 14 GLY B CA 1
ATOM 1991 C C . GLY B 1 14 ? 21.307 22.716 -49.503 1.00 43.45 14 GLY B C 1
ATOM 1992 O O . GLY B 1 14 ? 20.788 21.722 -48.989 1.00 42.85 14 GLY B O 1
ATOM 1993 N N . GLN B 1 15 ? 22.553 22.734 -49.988 1.00 46.96 15 GLN B N 1
ATOM 1994 C CA . GLN B 1 15 ? 23.333 21.503 -50.081 1.00 51.26 15 GLN B CA 1
ATOM 1995 C C . GLN B 1 15 ? 23.599 20.886 -48.716 1.00 48.06 15 GLN B C 1
ATOM 1996 O O . GLN B 1 15 ? 23.732 19.662 -48.605 1.00 46.12 15 GLN B O 1
ATOM 2002 N N . HIS B 1 16 ? 23.658 21.705 -47.671 1.00 46.11 16 HIS B N 1
ATOM 2003 C CA . HIS B 1 16 ? 23.909 21.217 -46.319 1.00 46.44 16 HIS B CA 1
ATOM 2004 C C . HIS B 1 16 ? 22.626 20.596 -45.779 1.00 46.93 16 HIS B C 1
ATOM 2005 O O . HIS B 1 16 ? 21.636 21.297 -45.546 1.00 42.75 16 HIS B O 1
ATOM 2012 N N . ALA B 1 17 ? 22.644 19.280 -45.583 1.00 26.09 17 ALA B N 1
ATOM 2013 C CA . ALA B 1 17 ? 21.467 18.510 -45.207 1.00 25.42 17 ALA B CA 1
ATOM 2014 C C . ALA B 1 17 ? 21.576 18.028 -43.769 1.00 27.90 17 ALA B C 1
ATOM 2015 O O . ALA B 1 17 ? 22.640 17.580 -43.331 1.00 28.17 17 ALA B O 1
ATOM 2017 N N . VAL B 1 18 ? 20.468 18.117 -43.038 1.00 27.86 18 VAL B N 1
ATOM 2018 C CA . VAL B 1 18 ? 20.407 17.700 -41.644 1.00 24.23 18 VAL B CA 1
ATOM 2019 C C . VAL B 1 18 ? 19.264 16.709 -41.495 1.00 24.66 18 VAL B C 1
ATOM 2020 O O . VAL B 1 18 ? 18.143 16.978 -41.942 1.00 22.53 18 VAL B O 1
ATOM 2024 N N . ILE B 1 19 ? 19.544 15.567 -40.870 1.00 24.43 19 ILE B N 1
ATOM 2025 C CA . ILE B 1 19 ? 18.532 14.565 -40.559 1.00 23.63 19 ILE B CA 1
ATOM 2026 C C . ILE B 1 19 ? 18.262 14.625 -39.065 1.00 24.91 19 ILE B C 1
ATOM 2027 O O . ILE B 1 19 ? 19.197 14.563 -38.257 1.00 25.60 19 ILE B O 1
ATOM 2032 N N . LEU B 1 20 ? 16.991 14.755 -38.697 1.00 24.06 20 LEU B N 1
ATOM 2033 C CA . LEU B 1 20 ? 16.593 14.867 -37.301 1.00 25.30 20 LEU B CA 1
ATOM 2034 C C . LEU B 1 20 ? 15.676 13.708 -36.942 1.00 31.14 20 LEU B C 1
ATOM 2035 O O . LEU B 1 20 ? 14.607 13.543 -37.542 1.00 36.39 20 LEU B O 1
ATOM 2040 N N . LEU B 1 21 ? 16.094 12.917 -35.960 1.00 30.36 21 LEU B N 1
ATOM 2041 C CA . LEU B 1 21 ? 15.350 11.760 -35.489 1.00 30.64 21 LEU B CA 1
ATOM 2042 C C . LEU B 1 21 ? 14.670 12.093 -34.168 1.00 30.12 21 LEU B C 1
ATOM 2043 O O . LEU B 1 21 ? 15.212 12.828 -33.340 1.00 31.48 21 LEU B O 1
ATOM 2048 N N . HIS B 1 22 ? 13.480 11.535 -33.971 1.00 31.46 22 HIS B N 1
ATOM 2049 C CA . HIS B 1 22 ? 12.654 11.899 -32.833 1.00 35.06 22 HIS B CA 1
ATOM 2050 C C . HIS B 1 22 ? 12.771 10.868 -31.712 1.00 35.60 22 HIS B C 1
ATOM 2051 O O . HIS B 1 22 ? 13.484 9.867 -31.811 1.00 31.63 22 HIS B O 1
ATOM 2058 N N . ALA B 1 23 ? 12.046 11.131 -30.628 1.00 34.22 23 ALA B N 1
ATOM 2059 C CA . ALA B 1 23 ? 12.147 10.369 -29.396 1.00 28.52 23 ALA B CA 1
ATOM 2060 C C . ALA B 1 23 ? 11.281 9.112 -29.442 1.00 30.68 23 ALA B C 1
ATOM 2061 O O . ALA B 1 23 ? 10.415 8.938 -30.305 1.00 32.77 23 ALA B O 1
ATOM 2063 N N . TYR B 1 24 ? 11.539 8.225 -28.483 1.00 31.67 24 TYR B N 1
ATOM 2064 C CA . TYR B 1 24 ? 10.717 7.039 -28.283 1.00 30.40 24 TYR B CA 1
ATOM 2065 C C . TYR B 1 24 ? 9.280 7.445 -27.973 1.00 28.18 24 TYR B C 1
ATOM 2066 O O . TYR B 1 24 ? 9.036 8.296 -27.112 1.00 29.44 24 TYR B O 1
ATOM 2075 N N . ALA B 1 25 ? 8.333 6.846 -28.699 1.00 26.29 25 ALA B N 1
ATOM 2076 C CA . ALA B 1 25 ? 6.904 7.144 -28.592 1.00 26.86 25 ALA B CA 1
ATOM 2077 C C . ALA B 1 25 ? 6.581 8.582 -28.983 1.00 27.02 25 ALA B C 1
ATOM 2078 O O . ALA B 1 25 ? 5.495 9.086 -28.673 1.00 26.39 25 ALA B O 1
ATOM 2080 N N . GLY B 1 26 ? 7.502 9.252 -29.660 1.00 29.47 26 GLY B N 1
ATOM 2081 C CA . GLY B 1 26 ? 7.296 10.587 -30.173 1.00 27.61 26 GLY B CA 1
ATOM 2082 C C . GLY B 1 26 ? 6.908 10.598 -31.636 1.00 31.95 26 GLY B C 1
ATOM 2083 O O . GLY B 1 26 ? 6.298 9.653 -32.149 1.00 35.01 26 GLY B O 1
ATOM 2084 N N . SER B 1 27 ? 7.273 11.680 -32.318 1.00 32.24 27 SER B N 1
ATOM 2085 C CA . SER B 1 27 ? 6.963 11.856 -33.731 1.00 32.45 27 SER B CA 1
ATOM 2086 C C . SER B 1 27 ? 7.840 12.975 -34.274 1.00 36.36 27 SER B C 1
ATOM 2087 O O . SER B 1 27 ? 8.591 13.616 -33.534 1.00 36.91 27 SER B O 1
ATOM 2090 N N . ALA B 1 28 ? 7.732 13.215 -35.584 1.00 33.87 28 ALA B N 1
ATOM 2091 C CA . ALA B 1 28 ? 8.481 14.304 -36.201 1.00 35.13 28 ALA B CA 1
ATOM 2092 C C . ALA B 1 28 ? 8.143 15.654 -35.586 1.00 33.77 28 ALA B C 1
ATOM 2093 O O . ALA B 1 28 ? 8.912 16.607 -35.751 1.00 32.82 28 ALA B O 1
ATOM 2095 N N . ASN B 1 29 ? 7.011 15.759 -34.884 1.00 35.03 29 ASN B N 1
ATOM 2096 C CA . ASN B 1 29 ? 6.683 16.989 -34.176 1.00 33.39 29 ASN B CA 1
ATOM 2097 C C . ASN B 1 29 ? 7.633 17.252 -33.018 1.00 34.10 29 ASN B C 1
ATOM 2098 O O . ASN B 1 29 ? 7.717 18.392 -32.548 1.00 37.19 29 ASN B O 1
ATOM 2103 N N . ASP B 1 30 ? 8.340 16.222 -32.543 1.00 32.32 30 ASP B N 1
ATOM 2104 C CA . ASP B 1 30 ? 9.344 16.419 -31.504 1.00 28.95 30 ASP B CA 1
ATOM 2105 C C . ASP B 1 30 ? 10.464 17.326 -31.986 1.00 27.87 30 ASP B C 1
ATOM 2106 O O . ASP B 1 30 ? 11.126 17.985 -31.175 1.00 29.53 30 ASP B O 1
ATOM 2111 N N . VAL B 1 31 ? 10.692 17.367 -33.297 1.00 30.01 31 VAL B N 1
ATOM 2112 C CA . VAL B 1 31 ? 11.906 17.954 -33.847 1.00 33.44 31 VAL B CA 1
ATOM 2113 C C . VAL B 1 31 ? 11.583 19.018 -34.895 1.00 36.39 31 VAL B C 1
ATOM 2114 O O . VAL B 1 31 ? 12.487 19.558 -35.543 1.00 38.73 31 VAL B O 1
ATOM 2118 N N . ARG B 1 32 ? 10.301 19.383 -35.021 1.00 35.05 32 ARG B N 1
ATOM 2119 C CA . ARG B 1 32 ? 9.897 20.318 -36.075 1.00 35.73 32 ARG B CA 1
ATOM 2120 C C . ARG B 1 32 ? 10.393 21.739 -35.823 1.00 35.38 32 ARG B C 1
ATOM 2121 O O . ARG B 1 32 ? 10.848 22.415 -36.753 1.00 36.64 32 ARG B O 1
ATOM 2129 N N . MET B 1 33 ? 10.299 22.217 -34.585 1.00 38.15 33 MET B N 1
ATOM 2130 C CA . MET B 1 33 ? 10.717 23.580 -34.279 1.00 38.71 33 MET B CA 1
ATOM 2131 C C . MET B 1 33 ? 12.211 23.781 -34.533 1.00 35.94 33 MET B C 1
ATOM 2132 O O . MET B 1 33 ? 12.622 24.818 -35.070 1.00 34.42 33 MET B O 1
ATOM 2137 N N . LEU B 1 34 ? 13.039 22.799 -34.163 1.00 35.80 34 LEU B N 1
ATOM 2138 C CA . LEU B 1 34 ? 14.461 22.862 -34.496 1.00 35.21 34 LEU B CA 1
ATOM 2139 C C . LEU B 1 34 ? 14.661 22.961 -36.004 1.00 31.91 34 LEU B C 1
ATOM 2140 O O . LEU B 1 34 ? 15.489 23.746 -36.482 1.00 33.34 34 LEU B O 1
ATOM 2145 N N . ALA B 1 35 ? 13.902 22.174 -36.768 1.00 25.48 35 ALA B N 1
ATOM 2146 C CA . ALA B 1 35 ? 13.987 22.223 -38.223 1.00 27.81 35 ALA B CA 1
ATOM 2147 C C . ALA B 1 35 ? 13.668 23.613 -38.754 1.00 32.78 35 ALA B C 1
ATOM 2148 O O . ALA B 1 35 ? 14.269 24.063 -39.736 1.00 36.83 35 ALA B O 1
ATOM 2150 N N . ARG B 1 36 ? 12.708 24.300 -38.127 1.00 33.18 36 ARG B N 1
ATOM 2151 C CA . ARG B 1 36 ? 12.325 25.626 -38.597 1.00 32.85 36 ARG B CA 1
ATOM 2152 C C . ARG B 1 36 ? 13.491 26.603 -38.483 1.00 30.11 36 ARG B C 1
ATOM 2153 O O . ARG B 1 36 ? 13.711 27.425 -39.379 1.00 26.15 36 ARG B O 1
ATOM 2161 N N . ALA B 1 37 ? 14.250 26.525 -37.386 1.00 32.12 37 ALA B N 1
ATOM 2162 C CA . ALA B 1 37 ? 15.432 27.367 -37.226 1.00 29.40 37 ALA B CA 1
ATOM 2163 C C . ALA B 1 37 ? 16.546 26.981 -38.191 1.00 28.17 37 ALA B C 1
ATOM 2164 O O . ALA B 1 37 ? 17.292 27.851 -38.655 1.00 29.19 37 ALA B O 1
ATOM 2166 N N . LEU B 1 38 ? 16.687 25.689 -38.493 1.00 30.42 38 LEU B N 1
ATOM 2167 C CA . LEU B 1 38 ? 17.695 25.264 -39.458 1.00 29.45 38 LEU B CA 1
ATOM 2168 C C . LEU B 1 38 ? 17.296 25.653 -40.873 1.00 30.62 38 LEU B C 1
ATOM 2169 O O . LEU B 1 38 ? 18.159 25.958 -41.704 1.00 30.76 38 LEU B O 1
ATOM 2174 N N . GLU B 1 39 ? 15.995 25.631 -41.161 1.00 30.76 39 GLU B N 1
ATOM 2175 C CA . GLU B 1 39 ? 15.503 26.063 -42.463 1.00 31.32 39 GLU B CA 1
ATOM 2176 C C . GLU B 1 39 ? 15.816 27.534 -42.710 1.00 30.08 39 GLU B C 1
ATOM 2177 O O . GLU B 1 39 ? 16.146 27.926 -43.835 1.00 26.95 39 GLU B O 1
ATOM 2183 N N . ARG B 1 40 ? 15.716 28.363 -41.666 1.00 32.50 40 ARG B N 1
ATOM 2184 C CA . ARG B 1 40 ? 15.975 29.795 -41.797 1.00 34.18 40 ARG B CA 1
ATOM 2185 C C . ARG B 1 40 ? 17.408 30.083 -42.230 1.00 33.11 40 ARG B C 1
ATOM 2186 O O . ARG B 1 40 ? 17.656 31.066 -42.939 1.00 33.21 40 ARG B O 1
ATOM 2194 N N . GLU B 1 41 ? 18.359 29.243 -41.825 1.00 32.48 41 GLU B N 1
ATOM 2195 C CA . GLU B 1 41 ? 19.751 29.386 -42.230 1.00 33.10 41 GLU B CA 1
ATOM 2196 C C . GLU B 1 41 ? 20.085 28.585 -43.486 1.00 34.14 41 GLU B C 1
ATOM 2197 O O . GLU B 1 41 ? 21.261 28.280 -43.717 1.00 31.93 41 GLU B O 1
ATOM 2203 N N . ASP B 1 42 ? 19.072 28.209 -44.272 1.00 34.61 42 ASP B N 1
ATOM 2204 C CA . ASP B 1 42 ? 19.202 27.600 -45.596 1.00 34.43 42 ASP B CA 1
ATOM 2205 C C . ASP B 1 42 ? 19.641 26.141 -45.547 1.00 32.90 42 ASP B C 1
ATOM 2206 O O . ASP B 1 42 ? 20.124 25.606 -46.555 1.00 32.31 42 ASP B O 1
ATOM 2211 N N . TYR B 1 43 ? 19.496 25.473 -44.407 1.00 27.45 43 TYR B N 1
ATOM 2212 C CA . TYR B 1 43 ? 19.787 24.048 -44.327 1.00 25.66 43 TYR B CA 1
ATOM 2213 C C . TYR B 1 43 ? 18.618 23.225 -44.850 1.00 27.23 43 TYR B C 1
ATOM 2214 O O . TYR B 1 43 ? 17.452 23.541 -44.597 1.00 28.61 43 TYR B O 1
ATOM 2223 N N . THR B 1 44 ? 18.937 22.160 -45.578 1.00 28.75 44 THR B N 1
ATOM 2224 C CA . THR B 1 44 ? 17.950 21.141 -45.901 1.00 27.84 44 THR B CA 1
ATOM 2225 C C . THR B 1 44 ? 17.734 20.266 -44.672 1.00 30.59 44 THR B C 1
ATOM 2226 O O . THR B 1 44 ? 18.700 19.833 -44.035 1.00 34.95 44 THR B O 1
ATOM 2230 N N . VAL B 1 45 ? 16.473 20.008 -44.332 1.00 27.55 45 VAL B N 1
ATOM 2231 C CA . VAL B 1 45 ? 16.138 19.286 -43.112 1.00 29.35 45 VAL B CA 1
ATOM 2232 C C . VAL B 1 45 ? 15.122 18.200 -43.432 1.00 31.10 45 VAL B C 1
ATOM 2233 O O . VAL B 1 45 ? 14.151 18.434 -44.160 1.00 30.26 45 VAL B O 1
ATOM 2237 N N . TYR B 1 46 ? 15.350 17.014 -42.876 1.00 33.01 46 TYR B N 1
ATOM 2238 C CA . TYR B 1 46 ? 14.493 15.856 -43.080 1.00 33.42 46 TYR B CA 1
ATOM 2239 C C . TYR B 1 46 ? 14.182 15.267 -41.715 1.00 35.50 46 TYR B C 1
ATOM 2240 O O . TYR B 1 46 ? 15.098 14.997 -40.932 1.00 34.73 46 TYR B O 1
ATOM 2249 N N . GLY B 1 47 ? 12.899 15.084 -41.424 1.00 33.99 47 GLY B N 1
ATOM 2250 C CA . GLY B 1 47 ? 12.493 14.547 -40.151 1.00 29.60 47 GLY B CA 1
ATOM 2251 C C . GLY B 1 47 ? 11.659 13.300 -40.328 1.00 31.85 47 GLY B C 1
ATOM 2252 O O . GLY B 1 47 ? 10.427 13.349 -40.391 1.00 30.46 47 GLY B O 1
ATOM 2253 N N . PRO B 1 48 ? 12.319 12.150 -40.402 1.00 35.65 48 PRO B N 1
ATOM 2254 C CA . PRO B 1 48 ? 11.597 10.893 -40.599 1.00 34.07 48 PRO B CA 1
ATOM 2255 C C . PRO B 1 48 ? 10.960 10.420 -39.303 1.00 31.69 48 PRO B C 1
ATOM 2256 O O . PRO B 1 48 ? 11.315 10.850 -38.205 1.00 31.84 48 PRO B O 1
ATOM 2260 N N . GLN B 1 49 ? 9.996 9.520 -39.452 1.00 30.17 49 GLN B N 1
ATOM 2261 C CA . GLN B 1 49 ? 9.288 8.942 -38.322 1.00 32.93 49 GLN B CA 1
ATOM 2262 C C . GLN B 1 49 ? 9.601 7.456 -38.237 1.00 35.40 49 GLN B C 1
ATOM 2263 O O . GLN B 1 49 ? 9.579 6.750 -39.250 1.00 39.74 49 GLN B O 1
ATOM 2269 N N . PHE B 1 50 ? 9.898 6.993 -37.027 1.00 33.52 50 PHE B N 1
ATOM 2270 C CA . PHE B 1 50 ? 10.266 5.603 -36.810 1.00 29.49 50 PHE B CA 1
ATOM 2271 C C . PHE B 1 50 ? 9.075 4.678 -37.028 1.00 25.76 50 PHE B C 1
ATOM 2272 O O . PHE B 1 50 ? 7.915 5.066 -36.865 1.00 25.63 50 PHE B O 1
ATOM 2280 N N . SER B 1 51 ? 9.378 3.442 -37.417 1.00 25.26 51 SER B N 1
ATOM 2281 C CA . SER B 1 51 ? 8.337 2.450 -37.648 1.00 31.05 51 SER B CA 1
ATOM 2282 C C . SER B 1 51 ? 7.509 2.235 -36.386 1.00 34.13 51 SER B C 1
ATOM 2283 O O . SER B 1 51 ? 8.034 2.248 -35.268 1.00 29.11 51 SER B O 1
ATOM 2286 N N . GLY B 1 52 ? 6.202 2.045 -36.573 1.00 36.33 52 GLY B N 1
ATOM 2287 C CA . GLY B 1 52 ? 5.298 1.838 -35.464 1.00 37.08 52 GLY B CA 1
ATOM 2288 C C . GLY B 1 52 ? 4.837 3.099 -34.768 1.00 37.25 52 GLY B C 1
ATOM 2289 O O . GLY B 1 52 ? 3.936 3.026 -33.924 1.00 36.90 52 GLY B O 1
ATOM 2290 N N . HIS B 1 53 ? 5.429 4.248 -35.075 1.00 35.09 53 HIS B N 1
ATOM 2291 C CA . HIS B 1 53 ? 5.117 5.486 -34.380 1.00 32.42 53 HIS B CA 1
ATOM 2292 C C . HIS B 1 53 ? 4.035 6.277 -35.111 1.00 33.44 53 HIS B C 1
ATOM 2293 O O . HIS B 1 53 ? 3.763 6.066 -36.296 1.00 33.37 53 HIS B O 1
ATOM 2300 N N . ALA B 1 54 ? 3.420 7.206 -34.371 1.00 36.18 54 ALA B N 1
ATOM 2301 C CA . ALA B 1 54 ? 2.418 8.132 -34.906 1.00 37.13 54 ALA B CA 1
ATOM 2302 C C . ALA B 1 54 ? 1.189 7.398 -35.440 1.00 40.83 54 ALA B C 1
ATOM 2303 O O . ALA B 1 54 ? 0.682 7.710 -36.519 1.00 41.74 54 ALA B O 1
ATOM 2305 N N . THR B 1 55 ? 0.710 6.410 -34.688 1.00 44.99 55 THR B N 1
ATOM 2306 C CA . THR B 1 55 ? -0.529 5.709 -35.004 1.00 45.19 55 THR B CA 1
ATOM 2307 C C . THR B 1 55 ? -1.513 5.823 -33.842 1.00 46.79 55 THR B C 1
ATOM 2308 O O . THR B 1 55 ? -1.232 6.440 -32.812 1.00 42.15 55 THR B O 1
ATOM 2312 N N . ASP B 1 56 ? -2.684 5.203 -34.022 1.00 54.31 56 ASP B N 1
ATOM 2313 C CA . ASP B 1 56 ? -3.696 5.145 -32.974 1.00 57.34 56 ASP B CA 1
ATOM 2314 C C . ASP B 1 56 ? -3.365 4.125 -31.894 1.00 52.92 56 ASP B C 1
ATOM 2315 O O . ASP B 1 56 ? -3.918 4.208 -30.792 1.00 52.27 56 ASP B O 1
ATOM 2320 N N . ASP B 1 57 ? -2.470 3.179 -32.178 1.00 41.95 57 ASP B N 1
ATOM 2321 C CA . ASP B 1 57 ? -2.283 2.009 -31.332 1.00 37.87 57 ASP B CA 1
ATOM 2322 C C . ASP B 1 57 ? -0.905 2.038 -30.691 1.00 37.40 57 ASP B C 1
ATOM 2323 O O . ASP B 1 57 ? 0.105 2.019 -31.411 1.00 36.78 57 ASP B O 1
ATOM 2328 N N . PRO B 1 58 ? -0.807 2.102 -29.361 1.00 38.99 58 PRO B N 1
ATOM 2329 C CA . PRO B 1 58 ? 0.517 2.027 -28.725 1.00 34.45 58 PRO B CA 1
ATOM 2330 C C . PRO B 1 58 ? 1.218 0.708 -28.975 1.00 32.29 58 PRO B C 1
ATOM 2331 O O . PRO B 1 58 ? 2.451 0.650 -28.875 1.00 31.35 58 PRO B O 1
ATOM 2335 N N . ARG B 1 59 ? 0.472 -0.355 -29.291 1.00 33.43 59 ARG B N 1
ATOM 2336 C CA . ARG B 1 59 ? 1.082 -1.642 -29.600 1.00 32.35 59 ARG B CA 1
ATOM 2337 C C . ARG B 1 59 ? 1.903 -1.592 -30.882 1.00 32.37 59 ARG B C 1
ATOM 2338 O O . ARG B 1 59 ? 2.792 -2.431 -31.067 1.00 34.35 59 ARG B O 1
ATOM 2346 N N . ASP B 1 60 ? 1.615 -0.638 -31.772 1.00 34.48 60 ASP B N 1
ATOM 2347 C CA . ASP B 1 60 ? 2.426 -0.480 -32.974 1.00 36.30 60 ASP B CA 1
ATOM 2348 C C . ASP B 1 60 ? 3.874 -0.162 -32.623 1.00 41.41 60 ASP B C 1
ATOM 2349 O O . ASP B 1 60 ? 4.801 -0.632 -33.291 1.00 46.03 60 ASP B O 1
ATOM 2354 N N . ILE B 1 61 ? 4.087 0.644 -31.579 1.00 38.65 61 ILE B N 1
ATOM 2355 C CA . ILE B 1 61 ? 5.445 0.918 -31.118 1.00 35.61 61 ILE B CA 1
ATOM 2356 C C . ILE B 1 61 ? 6.057 -0.331 -30.499 1.00 36.43 61 ILE B C 1
ATOM 2357 O O . ILE B 1 61 ? 7.219 -0.666 -30.758 1.00 33.82 61 ILE B O 1
ATOM 2362 N N . LEU B 1 62 ? 5.287 -1.036 -29.667 1.00 39.46 62 LEU B N 1
ATOM 2363 C CA . LEU B 1 62 ? 5.796 -2.222 -28.989 1.00 38.44 62 LEU B CA 1
ATOM 2364 C C . LEU B 1 62 ? 6.036 -3.381 -29.946 1.00 37.81 62 LEU B C 1
ATOM 2365 O O . LEU B 1 62 ? 6.797 -4.295 -29.613 1.00 38.01 62 LEU B O 1
ATOM 2370 N N . ALA B 1 63 ? 5.402 -3.369 -31.120 1.00 32.16 63 ALA B N 1
ATOM 2371 C CA . ALA B 1 63 ? 5.637 -4.418 -32.105 1.00 28.77 63 ALA B CA 1
ATOM 2372 C C . ALA B 1 63 ? 6.976 -4.266 -32.813 1.00 35.64 63 ALA B C 1
ATOM 2373 O O . ALA B 1 63 ? 7.495 -5.255 -33.341 1.00 43.40 63 ALA B O 1
ATOM 2375 N N . GLN B 1 64 ? 7.547 -3.065 -32.837 1.00 33.00 64 GLN B N 1
ATOM 2376 C CA . GLN B 1 64 ? 8.798 -2.850 -33.544 1.00 33.21 64 GLN B CA 1
ATOM 2377 C C . GLN B 1 64 ? 9.991 -3.223 -32.662 1.00 34.51 64 GLN B C 1
ATOM 2378 O O . GLN B 1 64 ? 9.869 -3.427 -31.453 1.00 32.81 64 GLN B O 1
ATOM 2384 N N . THR B 1 65 ? 11.159 -3.295 -33.285 1.00 35.10 65 THR B N 1
ATOM 2385 C CA . THR B 1 65 ? 12.402 -3.692 -32.647 1.00 34.40 65 THR B CA 1
ATOM 2386 C C . THR B 1 65 ? 13.464 -2.626 -32.864 1.00 35.78 65 THR B C 1
ATOM 2387 O O . THR B 1 65 ? 13.337 -1.790 -33.765 1.00 40.19 65 THR B O 1
ATOM 2391 N N . PRO B 1 66 ? 14.509 -2.598 -32.023 1.00 44.82 66 PRO B N 1
ATOM 2392 C CA . PRO B 1 66 ? 15.608 -1.646 -32.270 1.00 37.43 66 PRO B CA 1
ATOM 2393 C C . PRO B 1 66 ? 16.245 -1.813 -33.637 1.00 36.33 66 PRO B C 1
ATOM 2394 O O . PRO B 1 66 ? 16.669 -0.822 -34.247 1.00 37.50 66 PRO B O 1
ATOM 2398 N N . ALA B 1 67 ? 16.347 -3.052 -34.123 1.00 35.89 67 ALA B N 1
ATOM 2399 C CA . ALA B 1 67 ? 16.942 -3.293 -35.433 1.00 39.52 67 ALA B CA 1
ATOM 2400 C C . ALA B 1 67 ? 16.158 -2.595 -36.539 1.00 38.17 67 ALA B C 1
ATOM 2401 O O . ALA B 1 67 ? 16.747 -2.079 -37.495 1.00 40.84 67 ALA B O 1
ATOM 2403 N N . GLN B 1 68 ? 14.827 -2.580 -36.434 1.00 35.08 68 GLN B N 1
ATOM 2404 C CA . GLN B 1 68 ? 14.020 -1.923 -37.458 1.00 34.35 68 GLN B CA 1
ATOM 2405 C C . GLN B 1 68 ? 14.210 -0.412 -37.431 1.00 34.62 68 GLN B C 1
ATOM 2406 O O . GLN B 1 68 ? 14.278 0.229 -38.487 1.00 34.92 68 GLN B O 1
ATOM 2412 N N . TRP B 1 69 ? 14.285 0.177 -36.236 1.00 35.31 69 TRP B N 1
ATOM 2413 C CA . TRP B 1 69 ? 14.530 1.612 -36.137 1.00 33.08 69 TRP B CA 1
ATOM 2414 C C . TRP B 1 69 ? 15.921 1.976 -36.636 1.00 30.88 69 TRP B C 1
ATOM 2415 O O . TRP B 1 69 ? 16.113 3.060 -37.198 1.00 29.65 69 TRP B O 1
ATOM 2426 N N . TRP B 1 70 ? 16.898 1.089 -36.437 1.00 33.68 70 TRP B N 1
ATOM 2427 C CA . TRP B 1 70 ? 18.211 1.285 -37.041 1.00 32.64 70 TRP B CA 1
ATOM 2428 C C . TRP B 1 70 ? 18.124 1.194 -38.558 1.00 39.46 70 TRP B C 1
ATOM 2429 O O . TRP B 1 70 ? 18.781 1.961 -39.272 1.00 42.29 70 TRP B O 1
ATOM 2440 N N . GLN B 1 71 ? 17.313 0.260 -39.066 1.00 41.49 71 GLN B N 1
ATOM 2441 C CA . GLN B 1 71 ? 17.067 0.187 -40.503 1.00 39.34 71 GLN B CA 1
ATOM 2442 C C . GLN B 1 71 ? 16.370 1.449 -41.001 1.00 34.49 71 GLN B C 1
ATOM 2443 O O . GLN B 1 71 ? 16.633 1.912 -42.117 1.00 32.72 71 GLN B O 1
ATOM 2449 N N . ASP B 1 72 ? 15.453 2.002 -40.199 1.00 31.49 72 ASP B N 1
ATOM 2450 C CA . ASP B 1 72 ? 14.833 3.277 -40.551 1.00 30.71 72 ASP B CA 1
ATOM 2451 C C . ASP B 1 72 ? 15.882 4.370 -40.698 1.00 31.20 72 ASP B C 1
ATOM 2452 O O . ASP B 1 72 ? 15.790 5.217 -41.594 1.00 35.27 72 ASP B O 1
ATOM 2457 N N . THR B 1 73 ? 16.891 4.358 -39.825 1.00 32.68 73 THR B N 1
ATOM 2458 C CA . THR B 1 73 ? 17.932 5.380 -39.850 1.00 37.20 73 THR B CA 1
ATOM 2459 C C . THR B 1 73 ? 18.738 5.322 -41.142 1.00 36.95 73 THR B C 1
ATOM 2460 O O . THR B 1 73 ? 19.008 6.359 -41.759 1.00 35.05 73 THR B O 1
ATOM 2464 N N . GLN B 1 74 ? 19.121 4.117 -41.568 1.00 38.32 74 GLN B N 1
ATOM 2465 C CA . GLN B 1 74 ? 19.843 3.971 -42.828 1.00 39.16 74 GLN B CA 1
ATOM 2466 C C . GLN B 1 74 ? 18.964 4.349 -44.014 1.00 39.77 74 GLN B C 1
ATOM 2467 O O . GLN B 1 74 ? 19.436 4.982 -44.965 1.00 41.40 74 GLN B O 1
ATOM 2473 N N . GLN B 1 75 ? 17.682 3.972 -43.977 1.00 39.44 75 GLN B N 1
ATOM 2474 C CA . GLN B 1 75 ? 16.779 4.318 -45.072 1.00 37.07 75 GLN B CA 1
ATOM 2475 C C . GLN B 1 75 ? 16.595 5.825 -45.180 1.00 34.23 75 GLN B C 1
ATOM 2476 O O . GLN B 1 75 ? 16.450 6.361 -46.284 1.00 35.36 75 GLN B O 1
ATOM 2482 N N . ALA B 1 76 ? 16.580 6.523 -44.044 1.00 33.94 76 ALA B N 1
ATOM 2483 C CA . ALA B 1 76 ? 16.478 7.977 -44.080 1.00 32.10 76 ALA B CA 1
ATOM 2484 C C . ALA B 1 76 ? 17.723 8.598 -44.703 1.00 35.10 76 ALA B C 1
ATOM 2485 O O . ALA B 1 76 ? 17.621 9.547 -45.490 1.00 35.39 76 ALA B O 1
ATOM 2487 N N . ILE B 1 77 ? 18.907 8.090 -44.347 1.00 36.24 77 ILE B N 1
ATOM 2488 C CA . ILE B 1 77 ? 20.144 8.584 -44.951 1.00 37.23 77 ILE B CA 1
ATOM 2489 C C . ILE B 1 77 ? 20.152 8.282 -46.444 1.00 40.36 77 ILE B C 1
ATOM 2490 O O . ILE B 1 77 ? 20.511 9.131 -47.269 1.00 39.87 77 ILE B O 1
ATOM 2495 N N . SER B 1 78 ? 19.774 7.054 -46.807 1.00 41.37 78 SER B N 1
ATOM 2496 C CA . SER B 1 78 ? 19.678 6.678 -48.213 1.00 40.55 78 SER B CA 1
ATOM 2497 C C . SER B 1 78 ? 18.662 7.550 -48.940 1.00 39.94 78 SER B C 1
ATOM 2498 O O . SER B 1 78 ? 18.834 7.867 -50.123 1.00 41.64 78 SER B O 1
ATOM 2501 N N . PHE B 1 79 ? 17.590 7.937 -48.247 1.00 42.69 79 PHE B N 1
ATOM 2502 C CA . PHE B 1 79 ? 16.583 8.808 -48.844 1.00 44.72 79 PHE B CA 1
ATOM 2503 C C . PHE B 1 79 ? 17.173 10.164 -49.210 1.00 45.12 79 PHE B C 1
ATOM 2504 O O . PHE B 1 79 ? 16.854 10.724 -50.266 1.00 45.66 79 PHE B O 1
ATOM 2512 N N . MET B 1 80 ? 18.031 10.710 -48.346 1.00 46.64 80 MET B N 1
ATOM 2513 C CA . MET B 1 80 ? 18.669 11.990 -48.636 1.00 46.87 80 MET B CA 1
ATOM 2514 C C . MET B 1 80 ? 19.608 11.894 -49.831 1.00 45.26 80 MET B C 1
ATOM 2515 O O . MET B 1 80 ? 19.611 12.774 -50.701 1.00 48.08 80 MET B O 1
ATOM 2520 N N . ARG B 1 81 ? 20.409 10.828 -49.894 1.00 38.46 81 ARG B N 1
ATOM 2521 C CA . ARG B 1 81 ? 21.378 10.682 -50.976 1.00 36.45 81 ARG B CA 1
ATOM 2522 C C . ARG B 1 81 ? 20.700 10.482 -52.327 1.00 38.60 81 ARG B C 1
ATOM 2523 O O . ARG B 1 81 ? 21.170 11.006 -53.343 1.00 33.03 81 ARG B O 1
ATOM 2531 N N . GLN B 1 82 ? 19.609 9.713 -52.367 1.00 40.07 82 GLN B N 1
ATOM 2532 C CA . GLN B 1 82 ? 18.861 9.565 -53.613 1.00 46.02 82 GLN B CA 1
ATOM 2533 C C . GLN B 1 82 ? 18.280 10.897 -54.074 1.00 48.27 82 GLN B C 1
ATOM 2534 O O . GLN B 1 82 ? 18.066 11.102 -55.275 1.00 50.80 82 GLN B O 1
ATOM 2536 N N . LYS B 1 83 ? 18.021 11.812 -53.140 1.00 49.12 83 LYS B N 1
ATOM 2537 C CA . LYS B 1 83 ? 17.502 13.134 -53.462 1.00 45.65 83 LYS B CA 1
ATOM 2538 C C . LYS B 1 83 ? 18.588 14.094 -53.934 1.00 44.04 83 LYS B C 1
ATOM 2539 O O . LYS B 1 83 ? 18.275 15.245 -54.253 1.00 43.19 83 LYS B O 1
ATOM 2545 N N . GLY B 1 84 ? 19.847 13.655 -53.980 1.00 40.74 84 GLY B N 1
ATOM 2546 C CA . GLY B 1 84 ? 20.951 14.469 -54.450 1.00 39.93 84 GLY B CA 1
ATOM 2547 C C . GLY B 1 84 ? 21.810 15.106 -53.377 1.00 40.84 84 GLY B C 1
ATOM 2548 O O . GLY B 1 84 ? 22.805 15.760 -53.716 1.00 42.41 84 GLY B O 1
ATOM 2549 N N . TYR B 1 85 ? 21.451 14.906 -52.109 1.00 40.23 85 TYR B N 1
ATOM 2550 C CA . TYR B 1 85 ? 22.203 15.477 -50.958 1.00 42.47 85 TYR B CA 1
ATOM 2551 C C . TYR B 1 85 ? 23.376 14.572 -50.595 1.00 46.45 85 TYR B C 1
ATOM 2552 O O . TYR B 1 85 ? 23.194 13.401 -50.428 1.00 51.34 85 TYR B O 1
ATOM 2561 N N . THR B 1 86 ? 24.566 15.141 -50.518 1.00 44.95 86 THR B N 1
ATOM 2562 C CA . THR B 1 86 ? 25.762 14.335 -50.187 1.00 47.49 86 THR B CA 1
ATOM 2563 C C . THR B 1 86 ? 26.273 14.734 -48.802 1.00 47.14 86 THR B C 1
ATOM 2564 O O . THR B 1 86 ? 26.577 13.856 -48.004 1.00 51.71 86 THR B O 1
ATOM 2568 N N . LYS B 1 87 ? 26.279 16.031 -48.539 1.00 43.37 87 LYS B N 1
ATOM 2569 C CA . LYS B 1 87 ? 26.815 16.595 -47.301 1.00 43.92 87 LYS B CA 1
ATOM 2570 C C . LYS B 1 87 ? 25.718 16.535 -46.246 1.00 41.15 87 LYS B C 1
ATOM 2571 O O . LYS B 1 87 ? 24.811 17.372 -46.223 1.00 40.61 87 LYS B O 1
ATOM 2577 N N . ILE B 1 88 ? 25.803 15.542 -45.361 1.00 38.98 88 ILE B N 1
ATOM 2578 C CA . ILE B 1 88 ? 24.727 15.221 -44.432 1.00 37.77 88 ILE B CA 1
ATOM 2579 C C . ILE B 1 88 ? 25.257 15.150 -43.005 1.00 37.18 88 ILE B C 1
ATOM 2580 O O . ILE B 1 88 ? 26.358 14.642 -42.762 1.00 38.97 88 ILE B O 1
ATOM 2585 N N . SER B 1 89 ? 24.466 15.671 -42.065 1.00 35.44 89 SER B N 1
ATOM 2586 C CA . SER B 1 89 ? 24.668 15.499 -40.633 1.00 34.18 89 SER B CA 1
ATOM 2587 C C . SER B 1 89 ? 23.364 14.969 -40.050 1.00 33.31 89 SER B C 1
ATOM 2588 O O . SER B 1 89 ? 22.288 15.208 -40.607 1.00 32.09 89 SER B O 1
ATOM 2591 N N . ILE B 1 90 ? 23.450 14.256 -38.926 1.00 25.73 90 ILE B N 1
ATOM 2592 C CA . ILE B 1 90 ? 22.278 13.585 -38.364 1.00 31.26 90 ILE B CA 1
ATOM 2593 C C . ILE B 1 90 ? 22.262 13.725 -36.842 1.00 31.37 90 ILE B C 1
ATOM 2594 O O . ILE B 1 90 ? 23.260 13.438 -36.172 1.00 29.12 90 ILE B O 1
ATOM 2599 N N . PHE B 1 91 ? 21.115 14.144 -36.300 1.00 30.61 91 PHE B N 1
ATOM 2600 C CA . PHE B 1 91 ? 20.918 14.360 -34.871 1.00 31.29 91 PHE B CA 1
ATOM 2601 C C . PHE B 1 91 ? 19.719 13.544 -34.408 1.00 32.70 91 PHE B C 1
ATOM 2602 O O . PHE B 1 91 ? 18.861 13.163 -35.208 1.00 33.66 91 PHE B O 1
ATOM 2610 N N . GLY B 1 92 ? 19.652 13.282 -33.110 1.00 30.30 92 GLY B N 1
ATOM 2611 C CA . GLY B 1 92 ? 18.520 12.565 -32.553 1.00 31.10 92 GLY B CA 1
ATOM 2612 C C . GLY B 1 92 ? 18.139 13.044 -31.168 1.00 32.85 92 GLY B C 1
ATOM 2613 O O . GLY B 1 92 ? 18.989 13.417 -30.356 1.00 34.13 92 GLY B O 1
ATOM 2614 N N . LEU B 1 93 ? 16.835 12.997 -30.899 1.00 34.86 93 LEU B N 1
ATOM 2615 C CA . LEU B 1 93 ? 16.264 13.368 -29.611 1.00 36.30 93 LEU B CA 1
ATOM 2616 C C . LEU B 1 93 ? 15.961 12.094 -28.831 1.00 40.93 93 LEU B C 1
ATOM 2617 O O . LEU B 1 93 ? 15.320 11.181 -29.363 1.00 41.47 93 LEU B O 1
ATOM 2622 N N . SER B 1 94 ? 16.399 12.043 -27.568 1.00 42.36 94 SER B N 1
ATOM 2623 C CA . SER B 1 94 ? 16.166 10.888 -26.703 1.00 36.94 94 SER B CA 1
ATOM 2624 C C . SER B 1 94 ? 16.606 9.603 -27.391 1.00 32.08 94 SER B C 1
ATOM 2625 O O . SER B 1 94 ? 17.803 9.384 -27.607 1.00 34.18 94 SER B O 1
ATOM 2628 N N . LEU B 1 95 ? 15.645 8.727 -27.699 1.00 31.98 95 LEU B N 1
ATOM 2629 C CA . LEU B 1 95 ? 15.973 7.490 -28.398 1.00 34.09 95 LEU B CA 1
ATOM 2630 C C . LEU B 1 95 ? 16.594 7.770 -29.762 1.00 34.94 95 LEU B C 1
ATOM 2631 O O . LEU B 1 95 ? 17.467 7.021 -30.213 1.00 36.96 95 LEU B O 1
ATOM 2636 N N . GLY B 1 96 ? 16.161 8.842 -30.429 1.00 32.86 96 GLY B N 1
ATOM 2637 C CA . GLY B 1 96 ? 16.729 9.178 -31.726 1.00 31.59 96 GLY B CA 1
ATOM 2638 C C . GLY B 1 96 ? 18.231 9.392 -31.682 1.00 29.60 96 GLY B C 1
ATOM 2639 O O . GLY B 1 96 ? 18.940 9.072 -32.637 1.00 28.07 96 GLY B O 1
ATOM 2640 N N . GLY B 1 97 ? 18.732 9.967 -30.588 1.00 27.58 97 GLY B N 1
ATOM 2641 C CA . GLY B 1 97 ? 20.162 10.201 -30.476 1.00 25.01 97 GLY B CA 1
ATOM 2642 C C . GLY B 1 97 ? 20.989 8.932 -30.519 1.00 25.27 97 GLY B C 1
ATOM 2643 O O . GLY B 1 97 ? 22.133 8.948 -30.981 1.00 24.72 97 GLY B O 1
ATOM 2644 N N . ILE B 1 98 ? 20.430 7.822 -30.034 1.00 27.09 98 ILE B N 1
ATOM 2645 C CA . ILE B 1 98 ? 21.158 6.554 -30.033 1.00 30.13 98 ILE B CA 1
ATOM 2646 C C . ILE B 1 98 ? 21.457 6.115 -31.460 1.00 34.05 98 ILE B C 1
ATOM 2647 O O . ILE B 1 98 ? 22.593 5.756 -31.797 1.00 39.25 98 ILE B O 1
ATOM 2652 N N . PHE B 1 99 ? 20.439 6.143 -32.321 1.00 32.59 99 PHE B N 1
ATOM 2653 C CA . PHE B 1 99 ? 20.619 5.737 -33.711 1.00 31.03 99 PHE B CA 1
ATOM 2654 C C . PHE B 1 99 ? 21.422 6.758 -34.505 1.00 32.14 99 PHE B C 1
ATOM 2655 O O . PHE B 1 99 ? 22.125 6.384 -35.450 1.00 32.71 99 PHE B O 1
ATOM 2663 N N . ALA B 1 100 ? 21.310 8.045 -34.165 1.00 31.78 100 ALA B N 1
ATOM 2664 C CA . ALA B 1 100 ? 22.147 9.048 -34.816 1.00 33.80 100 ALA B CA 1
ATOM 2665 C C . ALA B 1 100 ? 23.623 8.789 -34.542 1.00 35.02 100 ALA B C 1
ATOM 2666 O O . ALA B 1 100 ? 24.465 8.944 -35.435 1.00 36.43 100 ALA B O 1
ATOM 2668 N N . THR B 1 101 ? 23.957 8.399 -33.308 1.00 34.01 101 THR B N 1
ATOM 2669 C CA . THR B 1 101 ? 25.339 8.055 -32.987 1.00 35.06 101 THR B CA 1
ATOM 2670 C C . THR B 1 101 ? 25.773 6.780 -33.701 1.00 37.32 101 THR B C 1
ATOM 2671 O O . THR B 1 101 ? 26.914 6.683 -34.168 1.00 40.68 101 THR B O 1
ATOM 2675 N N . ALA B 1 102 ? 24.885 5.787 -33.782 1.00 36.55 102 ALA B N 1
ATOM 2676 C CA . ALA B 1 102 ? 25.215 4.552 -34.486 1.00 32.47 102 ALA B CA 1
ATOM 2677 C C . ALA B 1 102 ? 25.565 4.821 -35.944 1.00 35.78 102 ALA B C 1
ATOM 2678 O O . ALA B 1 102 ? 26.445 4.164 -36.513 1.00 38.13 102 ALA B O 1
ATOM 2680 N N . ALA B 1 103 ? 24.873 5.774 -36.571 1.00 34.62 103 ALA B N 1
ATOM 2681 C CA . ALA B 1 103 ? 25.156 6.112 -37.962 1.00 29.40 103 ALA B CA 1
ATOM 2682 C C . ALA B 1 103 ? 26.517 6.784 -38.098 1.00 32.11 103 ALA B C 1
ATOM 2683 O O . ALA B 1 103 ? 27.279 6.484 -39.025 1.00 35.86 103 ALA B O 1
ATOM 2685 N N . LEU B 1 104 ? 26.828 7.714 -37.190 1.00 31.39 104 LEU B N 1
ATOM 2686 C CA . LEU B 1 104 ? 28.101 8.423 -37.254 1.00 33.24 104 LEU B CA 1
ATOM 2687 C C . LEU B 1 104 ? 29.278 7.479 -37.057 1.00 33.89 104 LEU B C 1
ATOM 2688 O O . LEU B 1 104 ? 30.363 7.716 -37.598 1.00 35.95 104 LEU B O 1
ATOM 2693 N N . GLU B 1 105 ? 29.092 6.418 -36.273 1.00 32.45 105 GLU B N 1
ATOM 2694 C CA . GLU B 1 105 ? 30.168 5.455 -36.065 1.00 32.58 105 GLU B CA 1
ATOM 2695 C C . GLU B 1 105 ? 30.513 4.704 -37.346 1.00 34.04 105 GLU B C 1
ATOM 2696 O O . GLU B 1 105 ? 31.691 4.450 -37.623 1.00 38.78 105 GLU B O 1
ATOM 2702 N N . ARG B 1 106 ? 29.503 4.329 -38.129 1.00 32.34 106 ARG B N 1
ATOM 2703 C CA . ARG B 1 106 ? 29.667 3.430 -39.266 1.00 31.91 106 ARG B CA 1
ATOM 2704 C C . ARG B 1 106 ? 29.782 4.133 -40.615 1.00 35.79 106 ARG B C 1
ATOM 2705 O O . ARG B 1 106 ? 29.917 3.451 -41.636 1.00 35.57 106 ARG B O 1
ATOM 2713 N N . ASP B 1 107 ? 29.726 5.463 -40.660 1.00 36.46 107 ASP B N 1
ATOM 2714 C CA . ASP B 1 107 ? 29.793 6.188 -41.928 1.00 34.23 107 ASP B CA 1
ATOM 2715 C C . ASP B 1 107 ? 30.637 7.443 -41.752 1.00 34.86 107 ASP B C 1
ATOM 2716 O O . ASP B 1 107 ? 30.134 8.499 -41.345 1.00 30.49 107 ASP B O 1
ATOM 2721 N N . PRO B 1 108 ? 31.936 7.362 -42.050 1.00 35.66 108 PRO B N 1
ATOM 2722 C CA . PRO B 1 108 ? 32.790 8.559 -41.957 1.00 33.64 108 PRO B CA 1
ATOM 2723 C C . PRO B 1 108 ? 32.429 9.652 -42.954 1.00 36.70 108 PRO B C 1
ATOM 2724 O O . PRO B 1 108 ? 32.861 10.798 -42.772 1.00 38.38 108 PRO B O 1
ATOM 2728 N N . GLN B 1 109 ? 31.654 9.344 -44.001 1.00 34.22 109 GLN B N 1
ATOM 2729 C CA . GLN B 1 109 ? 31.234 10.381 -44.941 1.00 34.85 109 GLN B CA 1
ATOM 2730 C C . GLN B 1 109 ? 30.250 11.366 -44.324 1.00 31.77 109 GLN B C 1
ATOM 2731 O O . GLN B 1 109 ? 30.172 12.511 -44.784 1.00 33.07 109 GLN B O 1
ATOM 2737 N N . LEU B 1 110 ? 29.505 10.958 -43.299 1.00 32.53 110 LEU B N 1
ATOM 2738 C CA . LEU B 1 110 ? 28.628 11.899 -42.619 1.00 33.18 110 LEU B CA 1
ATOM 2739 C C . LEU B 1 110 ? 29.465 12.998 -41.986 1.00 35.49 110 LEU B C 1
ATOM 2740 O O . LEU B 1 110 ? 30.512 12.737 -41.389 1.00 37.37 110 LEU B O 1
ATOM 2745 N N . LEU B 1 111 ? 29.004 14.239 -42.136 1.00 34.71 111 LEU B N 1
ATOM 2746 C CA . LEU B 1 111 ? 29.791 15.378 -41.681 1.00 35.93 111 LEU B CA 1
ATOM 2747 C C . LEU B 1 111 ? 29.772 15.514 -40.165 1.00 33.81 111 LEU B C 1
ATOM 2748 O O . LEU B 1 111 ? 30.765 15.948 -39.570 1.00 34.39 111 LEU B O 1
ATOM 2753 N N . GLY B 1 112 ? 28.660 15.168 -39.526 1.00 30.81 112 GLY B N 1
ATOM 2754 C CA . GLY B 1 112 ? 28.594 15.264 -38.077 1.00 27.91 112 GLY B CA 1
ATOM 2755 C C . GLY B 1 112 ? 27.193 15.007 -37.572 1.00 26.97 112 GLY B C 1
ATOM 2756 O O . GLY B 1 112 ? 26.401 14.311 -38.215 1.00 24.62 112 GLY B O 1
ATOM 2757 N N . GLY B 1 113 ? 26.904 15.574 -36.406 1.00 29.24 113 GLY B N 1
ATOM 2758 C CA . GLY B 1 113 ? 25.611 15.404 -35.775 1.00 28.12 113 GLY B CA 1
ATOM 2759 C C . GLY B 1 113 ? 25.731 15.229 -34.277 1.00 31.30 113 GLY B C 1
ATOM 2760 O O . GLY B 1 113 ? 26.669 15.750 -33.668 1.00 33.17 113 GLY B O 1
ATOM 2761 N N . GLY B 1 114 ? 24.810 14.501 -33.667 1.00 30.09 114 GLY B N 1
ATOM 2762 C CA . GLY B 1 114 ? 24.937 14.330 -32.232 1.00 32.64 114 GLY B CA 1
ATOM 2763 C C . GLY B 1 114 ? 23.608 13.972 -31.593 1.00 34.46 114 GLY B C 1
ATOM 2764 O O . GLY B 1 114 ? 22.722 13.416 -32.241 1.00 34.63 114 GLY B O 1
ATOM 2765 N N . THR B 1 115 ? 23.502 14.307 -30.309 1.00 31.57 115 THR B N 1
ATOM 2766 C CA . THR B 1 115 ? 22.406 13.850 -29.472 1.00 32.81 115 THR B CA 1
ATOM 2767 C C . THR B 1 115 ? 21.778 15.017 -28.723 1.00 34.97 115 THR B C 1
ATOM 2768 O O . THR B 1 115 ? 22.445 16.002 -28.396 1.00 34.64 115 THR B O 1
ATOM 2772 N N . PHE B 1 116 ? 20.475 14.894 -28.472 1.00 36.07 116 PHE B N 1
ATOM 2773 C CA . PHE B 1 116 ? 19.709 15.849 -27.676 1.00 35.30 116 PHE B CA 1
ATOM 2774 C C . PHE B 1 116 ? 19.089 15.097 -26.508 1.00 34.13 116 PHE B C 1
ATOM 2775 O O . PHE B 1 116 ? 18.095 14.384 -26.688 1.00 33.80 116 PHE B O 1
ATOM 2783 N N . SER B 1 117 ? 19.655 15.274 -25.314 1.00 33.26 117 SER B N 1
ATOM 2784 C CA . SER B 1 117 ? 19.187 14.585 -24.113 1.00 36.17 117 SER B CA 1
ATOM 2785 C C . SER B 1 117 ? 19.063 13.086 -24.372 1.00 35.38 117 SER B C 1
ATOM 2786 O O . SER B 1 117 ? 18.047 12.457 -24.072 1.00 34.11 117 SER B O 1
ATOM 2789 N N . SER B 1 118 ? 20.116 12.510 -24.933 1.00 39.43 118 SER B N 1
ATOM 2790 C CA . SER B 1 118 ? 19.973 11.114 -25.315 1.00 45.38 118 SER B CA 1
ATOM 2791 C C . SER B 1 118 ? 20.623 10.224 -24.277 1.00 47.69 118 SER B C 1
ATOM 2792 O O . SER B 1 118 ? 21.776 10.466 -23.896 1.00 47.65 118 SER B O 1
ATOM 2795 N N . PRO B 1 119 ? 19.921 9.205 -23.799 1.00 50.50 119 PRO B N 1
ATOM 2796 C CA . PRO B 1 119 ? 20.519 8.307 -22.807 1.00 51.70 119 PRO B CA 1
ATOM 2797 C C . PRO B 1 119 ? 21.293 7.151 -23.418 1.00 54.30 119 PRO B C 1
ATOM 2798 O O . PRO B 1 119 ? 20.709 6.122 -23.774 1.00 53.25 119 PRO B O 1
ATOM 2802 N N . LEU B 1 120 ? 22.609 7.301 -23.543 1.00 52.89 120 LEU B N 1
ATOM 2803 C CA . LEU B 1 120 ? 23.435 6.205 -24.027 1.00 54.72 120 LEU B CA 1
ATOM 2804 C C . LEU B 1 120 ? 23.955 5.356 -22.878 1.00 58.16 120 LEU B C 1
ATOM 2805 O O . LEU B 1 120 ? 24.667 4.374 -23.113 1.00 58.19 120 LEU B O 1
ATOM 2810 N N . PHE B 1 121 ? 23.600 5.715 -21.646 1.00 59.69 121 PHE B N 1
ATOM 2811 C CA . PHE B 1 121 ? 23.946 4.975 -20.445 1.00 59.09 121 PHE B CA 1
ATOM 2812 C C . PHE B 1 121 ? 22.721 4.954 -19.545 1.00 61.84 121 PHE B C 1
ATOM 2813 O O . PHE B 1 121 ? 22.036 5.972 -19.405 1.00 64.57 121 PHE B O 1
ATOM 2821 N N . ALA B 1 122 ? 22.434 3.792 -18.953 1.00 61.62 122 ALA B N 1
ATOM 2822 C CA . ALA B 1 122 ? 21.232 3.658 -18.133 1.00 64.15 122 ALA B CA 1
ATOM 2823 C C . ALA B 1 122 ? 21.220 4.679 -17.000 1.00 66.70 122 ALA B C 1
ATOM 2824 O O . ALA B 1 122 ? 20.210 5.353 -16.767 1.00 65.82 122 ALA B O 1
ATOM 2826 N N . GLY B 1 123 ? 22.338 4.813 -16.292 1.00 68.51 123 GLY B N 1
ATOM 2827 C CA . GLY B 1 123 ? 22.451 5.771 -15.206 1.00 68.16 123 GLY B CA 1
ATOM 2828 C C . GLY B 1 123 ? 21.470 5.552 -14.071 1.00 64.95 123 GLY B C 1
ATOM 2829 O O . GLY B 1 123 ? 21.529 6.238 -13.050 1.00 64.46 123 GLY B O 1
ATOM 2830 N N . SER B 1 126 ? 15.585 6.751 -13.648 1.00 65.74 126 SER B N 1
ATOM 2831 C CA . SER B 1 126 ? 14.961 6.576 -14.955 1.00 65.65 126 SER B CA 1
ATOM 2832 C C . SER B 1 126 ? 13.451 6.363 -14.871 1.00 65.91 126 SER B C 1
ATOM 2833 O O . SER B 1 126 ? 12.990 5.326 -14.390 1.00 65.33 126 SER B O 1
ATOM 2836 N N . ASP B 1 127 ? 12.682 7.382 -15.258 1.00 62.64 127 ASP B N 1
ATOM 2837 C CA . ASP B 1 127 ? 11.231 7.283 -15.371 1.00 58.53 127 ASP B CA 1
ATOM 2838 C C . ASP B 1 127 ? 10.759 7.167 -16.821 1.00 51.78 127 ASP B C 1
ATOM 2839 O O . ASP B 1 127 ? 9.640 7.571 -17.143 1.00 50.94 127 ASP B O 1
ATOM 2844 N N . VAL B 1 128 ? 11.593 6.618 -17.708 1.00 50.31 128 VAL B N 1
ATOM 2845 C CA . VAL B 1 128 ? 11.238 6.582 -19.127 1.00 48.04 128 VAL B CA 1
ATOM 2846 C C . VAL B 1 128 ? 10.093 5.606 -19.393 1.00 45.81 128 VAL B C 1
ATOM 2847 O O . VAL B 1 128 ? 9.227 5.866 -20.238 1.00 43.26 128 VAL B O 1
ATOM 2851 N N . ALA B 1 129 ? 10.053 4.482 -18.674 1.00 47.01 129 ALA B N 1
ATOM 2852 C CA . ALA B 1 129 ? 8.988 3.507 -18.899 1.00 45.27 129 ALA B CA 1
ATOM 2853 C C . ALA B 1 129 ? 7.631 4.085 -18.527 1.00 50.04 129 ALA B C 1
ATOM 2854 O O . ALA B 1 129 ? 6.638 3.876 -19.234 1.00 52.07 129 ALA B O 1
ATOM 2856 N N . GLU B 1 130 ? 7.573 4.821 -17.418 1.00 51.93 130 GLU B N 1
ATOM 2857 C CA . GLU B 1 130 ? 6.319 5.410 -16.972 1.00 47.93 130 GLU B CA 1
ATOM 2858 C C . GLU B 1 130 ? 5.862 6.514 -17.915 1.00 40.81 130 GLU B C 1
ATOM 2859 O O . GLU B 1 130 ? 4.655 6.732 -18.076 1.00 34.95 130 GLU B O 1
ATOM 2865 N N . MET B 1 131 ? 6.811 7.221 -18.532 1.00 41.89 131 MET B N 1
ATOM 2866 C CA . MET B 1 131 ? 6.468 8.250 -19.507 1.00 39.73 131 MET B CA 1
ATOM 2867 C C . MET B 1 131 ? 5.715 7.654 -20.690 1.00 35.73 131 MET B C 1
ATOM 2868 O O . MET B 1 131 ? 4.710 8.210 -21.146 1.00 32.73 131 MET B O 1
ATOM 2873 N N . PHE B 1 132 ? 6.189 6.513 -21.197 1.00 36.62 132 PHE B N 1
ATOM 2874 C CA . PHE B 1 132 ? 5.512 5.846 -22.305 1.00 36.29 132 PHE B CA 1
ATOM 2875 C C . PHE B 1 132 ? 4.125 5.362 -21.901 1.00 36.86 132 PHE B C 1
ATOM 2876 O O . PHE B 1 132 ? 3.167 5.477 -22.676 1.00 35.78 132 PHE B O 1
ATOM 2884 N N . ILE B 1 133 ? 4.004 4.806 -20.695 1.00 35.20 133 ILE B N 1
ATOM 2885 C CA . ILE B 1 133 ? 2.729 4.260 -20.239 1.00 32.86 133 ILE B CA 1
ATOM 2886 C C . ILE B 1 133 ? 1.690 5.366 -20.096 1.00 31.31 133 ILE B C 1
ATOM 2887 O O . ILE B 1 133 ? 0.541 5.222 -20.528 1.00 34.07 133 ILE B O 1
ATOM 2892 N N . THR B 1 134 ? 2.078 6.487 -19.484 1.00 31.62 134 THR B N 1
ATOM 2893 C CA . THR B 1 134 ? 1.158 7.613 -19.344 1.00 34.43 134 THR B CA 1
ATOM 2894 C C . THR B 1 134 ? 0.719 8.135 -20.707 1.00 33.97 134 THR B C 1
ATOM 2895 O O . THR B 1 134 ? -0.455 8.471 -20.904 1.00 37.23 134 THR B O 1
ATOM 2899 N N . LEU B 1 135 ? 1.652 8.218 -21.658 1.00 34.06 135 LEU B N 1
ATOM 2900 C CA . LEU B 1 135 ? 1.315 8.655 -23.009 1.00 33.56 135 LEU B CA 1
ATOM 2901 C C . LEU B 1 135 ? 0.346 7.688 -23.673 1.00 32.44 135 LEU B C 1
ATOM 2902 O O . LEU B 1 135 ? -0.650 8.102 -24.278 1.00 32.54 135 LEU B O 1
ATOM 2907 N N . SER B 1 136 ? 0.644 6.388 -23.591 1.00 31.12 136 SER B N 1
ATOM 2908 C CA . SER B 1 136 ? -0.209 5.383 -24.214 1.00 33.96 136 SER B CA 1
ATOM 2909 C C . SER B 1 136 ? -1.613 5.429 -23.626 1.00 40.94 136 SER B C 1
ATOM 2910 O O . SER B 1 136 ? -2.605 5.312 -24.355 1.00 46.46 136 SER B O 1
ATOM 2913 N N . HIS B 1 137 ? -1.714 5.580 -22.303 1.00 45.54 137 HIS B N 1
ATOM 2914 C CA . HIS B 1 137 ? -3.017 5.753 -21.671 1.00 44.51 137 HIS B CA 1
ATOM 2915 C C . HIS B 1 137 ? -3.772 6.918 -22.297 1.00 45.44 137 HIS B C 1
ATOM 2916 O O . HIS B 1 137 ? -4.989 6.845 -22.502 1.00 43.13 137 HIS B O 1
ATOM 2923 N N . HIS B 1 138 ? -3.062 8.009 -22.597 1.00 48.55 138 HIS B N 1
ATOM 2924 C CA . HIS B 1 138 ? -3.697 9.162 -23.226 1.00 48.37 138 HIS B CA 1
ATOM 2925 C C . HIS B 1 138 ? -4.129 8.860 -24.658 1.00 51.24 138 HIS B C 1
ATOM 2926 O O . HIS B 1 138 ? -5.205 9.297 -25.085 1.00 51.17 138 HIS B O 1
ATOM 2933 N N . GLN B 1 139 ? -3.306 8.136 -25.427 1.00 57.50 139 GLN B N 1
ATOM 2934 C CA . GLN B 1 139 ? -3.729 7.762 -26.776 1.00 61.12 139 GLN B CA 1
ATOM 2935 C C . GLN B 1 139 ? -4.969 6.883 -26.730 1.00 60.66 139 GLN B C 1
ATOM 2936 O O . GLN B 1 139 ? -5.932 7.099 -27.476 1.00 59.39 139 GLN B O 1
ATOM 2942 N N . LEU B 1 140 ? -4.955 5.875 -25.856 1.00 60.06 140 LEU B N 1
ATOM 2943 C CA . LEU B 1 140 ? -6.068 4.940 -25.786 1.00 60.83 140 LEU B CA 1
ATOM 2944 C C . LEU B 1 140 ? -7.331 5.622 -25.280 1.00 63.38 140 LEU B C 1
ATOM 2945 O O . LEU B 1 140 ? -8.439 5.242 -25.677 1.00 63.20 140 LEU B O 1
ATOM 2950 N N . ALA B 1 141 ? -7.185 6.642 -24.424 1.00 65.99 141 ALA B N 1
ATOM 2951 C CA . ALA B 1 141 ? -8.353 7.349 -23.905 1.00 67.03 141 ALA B CA 1
ATOM 2952 C C . ALA B 1 141 ? -9.105 8.083 -25.005 1.00 70.72 141 ALA B C 1
ATOM 2953 O O . ALA B 1 141 ? -10.323 8.267 -24.907 1.00 72.13 141 ALA B O 1
ATOM 2955 N N . HIS B 1 142 ? -8.404 8.505 -26.057 1.00 71.75 142 HIS B N 1
ATOM 2956 C CA . HIS B 1 142 ? -9.014 9.174 -27.198 1.00 72.53 142 HIS B CA 1
ATOM 2957 C C . HIS B 1 142 ? -9.069 8.277 -28.428 1.00 75.34 142 HIS B C 1
ATOM 2958 O O . HIS B 1 142 ? -9.357 8.761 -29.528 1.00 77.92 142 HIS B O 1
ATOM 2960 N N . SER B 1 143 ? -8.794 6.986 -28.264 1.00 77.39 143 SER B N 1
ATOM 2961 C CA . SER B 1 143 ? -8.668 6.048 -29.366 1.00 77.08 143 SER B CA 1
ATOM 2962 C C . SER B 1 143 ? -10.039 5.650 -29.906 1.00 76.86 143 SER B C 1
ATOM 2963 O O . SER B 1 143 ? -11.087 6.025 -29.374 1.00 77.20 143 SER B O 1
ATOM 2965 N N . GLN B 1 144 ? -10.018 4.888 -31.001 1.00 76.21 144 GLN B N 1
ATOM 2966 C CA . GLN B 1 144 ? -11.236 4.301 -31.545 1.00 75.64 144 GLN B CA 1
ATOM 2967 C C . GLN B 1 144 ? -11.696 3.076 -30.765 1.00 73.75 144 GLN B C 1
ATOM 2968 O O . GLN B 1 144 ? -12.848 2.657 -30.918 1.00 76.26 144 GLN B O 1
ATOM 2970 N N . PHE B 1 145 ? -10.824 2.491 -29.949 1.00 66.95 145 PHE B N 1
ATOM 2971 C CA . PHE B 1 145 ? -11.127 1.232 -29.286 1.00 63.08 145 PHE B CA 1
ATOM 2972 C C . PHE B 1 145 ? -12.206 1.410 -28.222 1.00 58.01 145 PHE B C 1
ATOM 2973 O O . PHE B 1 145 ? -12.426 2.499 -27.688 1.00 57.88 145 PHE B O 1
ATOM 2981 N N . SER B 1 146 ? -12.882 0.306 -27.918 1.00 54.09 146 SER B N 1
ATOM 2982 C CA . SER B 1 146 ? -13.915 0.293 -26.899 1.00 51.99 146 SER B CA 1
ATOM 2983 C C . SER B 1 146 ? -13.295 0.345 -25.505 1.00 50.11 146 SER B C 1
ATOM 2984 O O . SER B 1 146 ? -12.089 0.161 -25.320 1.00 54.16 146 SER B O 1
ATOM 2987 N N . ILE B 1 147 ? -14.150 0.616 -24.516 1.00 50.70 147 ILE B N 1
ATOM 2988 C CA . ILE B 1 147 ? -13.699 0.686 -23.129 1.00 52.02 147 ILE B CA 1
ATOM 2989 C C . ILE B 1 147 ? -13.066 -0.636 -22.713 1.00 50.06 147 ILE B C 1
ATOM 2990 O O . ILE B 1 147 ? -12.048 -0.662 -22.011 1.00 48.99 147 ILE B O 1
ATOM 2995 N N . ALA B 1 148 ? -13.659 -1.755 -23.139 1.00 48.45 148 ALA B N 1
ATOM 2996 C CA . ALA B 1 148 ? -13.096 -3.061 -22.815 1.00 45.23 148 ALA B CA 1
ATOM 2997 C C . ALA B 1 148 ? -11.749 -3.283 -23.498 1.00 45.78 148 ALA B C 1
ATOM 2998 O O . ALA B 1 148 ? -10.815 -3.801 -22.874 1.00 45.77 148 ALA B O 1
ATOM 3000 N N . GLU B 1 149 ? -11.622 -2.907 -24.778 1.00 47.27 149 GLU B N 1
ATOM 3001 C CA . GLU B 1 149 ? -10.343 -3.101 -25.460 1.00 46.91 149 GLU B CA 1
ATOM 3002 C C . GLU B 1 149 ? -9.246 -2.245 -24.846 1.00 44.23 149 GLU B C 1
ATOM 3003 O O . GLU B 1 149 ? -8.102 -2.697 -24.718 1.00 42.56 149 GLU B O 1
ATOM 3009 N N . ARG B 1 150 ? -9.567 -1.000 -24.487 1.00 42.17 150 ARG B N 1
ATOM 3010 C CA . ARG B 1 150 ? -8.572 -0.129 -23.870 1.00 41.82 150 ARG B CA 1
ATOM 3011 C C . ARG B 1 150 ? -8.001 -0.764 -22.611 1.00 39.28 150 ARG B C 1
ATOM 3012 O O . ARG B 1 150 ? -6.793 -0.688 -22.359 1.00 39.85 150 ARG B O 1
ATOM 3020 N N . GLU B 1 151 ? -8.862 -1.387 -21.804 1.00 42.11 151 GLU B N 1
ATOM 3021 C CA . GLU B 1 151 ? -8.401 -2.053 -20.593 1.00 42.89 151 GLU B CA 1
ATOM 3022 C C . GLU B 1 151 ? -7.507 -3.245 -20.919 1.00 43.89 151 GLU B C 1
ATOM 3023 O O . GLU B 1 151 ? -6.491 -3.467 -20.249 1.00 45.58 151 GLU B O 1
ATOM 3029 N N . GLN B 1 152 ? -7.865 -4.021 -21.948 1.00 41.62 152 GLN B N 1
ATOM 3030 C CA . GLN B 1 152 ? -7.031 -5.153 -22.349 1.00 42.47 152 GLN B CA 1
ATOM 3031 C C . GLN B 1 152 ? -5.649 -4.693 -22.797 1.00 42.26 152 GLN B C 1
ATOM 3032 O O . GLN B 1 152 ? -4.636 -5.310 -22.449 1.00 45.17 152 GLN B O 1
ATOM 3038 N N . ILE B 1 153 ? -5.589 -3.609 -23.572 1.00 38.55 153 ILE B N 1
ATOM 3039 C CA . ILE B 1 153 ? -4.308 -3.086 -24.039 1.00 34.08 153 ILE B CA 1
ATOM 3040 C C . ILE B 1 153 ? -3.495 -2.546 -22.868 1.00 32.39 153 ILE B C 1
ATOM 3041 O O . ILE B 1 153 ? -2.299 -2.835 -22.738 1.00 32.08 153 ILE B O 1
ATOM 3046 N N . LEU B 1 154 ? -4.122 -1.731 -22.013 1.00 34.82 154 LEU B N 1
ATOM 3047 C CA . LEU B 1 154 ? -3.387 -1.069 -20.938 1.00 34.12 154 LEU B CA 1
ATOM 3048 C C . LEU B 1 154 ? -2.799 -2.087 -19.966 1.00 35.63 154 LEU B C 1
ATOM 3049 O O . LEU B 1 154 ? -1.733 -1.846 -19.386 1.00 34.64 154 LEU B O 1
ATOM 3054 N N . MET B 1 155 ? -3.459 -3.235 -19.791 1.00 39.14 155 MET B N 1
ATOM 3055 C CA . MET B 1 155 ? -2.984 -4.237 -18.843 1.00 37.14 155 MET B CA 1
ATOM 3056 C C . MET B 1 155 ? -1.761 -4.990 -19.345 1.00 36.05 155 MET B C 1
ATOM 3057 O O . MET B 1 155 ? -1.101 -5.662 -18.544 1.00 36.78 155 MET B O 1
ATOM 3062 N N . THR B 1 156 ? -1.441 -4.895 -20.636 1.00 38.20 156 THR B N 1
ATOM 3063 C CA . THR B 1 156 ? -0.238 -5.506 -21.182 1.00 35.51 156 THR B CA 1
ATOM 3064 C C . THR B 1 156 ? 0.911 -4.521 -21.327 1.00 31.84 156 THR B C 1
ATOM 3065 O O . THR B 1 156 ? 2.045 -4.950 -21.564 1.00 30.71 156 THR B O 1
ATOM 3069 N N . LEU B 1 157 ? 0.652 -3.222 -21.181 1.00 32.62 157 LEU B N 1
ATOM 3070 C CA . LEU B 1 157 ? 1.699 -2.239 -21.449 1.00 32.91 157 LEU B CA 1
ATOM 3071 C C . LEU B 1 157 ? 2.885 -2.366 -20.502 1.00 36.03 157 LEU B C 1
ATOM 3072 O O . LEU B 1 157 ? 4.013 -2.532 -20.995 1.00 40.37 157 LEU B O 1
ATOM 3077 N N . PRO B 1 158 ? 2.717 -2.385 -19.170 1.00 35.99 158 PRO B N 1
ATOM 3078 C CA . PRO B 1 158 ? 3.899 -2.328 -18.288 1.00 39.54 158 PRO B CA 1
ATOM 3079 C C . PRO B 1 158 ? 4.965 -3.376 -18.570 1.00 39.40 158 PRO B C 1
ATOM 3080 O O . PRO B 1 158 ? 6.159 -3.049 -18.555 1.00 43.40 158 PRO B O 1
ATOM 3084 N N . GLU B 1 159 ? 4.576 -4.626 -18.830 1.00 36.84 159 GLU B N 1
ATOM 3085 C CA . GLU B 1 159 ? 5.575 -5.658 -19.091 1.00 36.49 159 GLU B CA 1
ATOM 3086 C C . GLU B 1 159 ? 6.220 -5.483 -20.462 1.00 38.52 159 GLU B C 1
ATOM 3087 O O . GLU B 1 159 ? 7.437 -5.651 -20.605 1.00 41.50 159 GLU B O 1
ATOM 3093 N N . LEU B 1 160 ? 5.424 -5.156 -21.483 1.00 36.28 160 LEU B N 1
ATOM 3094 C CA . LEU B 1 160 ? 5.967 -5.034 -22.833 1.00 35.04 160 LEU B CA 1
ATOM 3095 C C . LEU B 1 160 ? 6.920 -3.849 -22.954 1.00 34.63 160 LEU B C 1
ATOM 3096 O O . LEU B 1 160 ? 7.908 -3.919 -23.694 1.00 33.81 160 LEU B O 1
ATOM 3101 N N . VAL B 1 161 ? 6.635 -2.747 -22.257 1.00 34.12 161 VAL B N 1
ATOM 3102 C CA . VAL B 1 161 ? 7.537 -1.599 -22.310 1.00 35.38 161 VAL B CA 1
ATOM 3103 C C . VAL B 1 161 ? 8.867 -1.940 -21.660 1.00 32.67 161 VAL B C 1
ATOM 3104 O O . VAL B 1 161 ? 9.931 -1.521 -22.130 1.00 34.35 161 VAL B O 1
ATOM 3108 N N . GLN B 1 162 ? 8.827 -2.698 -20.563 1.00 33.55 162 GLN B N 1
ATOM 3109 C CA . GLN B 1 162 ? 10.061 -3.099 -19.903 1.00 35.22 162 GLN B CA 1
ATOM 3110 C C . GLN B 1 162 ? 10.897 -3.980 -20.820 1.00 33.54 162 GLN B C 1
ATOM 3111 O O . GLN B 1 162 ? 12.130 -3.880 -20.841 1.00 32.65 162 GLN B O 1
ATOM 3117 N N . ARG B 1 163 ? 10.240 -4.857 -21.583 1.00 35.44 163 ARG B N 1
ATOM 3118 C CA . ARG B 1 163 ? 10.950 -5.709 -22.531 1.00 37.71 163 ARG B CA 1
ATOM 3119 C C . ARG B 1 163 ? 11.553 -4.894 -23.666 1.00 34.73 163 ARG B C 1
ATOM 3120 O O . ARG B 1 163 ? 12.712 -5.102 -24.044 1.00 37.56 163 ARG B O 1
ATOM 3128 N N . GLN B 1 164 ? 10.775 -3.971 -24.237 1.00 32.66 164 GLN B N 1
ATOM 3129 C CA . GLN B 1 164 ? 11.276 -3.190 -25.364 1.00 31.97 164 GLN B CA 1
ATOM 3130 C C . GLN B 1 164 ? 12.435 -2.305 -24.935 1.00 31.35 164 GLN B C 1
ATOM 3131 O O . GLN B 1 164 ? 13.454 -2.227 -25.629 1.00 32.78 164 GLN B O 1
ATOM 3137 N N . LEU B 1 165 ? 12.297 -1.633 -23.790 1.00 34.05 165 LEU B N 1
ATOM 3138 C CA . LEU B 1 165 ? 13.399 -0.835 -23.267 1.00 37.68 165 LEU B CA 1
ATOM 3139 C C . LEU B 1 165 ? 14.604 -1.709 -22.949 1.00 37.98 165 LEU B C 1
ATOM 3140 O O . LEU B 1 165 ? 15.749 -1.258 -23.067 1.00 37.65 165 LEU B O 1
ATOM 3145 N N . GLN B 1 166 ? 14.365 -2.960 -22.548 1.00 38.92 166 GLN B N 1
ATOM 3146 C CA . GLN B 1 166 ? 15.464 -3.902 -22.360 1.00 39.27 166 GLN B CA 1
ATOM 3147 C C . GLN B 1 166 ? 16.163 -4.200 -23.681 1.00 36.48 166 GLN B C 1
ATOM 3148 O O . GLN B 1 166 ? 17.398 -4.223 -23.746 1.00 38.17 166 GLN B O 1
ATOM 3154 N N . ALA B 1 167 ? 15.390 -4.427 -24.747 1.00 31.40 167 ALA B N 1
ATOM 3155 C CA . ALA B 1 167 ? 15.984 -4.643 -26.061 1.00 30.89 167 ALA B CA 1
ATOM 3156 C C . ALA B 1 167 ? 16.683 -3.387 -26.564 1.00 32.48 167 ALA B C 1
ATOM 3157 O O . ALA B 1 167 ? 17.747 -3.469 -27.189 1.00 34.80 167 ALA B O 1
ATOM 3159 N N . VAL B 1 168 ? 16.089 -2.216 -26.315 1.00 31.20 168 VAL B N 1
ATOM 3160 C CA . VAL B 1 168 ? 16.752 -0.958 -26.648 1.00 32.24 168 VAL B CA 1
ATOM 3161 C C . VAL B 1 168 ? 18.067 -0.834 -25.890 1.00 32.58 168 VAL B C 1
ATOM 3162 O O . VAL B 1 168 ? 19.077 -0.369 -26.434 1.00 30.82 168 VAL B O 1
ATOM 3166 N N . ASN B 1 169 ? 18.077 -1.250 -24.621 1.00 30.57 169 ASN B N 1
ATOM 3167 C CA . ASN B 1 169 ? 19.292 -1.161 -23.818 1.00 31.12 169 ASN B CA 1
ATOM 3168 C C . ASN B 1 169 ? 20.383 -2.082 -24.355 1.00 37.18 169 ASN B C 1
ATOM 3169 O O . ASN B 1 169 ? 21.547 -1.677 -24.461 1.00 39.69 169 ASN B O 1
ATOM 3174 N N . THR B 1 170 ? 20.025 -3.322 -24.705 1.00 40.12 170 THR B N 1
ATOM 3175 C CA . THR B 1 170 ? 21.013 -4.264 -25.224 1.00 39.97 170 THR B CA 1
ATOM 3176 C C . THR B 1 170 ? 21.565 -3.792 -26.562 1.00 40.90 170 THR B C 1
ATOM 3177 O O . THR B 1 170 ? 22.764 -3.934 -26.832 1.00 43.05 170 THR B O 1
ATOM 3181 N N . PHE B 1 171 ? 20.705 -3.225 -27.412 1.00 39.40 171 PHE B N 1
ATOM 3182 C CA . PHE B 1 171 ? 21.173 -2.682 -28.683 1.00 36.86 171 PHE B CA 1
ATOM 3183 C C . PHE B 1 171 ? 22.142 -1.527 -28.467 1.00 38.76 171 PHE B C 1
ATOM 3184 O O . PHE B 1 171 ? 23.178 -1.444 -29.134 1.00 41.48 171 PHE B O 1
ATOM 3192 N N . THR B 1 172 ? 21.820 -0.623 -27.542 1.00 37.75 172 THR B N 1
ATOM 3193 C CA . THR B 1 172 ? 22.682 0.531 -27.309 1.00 37.72 172 THR B CA 1
ATOM 3194 C C . THR B 1 172 ? 24.040 0.101 -26.772 1.00 40.25 172 THR B C 1
ATOM 3195 O O . THR B 1 172 ? 25.080 0.607 -27.211 1.00 41.35 172 THR B O 1
ATOM 3199 N N . THR B 1 173 ? 24.049 -0.834 -25.821 1.00 42.11 173 THR B N 1
ATOM 3200 C CA . THR B 1 173 ? 25.299 -1.250 -25.194 1.00 45.39 173 THR B CA 1
ATOM 3201 C C . THR B 1 173 ? 26.195 -1.981 -26.188 1.00 47.99 173 THR B C 1
ATOM 3202 O O . THR B 1 173 ? 27.389 -1.681 -26.301 1.00 53.46 173 THR B O 1
ATOM 3206 N N . THR B 1 174 ? 25.630 -2.933 -26.932 1.00 46.11 174 THR B N 1
ATOM 3207 C CA . THR B 1 174 ? 26.437 -3.779 -27.804 1.00 47.03 174 THR B CA 1
ATOM 3208 C C . THR B 1 174 ? 26.758 -3.124 -29.144 1.00 45.80 174 THR B C 1
ATOM 3209 O O . THR B 1 174 ? 27.836 -3.368 -29.697 1.00 47.99 174 THR B O 1
ATOM 3213 N N . GLU B 1 175 ? 25.862 -2.288 -29.678 1.00 40.52 175 GLU B N 1
ATOM 3214 C CA . GLU B 1 175 ? 26.019 -1.785 -31.037 1.00 36.67 175 GLU B CA 1
ATOM 3215 C C . GLU B 1 175 ? 26.424 -0.320 -31.146 1.00 36.86 175 GLU B C 1
ATOM 3216 O O . GLU B 1 175 ? 27.009 0.057 -32.166 1.00 41.46 175 GLU B O 1
ATOM 3222 N N . VAL B 1 176 ? 26.138 0.511 -30.143 1.00 46.93 176 VAL B N 1
ATOM 3223 C CA . VAL B 1 176 ? 26.400 1.944 -30.255 1.00 50.00 176 VAL B CA 1
ATOM 3224 C C . VAL B 1 176 ? 27.392 2.371 -29.181 1.00 48.12 176 VAL B C 1
ATOM 3225 O O . VAL B 1 176 ? 28.465 2.898 -29.486 1.00 32.09 176 VAL B O 1
ATOM 3229 N N . THR B 1 177 ? 27.055 2.119 -27.915 1.00 49.10 177 THR B N 1
ATOM 3230 C CA . THR B 1 177 ? 27.938 2.524 -26.826 1.00 47.00 177 THR B CA 1
ATOM 3231 C C . THR B 1 177 ? 29.287 1.820 -26.921 1.00 49.26 177 THR B C 1
ATOM 3232 O O . THR B 1 177 ? 30.327 2.417 -26.613 1.00 48.60 177 THR B O 1
ATOM 3236 N N . SER B 1 178 ? 29.293 0.559 -27.363 1.00 48.64 178 SER B N 1
ATOM 3237 C CA . SER B 1 178 ? 30.536 -0.196 -27.484 1.00 47.30 178 SER B CA 1
ATOM 3238 C C . SER B 1 178 ? 31.474 0.346 -28.559 1.00 43.61 178 SER B C 1
ATOM 3239 O O . SER B 1 178 ? 32.671 0.048 -28.514 1.00 41.99 178 SER B O 1
ATOM 3242 N N . HIS B 1 179 ? 30.969 1.113 -29.529 1.00 42.14 179 HIS B N 1
ATOM 3243 C CA . HIS B 1 179 ? 31.774 1.589 -30.651 1.00 41.76 179 HIS B CA 1
ATOM 3244 C C . HIS B 1 179 ? 31.931 3.109 -30.678 1.00 39.56 179 HIS B C 1
ATOM 3245 O O . HIS B 1 179 ? 32.122 3.690 -31.749 1.00 37.75 179 HIS B O 1
ATOM 3252 N N . LEU B 1 180 ? 31.819 3.772 -29.524 1.00 40.43 180 LEU B N 1
ATOM 3253 C CA . LEU B 1 180 ? 31.936 5.228 -29.495 1.00 39.33 180 LEU B CA 1
ATOM 3254 C C . LEU B 1 180 ? 33.277 5.703 -30.048 1.00 42.92 180 LEU B C 1
ATOM 3255 O O . LEU B 1 180 ? 33.358 6.793 -30.627 1.00 46.36 180 LEU B O 1
ATOM 3260 N N . SER B 1 181 ? 34.336 4.904 -29.883 1.00 41.83 181 SER B N 1
ATOM 3261 C CA . SER B 1 181 ? 35.641 5.260 -30.430 1.00 40.97 181 SER B CA 1
ATOM 3262 C C . SER B 1 181 ? 35.658 5.275 -31.955 1.00 39.98 181 SER B C 1
ATOM 3263 O O . SER B 1 181 ? 36.577 5.856 -32.542 1.00 39.12 181 SER B O 1
ATOM 3266 N N . ALA B 1 182 ? 34.664 4.672 -32.610 1.00 36.94 182 ALA B N 1
ATOM 3267 C CA . ALA B 1 182 ? 34.618 4.669 -34.068 1.00 36.95 182 ALA B CA 1
ATOM 3268 C C . ALA B 1 182 ? 34.146 5.991 -34.659 1.00 38.11 182 ALA B C 1
ATOM 3269 O O . ALA B 1 182 ? 34.279 6.186 -35.871 1.00 41.97 182 ALA B O 1
ATOM 3271 N N . VAL B 1 183 ? 33.592 6.893 -33.845 1.00 35.91 183 VAL B N 1
ATOM 3272 C CA . VAL B 1 183 ? 33.179 8.198 -34.349 1.00 37.82 183 VAL B CA 1
ATOM 3273 C C . VAL B 1 183 ? 34.398 8.971 -34.837 1.00 42.31 183 VAL B C 1
ATOM 3274 O O . VAL B 1 183 ? 35.442 9.016 -34.170 1.00 44.05 183 VAL B O 1
ATOM 3278 N N . THR B 1 184 ? 34.271 9.588 -36.012 1.00 43.81 184 THR B N 1
ATOM 3279 C CA . THR B 1 184 ? 35.360 10.357 -36.596 1.00 43.81 184 THR B CA 1
ATOM 3280 C C . THR B 1 184 ? 35.038 11.837 -36.766 1.00 41.07 184 THR B C 1
ATOM 3281 O O . THR B 1 184 ? 35.918 12.599 -37.182 1.00 38.57 184 THR B O 1
ATOM 3285 N N . GLN B 1 185 ? 33.825 12.270 -36.444 1.00 40.12 185 GLN B N 1
ATOM 3286 C CA . GLN B 1 185 ? 33.382 13.625 -36.725 1.00 39.45 185 GLN B CA 1
ATOM 3287 C C . GLN B 1 185 ? 33.242 14.437 -35.446 1.00 39.81 185 GLN B C 1
ATOM 3288 O O . GLN B 1 185 ? 33.135 13.877 -34.349 1.00 39.05 185 GLN B O 1
ATOM 3294 N N . PRO B 1 186 ? 33.280 15.765 -35.545 1.00 41.18 186 PRO B N 1
ATOM 3295 C CA . PRO B 1 186 ? 32.873 16.599 -34.409 1.00 38.74 186 PRO B CA 1
ATOM 3296 C C . PRO B 1 186 ? 31.470 16.220 -33.958 1.00 36.26 186 PRO B C 1
ATOM 3297 O O . PRO B 1 186 ? 30.551 16.084 -34.769 1.00 33.67 186 PRO B O 1
ATOM 3301 N N . PHE B 1 187 ? 31.303 16.055 -32.651 1.00 33.77 187 PHE B N 1
ATOM 3302 C CA . PHE B 1 187 ? 30.100 15.464 -32.083 1.00 33.54 187 PHE B CA 1
ATOM 3303 C C . PHE B 1 187 ? 29.421 16.471 -31.167 1.00 36.60 187 PHE B C 1
ATOM 3304 O O . PHE B 1 187 ? 30.075 17.071 -30.308 1.00 39.85 187 PHE B O 1
ATOM 3312 N N . PHE B 1 188 ? 28.117 16.658 -31.355 1.00 34.61 188 PHE B N 1
ATOM 3313 C CA . PHE B 1 188 ? 27.335 17.620 -30.587 1.00 33.33 188 PHE B CA 1
ATOM 3314 C C . PHE B 1 188 ? 26.555 16.888 -29.503 1.00 35.81 188 PHE B C 1
ATOM 3315 O O . PHE B 1 188 ? 25.923 15.862 -29.773 1.00 38.89 188 PHE B O 1
ATOM 3323 N N . ILE B 1 189 ? 26.609 17.405 -28.278 1.00 35.76 189 ILE B N 1
ATOM 3324 C CA . ILE B 1 189 ? 25.867 16.832 -27.162 1.00 39.82 189 ILE B CA 1
ATOM 3325 C C . ILE B 1 189 ? 25.056 17.932 -26.492 1.00 41.19 189 ILE B C 1
ATOM 3326 O O . ILE B 1 189 ? 25.616 18.953 -26.071 1.00 42.93 189 ILE B O 1
ATOM 3331 N N . GLY B 1 190 ? 23.753 17.731 -26.398 1.00 38.59 190 GLY B N 1
ATOM 3332 C CA . GLY B 1 190 ? 22.890 18.636 -25.652 1.00 37.40 190 GLY B CA 1
ATOM 3333 C C . GLY B 1 190 ? 22.117 17.891 -24.604 1.00 37.62 190 GLY B C 1
ATOM 3334 O O . GLY B 1 190 ? 21.604 16.794 -24.840 1.00 40.19 190 GLY B O 1
ATOM 3335 N N . GLN B 1 191 ? 22.017 18.496 -23.418 1.00 37.29 191 GLN B N 1
ATOM 3336 C CA . GLN B 1 191 ? 21.350 17.886 -22.282 1.00 39.95 191 GLN B CA 1
ATOM 3337 C C . GLN B 1 191 ? 20.753 18.994 -21.432 1.00 42.03 191 GLN B C 1
ATOM 3338 O O . GLN B 1 191 ? 21.392 20.024 -21.215 1.00 38.74 191 GLN B O 1
ATOM 3344 N N . GLY B 1 192 ? 19.522 18.794 -20.954 1.00 52.93 192 GLY B N 1
ATOM 3345 C CA . GLY B 1 192 ? 18.915 19.759 -20.062 1.00 53.34 192 GLY B CA 1
ATOM 3346 C C . GLY B 1 192 ? 19.310 19.440 -18.634 1.00 55.39 192 GLY B C 1
ATOM 3347 O O . GLY B 1 192 ? 19.343 18.273 -18.231 1.00 56.14 192 GLY B O 1
ATOM 3348 N N . GLY B 1 193 ? 19.580 20.493 -17.857 1.00 96.69 193 GLY B N 1
ATOM 3349 C CA . GLY B 1 193 ? 20.053 20.306 -16.496 1.00 96.51 193 GLY B CA 1
ATOM 3350 C C . GLY B 1 193 ? 18.984 19.830 -15.535 1.00 79.37 193 GLY B C 1
ATOM 3351 O O . GLY B 1 193 ? 19.289 19.141 -14.558 1.00 76.12 193 GLY B O 1
ATOM 3352 N N . GLN B 1 194 ? 17.728 20.186 -15.793 1.00 74.49 194 GLN B N 1
ATOM 3353 C CA . GLN B 1 194 ? 16.610 19.819 -14.938 1.00 72.65 194 GLN B CA 1
ATOM 3354 C C . GLN B 1 194 ? 15.922 18.542 -15.410 1.00 74.76 194 GLN B C 1
ATOM 3355 O O . GLN B 1 194 ? 14.770 18.295 -15.033 1.00 73.67 194 GLN B O 1
ATOM 3361 N N . ASP B 1 195 ? 16.604 17.733 -16.223 1.00 77.02 195 ASP B N 1
ATOM 3362 C CA . ASP B 1 195 ? 15.986 16.567 -16.847 1.00 76.08 195 ASP B CA 1
ATOM 3363 C C . ASP B 1 195 ? 15.401 15.615 -15.812 1.00 76.13 195 ASP B C 1
ATOM 3364 O O . ASP B 1 195 ? 16.122 15.028 -14.999 1.00 75.17 195 ASP B O 1
ATOM 3369 N N . GLU B 1 196 ? 14.077 15.480 -15.859 1.00 79.27 196 GLU B N 1
ATOM 3370 C CA . GLU B 1 196 ? 13.330 14.590 -14.982 1.00 80.94 196 GLU B CA 1
ATOM 3371 C C . GLU B 1 196 ? 13.345 13.156 -15.493 1.00 82.09 196 GLU B C 1
ATOM 3372 O O . GLU B 1 196 ? 13.420 12.209 -14.703 1.00 83.04 196 GLU B O 1
ATOM 3378 N N . LEU B 1 197 ? 13.269 12.989 -16.814 1.00 81.17 197 LEU B N 1
ATOM 3379 C CA . LEU B 1 197 ? 13.080 11.667 -17.397 1.00 81.21 197 LEU B CA 1
ATOM 3380 C C . LEU B 1 197 ? 14.313 10.786 -17.238 1.00 85.19 197 LEU B C 1
ATOM 3381 O O . LEU B 1 197 ? 14.204 9.615 -16.857 1.00 86.34 197 LEU B O 1
ATOM 3386 N N . ILE B 1 198 ? 15.497 11.332 -17.511 1.00 87.82 198 ILE B N 1
ATOM 3387 C CA . ILE B 1 198 ? 16.721 10.545 -17.547 1.00 90.17 198 ILE B CA 1
ATOM 3388 C C . ILE B 1 198 ? 17.776 11.172 -16.642 1.00 94.75 198 ILE B C 1
ATOM 3389 O O . ILE B 1 198 ? 17.660 12.323 -16.215 1.00 95.22 198 ILE B O 1
ATOM 3394 N N . ASP B 1 199 ? 18.818 10.392 -16.345 1.00 98.56 199 ASP B N 1
ATOM 3395 C CA . ASP B 1 199 ? 19.925 10.867 -15.521 1.00 99.54 199 ASP B CA 1
ATOM 3396 C C . ASP B 1 199 ? 20.728 11.882 -16.330 1.00 100.30 199 ASP B C 1
ATOM 3397 O O . ASP B 1 199 ? 21.325 11.538 -17.356 1.00 96.97 199 ASP B O 1
ATOM 3402 N N . ALA B 1 200 ? 20.734 13.139 -15.872 1.00 105.31 200 ALA B N 1
ATOM 3403 C CA . ALA B 1 200 ? 21.342 14.224 -16.641 1.00 103.69 200 ALA B CA 1
ATOM 3404 C C . ALA B 1 200 ? 22.844 14.039 -16.822 1.00 103.75 200 ALA B C 1
ATOM 3405 O O . ALA B 1 200 ? 23.400 14.453 -17.846 1.00 103.41 200 ALA B O 1
ATOM 3407 N N . THR B 1 201 ? 23.515 13.421 -15.849 1.00 100.23 201 THR B N 1
ATOM 3408 C CA . THR B 1 201 ? 24.960 13.223 -15.908 1.00 95.68 201 THR B CA 1
ATOM 3409 C C . THR B 1 201 ? 25.375 12.223 -16.981 1.00 90.74 201 THR B C 1
ATOM 3410 O O . THR B 1 201 ? 26.562 12.161 -17.319 1.00 88.73 201 THR B O 1
ATOM 3414 N N . VAL B 1 202 ? 24.429 11.439 -17.507 1.00 86.21 202 VAL B N 1
ATOM 3415 C CA . VAL B 1 202 ? 24.716 10.471 -18.564 1.00 85.58 202 VAL B CA 1
ATOM 3416 C C . VAL B 1 202 ? 25.318 11.151 -19.789 1.00 86.29 202 VAL B C 1
ATOM 3417 O O . VAL B 1 202 ? 26.129 10.550 -20.507 1.00 82.63 202 VAL B O 1
ATOM 3421 N N . ALA B 1 203 ? 24.958 12.411 -20.041 1.00 90.60 203 ALA B N 1
ATOM 3422 C CA . ALA B 1 203 ? 25.552 13.125 -21.167 1.00 94.69 203 ALA B CA 1
ATOM 3423 C C . ALA B 1 203 ? 27.044 13.352 -20.951 1.00 102.77 203 ALA B C 1
ATOM 3424 O O . ALA B 1 203 ? 27.830 13.271 -21.902 1.00 101.35 203 ALA B O 1
ATOM 3426 N N . ARG B 1 204 ? 27.453 13.634 -19.711 1.00 115.85 204 ARG B N 1
ATOM 3427 C CA . ARG B 1 204 ? 28.876 13.797 -19.428 1.00 119.25 204 ARG B CA 1
ATOM 3428 C C . ARG B 1 204 ? 29.637 12.496 -19.652 1.00 121.96 204 ARG B C 1
ATOM 3429 O O . ARG B 1 204 ? 30.789 12.521 -20.100 1.00 127.61 204 ARG B O 1
ATOM 3431 N N . GLN B 1 205 ? 29.012 11.355 -19.343 1.00 113.13 205 GLN B N 1
ATOM 3432 C CA . GLN B 1 205 ? 29.646 10.066 -19.601 1.00 105.28 205 GLN B CA 1
ATOM 3433 C C . GLN B 1 205 ? 29.879 9.865 -21.093 1.00 98.58 205 GLN B C 1
ATOM 3434 O O . GLN B 1 205 ? 30.910 9.318 -21.501 1.00 96.39 205 GLN B O 1
ATOM 3436 N N . LEU B 1 206 ? 28.929 10.305 -21.921 1.00 94.83 206 LEU B N 1
ATOM 3437 C CA . LEU B 1 206 ? 29.107 10.236 -23.368 1.00 90.83 206 LEU B CA 1
ATOM 3438 C C . LEU B 1 206 ? 30.234 11.153 -23.828 1.00 87.44 206 LEU B C 1
ATOM 3439 O O . LEU B 1 206 ? 31.012 10.790 -24.718 1.00 85.60 206 LEU B O 1
ATOM 3444 N N . ARG B 1 207 ? 30.328 12.348 -23.239 1.00 85.57 207 ARG B N 1
ATOM 3445 C CA . ARG B 1 207 ? 31.392 13.281 -23.597 1.00 88.15 207 ARG B CA 1
ATOM 3446 C C . ARG B 1 207 ? 32.767 12.700 -23.289 1.00 93.70 207 ARG B C 1
ATOM 3447 O O . ARG B 1 207 ? 33.686 12.789 -24.112 1.00 93.90 207 ARG B O 1
ATOM 3455 N N . ASP B 1 208 ? 32.928 12.102 -22.106 1.00 98.85 208 ASP B N 1
ATOM 3456 C CA . ASP B 1 208 ? 34.212 11.521 -21.729 1.00 104.71 208 ASP B CA 1
ATOM 3457 C C . ASP B 1 208 ? 34.545 10.272 -22.533 1.00 109.88 208 ASP B C 1
ATOM 3458 O O . ASP B 1 208 ? 35.705 9.848 -22.543 1.00 111.93 208 ASP B O 1
ATOM 3463 N N . GLN B 1 209 ? 33.563 9.673 -23.201 1.00 62.25 209 GLN B N 1
ATOM 3464 C CA . GLN B 1 209 ? 33.797 8.511 -24.045 1.00 63.65 209 GLN B CA 1
ATOM 3465 C C . GLN B 1 209 ? 34.085 8.890 -25.491 1.00 62.06 209 GLN B C 1
ATOM 3466 O O . GLN B 1 209 ? 34.113 8.009 -26.357 1.00 62.53 209 GLN B O 1
ATOM 3472 N N . LEU B 1 210 ? 34.304 10.172 -25.772 1.00 60.17 210 LEU B N 1
ATOM 3473 C CA . LEU B 1 210 ? 34.621 10.642 -27.122 1.00 58.86 210 LEU B CA 1
ATOM 3474 C C . LEU B 1 210 ? 35.896 11.479 -27.118 1.00 60.42 210 LEU B C 1
ATOM 3475 O O . LEU B 1 210 ? 35.880 12.657 -27.486 1.00 60.77 210 LEU B O 1
ATOM 3480 N N . PRO B 1 211 ? 37.031 10.902 -26.705 1.00 57.33 211 PRO B N 1
ATOM 3481 C CA . PRO B 1 211 ? 38.275 11.685 -26.707 1.00 60.98 211 PRO B CA 1
ATOM 3482 C C . PRO B 1 211 ? 38.886 11.838 -28.088 1.00 65.36 211 PRO B C 1
ATOM 3483 O O . PRO B 1 211 ? 39.660 12.782 -28.301 1.00 66.65 211 PRO B O 1
ATOM 3487 N N . GLN B 1 212 ? 38.573 10.937 -29.024 1.00 69.90 212 GLN B N 1
ATOM 3488 C CA . GLN B 1 212 ? 39.150 10.998 -30.362 1.00 68.61 212 GLN B CA 1
ATOM 3489 C C . GLN B 1 212 ? 38.657 12.193 -31.168 1.00 65.93 212 GLN B C 1
ATOM 3490 O O . GLN B 1 212 ? 39.335 12.605 -32.115 1.00 65.74 212 GLN B O 1
ATOM 3496 N N . VAL B 1 213 ? 37.503 12.756 -30.824 1.00 59.30 213 VAL B N 1
ATOM 3497 C CA . VAL B 1 213 ? 36.871 13.772 -31.663 1.00 52.19 213 VAL B CA 1
ATOM 3498 C C . VAL B 1 213 ? 36.559 15.002 -30.822 1.00 47.78 213 VAL B C 1
ATOM 3499 O O . VAL B 1 213 ? 36.362 14.884 -29.604 1.00 47.80 213 VAL B O 1
ATOM 3503 N N . PRO B 1 214 ? 36.512 16.195 -31.413 1.00 47.47 214 PRO B N 1
ATOM 3504 C CA . PRO B 1 214 ? 36.081 17.365 -30.643 1.00 48.48 214 PRO B CA 1
ATOM 3505 C C . PRO B 1 214 ? 34.594 17.260 -30.346 1.00 49.67 214 PRO B C 1
ATOM 3506 O O . PRO B 1 214 ? 33.791 16.913 -31.215 1.00 49.67 214 PRO B O 1
ATOM 3510 N N . VAL B 1 215 ? 34.229 17.570 -29.107 1.00 47.57 215 VAL B N 1
ATOM 3511 C CA . VAL B 1 215 ? 32.855 17.440 -28.641 1.00 44.23 215 VAL B CA 1
ATOM 3512 C C . VAL B 1 215 ? 32.325 18.833 -28.347 1.00 42.26 215 VAL B C 1
ATOM 3513 O O . VAL B 1 215 ? 32.926 19.583 -27.569 1.00 43.80 215 VAL B O 1
ATOM 3517 N N . ASP B 1 216 ? 31.207 19.184 -28.978 1.00 40.30 216 ASP B N 1
ATOM 3518 C CA . ASP B 1 216 ? 30.527 20.449 -28.718 1.00 38.03 216 ASP B CA 1
ATOM 3519 C C . ASP B 1 216 ? 29.440 20.145 -27.694 1.00 38.25 216 ASP B C 1
ATOM 3520 O O . ASP B 1 216 ? 28.329 19.742 -28.048 1.00 38.57 216 ASP B O 1
ATOM 3525 N N . PHE B 1 217 ? 29.773 20.330 -26.424 1.00 37.34 217 PHE B N 1
ATOM 3526 C CA . PHE B 1 217 ? 28.933 19.911 -25.314 1.00 35.89 217 PHE B CA 1
ATOM 3527 C C . PHE B 1 217 ? 28.181 21.117 -24.777 1.00 35.69 217 PHE B C 1
ATOM 3528 O O . PHE B 1 217 ? 28.755 22.198 -24.621 1.00 34.78 217 PHE B O 1
ATOM 3536 N N . HIS B 1 218 ? 26.897 20.933 -24.498 1.00 37.90 218 HIS B N 1
ATOM 3537 C CA . HIS B 1 218 ? 26.089 22.026 -23.987 1.00 41.19 218 HIS B CA 1
ATOM 3538 C C . HIS B 1 218 ? 25.132 21.539 -22.912 1.00 47.70 218 HIS B C 1
ATOM 3539 O O . HIS B 1 218 ? 24.476 20.504 -23.065 1.00 50.72 218 HIS B O 1
ATOM 3546 N N . TRP B 1 219 ? 25.072 22.303 -21.825 1.00 50.93 219 TRP B N 1
ATOM 3547 C CA . TRP B 1 219 ? 24.136 22.092 -20.732 1.00 52.24 219 TRP B CA 1
ATOM 3548 C C . TRP B 1 219 ? 23.047 23.141 -20.848 1.00 50.75 219 TRP B C 1
ATOM 3549 O O . TRP B 1 219 ? 23.341 24.335 -20.976 1.00 52.82 219 TRP B O 1
ATOM 3560 N N . TYR B 1 220 ? 21.802 22.703 -20.829 1.00 46.03 220 TYR B N 1
ATOM 3561 C CA . TYR B 1 220 ? 20.673 23.616 -20.756 1.00 40.70 220 TYR B CA 1
ATOM 3562 C C . TYR B 1 220 ? 20.172 23.474 -19.324 1.00 41.60 220 TYR B C 1
ATOM 3563 O O . TYR B 1 220 ? 19.242 22.719 -19.032 1.00 37.63 220 TYR B O 1
ATOM 3572 N N . ALA B 1 221 ? 20.813 24.237 -18.436 1.00 43.68 221 ALA B N 1
ATOM 3573 C CA . ALA B 1 221 ? 20.710 24.010 -17.000 1.00 47.47 221 ALA B CA 1
ATOM 3574 C C . ALA B 1 221 ? 19.303 24.240 -16.478 1.00 54.36 221 ALA B C 1
ATOM 3575 O O . ALA B 1 221 ? 18.893 23.605 -15.501 1.00 54.26 221 ALA B O 1
ATOM 3577 N N . ASP B 1 222 ? 18.564 25.152 -17.095 1.00 66.19 222 ASP B N 1
ATOM 3578 C CA . ASP B 1 222 ? 17.231 25.525 -16.652 1.00 68.25 222 ASP B CA 1
ATOM 3579 C C . ASP B 1 222 ? 16.127 24.681 -17.279 1.00 65.37 222 ASP B C 1
ATOM 3580 O O . ASP B 1 222 ? 14.949 24.951 -17.028 1.00 65.34 222 ASP B O 1
ATOM 3585 N N . ALA B 1 223 ? 16.466 23.658 -18.061 1.00 57.94 223 ALA B N 1
ATOM 3586 C CA . ALA B 1 223 ? 15.476 22.984 -18.886 1.00 53.51 223 ALA B CA 1
ATOM 3587 C C . ALA B 1 223 ? 15.319 21.507 -18.551 1.00 49.12 223 ALA B C 1
ATOM 3588 O O . ALA B 1 223 ? 16.235 20.858 -18.037 1.00 46.88 223 ALA B O 1
ATOM 3590 N N . GLY B 1 224 ? 14.134 20.995 -18.875 1.00 52.48 224 GLY B N 1
ATOM 3591 C CA . GLY B 1 224 ? 13.812 19.588 -18.784 1.00 51.84 224 GLY B CA 1
ATOM 3592 C C . GLY B 1 224 ? 14.346 18.804 -19.969 1.00 51.69 224 GLY B C 1
ATOM 3593 O O . GLY B 1 224 ? 15.168 19.275 -20.757 1.00 54.40 224 GLY B O 1
ATOM 3594 N N . HIS B 1 225 ? 13.848 17.570 -20.091 1.00 49.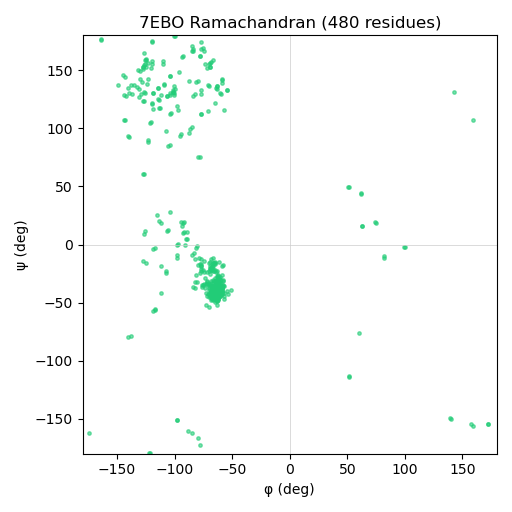11 225 HIS B N 1
ATOM 3595 C CA . HIS B 1 225 ? 14.431 16.609 -21.024 1.00 50.10 225 HIS B CA 1
ATOM 3596 C C . HIS B 1 225 ? 14.270 17.042 -22.479 1.00 42.50 225 HIS B C 1
ATOM 3597 O O . HIS B 1 225 ? 15.243 17.049 -23.242 1.00 41.07 225 HIS B O 1
ATOM 3604 N N . VAL B 1 226 ? 13.057 17.420 -22.884 1.00 41.37 226 VAL B N 1
ATOM 3605 C CA . VAL B 1 226 ? 12.791 17.674 -24.298 1.00 39.45 226 VAL B CA 1
ATOM 3606 C C . VAL B 1 226 ? 13.306 19.052 -24.686 1.00 37.87 226 VAL B C 1
ATOM 3607 O O . VAL B 1 226 ? 12.525 19.989 -24.888 1.00 37.64 226 VAL B O 1
ATOM 3611 N N . ILE B 1 227 ? 14.628 19.174 -24.820 1.00 36.20 227 ILE B N 1
ATOM 3612 C CA . ILE B 1 227 ? 15.241 20.460 -25.121 1.00 36.88 227 ILE B CA 1
ATOM 3613 C C . ILE B 1 227 ? 14.886 20.963 -26.509 1.00 34.75 227 ILE B C 1
ATOM 3614 O O . ILE B 1 227 ? 15.168 22.121 -26.827 1.00 31.57 227 ILE B O 1
ATOM 3619 N N . THR B 1 228 ? 14.295 20.118 -27.352 1.00 35.58 228 THR B N 1
ATOM 3620 C CA . THR B 1 228 ? 13.918 20.557 -28.687 1.00 36.21 228 THR B CA 1
ATOM 3621 C C . THR B 1 228 ? 12.648 21.399 -28.704 1.00 39.97 228 THR B C 1
ATOM 3622 O O . THR B 1 228 ? 12.426 22.130 -29.675 1.00 42.99 228 THR B O 1
ATOM 3626 N N . VAL B 1 229 ? 11.803 21.306 -27.675 1.00 41.62 229 VAL B N 1
ATOM 3627 C CA . VAL B 1 229 ? 10.555 22.067 -27.663 1.00 41.35 229 VAL B CA 1
ATOM 3628 C C . VAL B 1 229 ? 10.377 22.881 -26.384 1.00 41.19 229 VAL B C 1
ATOM 3629 O O . VAL B 1 229 ? 9.524 23.774 -26.333 1.00 41.43 229 VAL B O 1
ATOM 3633 N N . ASN B 1 230 ? 11.164 22.600 -25.347 1.00 40.86 230 ASN B N 1
ATOM 3634 C CA . ASN B 1 230 ? 10.952 23.275 -24.072 1.00 44.01 230 ASN B CA 1
ATOM 3635 C C . ASN B 1 230 ? 11.690 24.615 -24.071 1.00 48.03 230 ASN B C 1
ATOM 3636 O O . ASN B 1 230 ? 12.089 25.116 -25.124 1.00 47.93 230 ASN B O 1
ATOM 3641 N N . SER B 1 231 ? 11.906 25.195 -22.888 1.00 55.37 231 SER B N 1
ATOM 3642 C CA . SER B 1 231 ? 12.487 26.529 -22.779 1.00 56.94 231 SER B CA 1
ATOM 3643 C C . SER B 1 231 ? 13.918 26.624 -23.291 1.00 58.81 231 SER B C 1
ATOM 3644 O O . SER B 1 231 ? 14.396 27.740 -23.524 1.00 59.94 231 SER B O 1
ATOM 3647 N N . ALA B 1 232 ? 14.612 25.502 -23.472 1.00 55.16 232 ALA B N 1
ATOM 3648 C CA . ALA B 1 232 ? 15.973 25.532 -23.993 1.00 48.36 232 ALA B CA 1
ATOM 3649 C C . ALA B 1 232 ? 16.041 25.571 -25.513 1.00 41.64 232 ALA B C 1
ATOM 3650 O O . ALA B 1 232 ? 17.136 25.767 -26.055 1.00 39.64 232 ALA B O 1
ATOM 3652 N N . HIS B 1 233 ? 14.912 25.388 -26.207 1.00 38.77 233 HIS B N 1
ATOM 3653 C CA . HIS B 1 233 ? 14.960 25.123 -27.643 1.00 33.84 233 HIS B CA 1
ATOM 3654 C C . HIS B 1 233 ? 15.545 26.300 -28.416 1.00 36.00 233 HIS B C 1
ATOM 3655 O O . HIS B 1 233 ? 16.259 26.103 -29.406 1.00 36.04 233 HIS B O 1
ATOM 3662 N N . HIS B 1 234 ? 15.269 27.529 -27.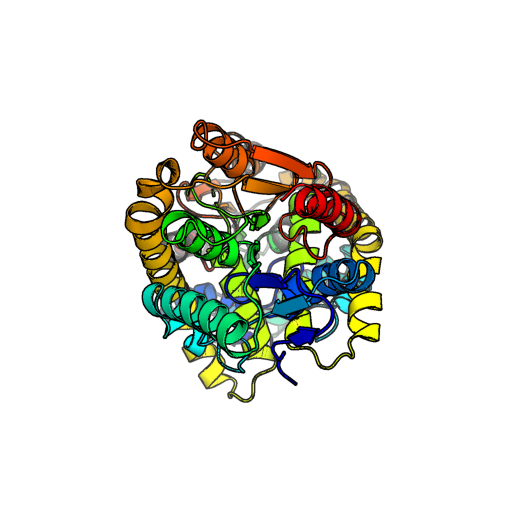978 1.00 43.89 234 HIS B N 1
ATOM 3663 C CA . HIS B 1 234 ? 15.867 28.684 -28.639 1.00 45.61 234 HIS B CA 1
ATOM 3664 C C . HIS B 1 234 ? 17.384 28.673 -28.501 1.00 44.53 234 HIS B C 1
ATOM 3665 O O . HIS B 1 234 ? 18.104 28.916 -29.476 1.00 46.69 234 HIS B O 1
ATOM 3672 N N . GLN B 1 235 ? 17.890 28.399 -27.298 1.00 36.20 235 GLN B N 1
ATOM 3673 C CA . GLN B 1 235 ? 19.335 28.313 -27.127 1.00 35.54 235 GLN B CA 1
ATOM 3674 C C . GLN B 1 235 ? 19.896 27.102 -27.858 1.00 32.17 235 GLN B C 1
ATOM 3675 O O . GLN B 1 235 ? 20.987 27.168 -28.436 1.00 29.00 235 GLN B O 1
ATOM 3681 N N . LEU B 1 236 ? 19.172 25.980 -27.824 1.00 36.18 236 LEU B N 1
ATOM 3682 C CA . LEU B 1 236 ? 19.625 24.797 -28.545 1.00 34.80 236 LEU B CA 1
ATOM 3683 C C . LEU B 1 236 ? 19.741 25.082 -30.033 1.00 33.29 236 LEU B C 1
ATOM 3684 O O . LEU B 1 236 ? 20.737 24.718 -30.666 1.00 34.09 236 LEU B O 1
ATOM 3689 N N . GLU B 1 237 ? 18.746 25.765 -30.599 1.00 31.07 237 GLU B N 1
ATOM 3690 C CA . GLU B 1 237 ? 18.765 26.068 -32.025 1.00 28.42 237 GLU B CA 1
ATOM 3691 C C . GLU B 1 237 ? 19.984 26.902 -32.395 1.00 33.06 237 GLU B C 1
ATOM 3692 O O . GLU B 1 237 ? 20.613 26.669 -33.433 1.00 33.15 237 GLU B O 1
ATOM 3698 N N . GLN B 1 238 ? 20.326 27.889 -31.566 1.00 34.65 238 GLN B N 1
ATOM 3699 C CA . GLN B 1 238 ? 21.518 28.686 -31.832 1.00 32.05 238 GLN B CA 1
ATOM 3700 C C . GLN B 1 238 ? 22.784 27.851 -31.684 1.00 33.96 238 GLN B C 1
ATOM 3701 O O . GLN B 1 238 ? 23.761 28.060 -32.413 1.00 36.51 238 GLN B O 1
ATOM 3703 N N . ASP B 1 239 ? 22.794 26.914 -30.734 1.00 35.13 239 ASP B N 1
ATOM 3704 C CA . ASP B 1 239 ? 23.994 26.116 -30.503 1.00 35.55 239 ASP B CA 1
ATOM 3705 C C . ASP B 1 239 ? 24.288 25.161 -31.658 1.00 33.48 239 ASP B C 1
ATOM 3706 O O . ASP B 1 239 ? 25.436 25.075 -32.111 1.00 32.55 239 ASP B O 1
ATOM 3711 N N . VAL B 1 240 ? 23.279 24.438 -32.157 1.00 31.21 240 VAL B N 1
ATOM 3712 C CA . VAL B 1 240 ? 23.532 23.555 -33.295 1.00 32.88 240 VAL B CA 1
ATOM 3713 C C . VAL B 1 240 ? 23.835 24.380 -34.538 1.00 31.77 240 VAL B C 1
ATOM 3714 O O . VAL B 1 240 ? 24.616 23.957 -35.398 1.00 30.55 240 VAL B O 1
ATOM 3718 N N . LEU B 1 241 ? 23.219 25.559 -34.656 1.00 34.48 241 LEU B N 1
ATOM 3719 C CA . LEU B 1 241 ? 23.497 26.439 -35.784 1.00 33.59 241 LEU B CA 1
ATOM 3720 C C . LEU B 1 241 ? 24.968 26.829 -35.814 1.00 34.55 241 LEU B C 1
ATOM 3721 O O . LEU B 1 241 ? 25.600 26.826 -36.876 1.00 33.26 241 LEU B O 1
ATOM 3726 N N . THR B 1 242 ? 25.535 27.148 -34.648 1.00 35.09 242 THR B N 1
ATOM 3727 C CA . THR B 1 242 ? 26.957 27.468 -34.566 1.00 36.94 242 THR B CA 1
ATOM 3728 C C . THR B 1 242 ? 27.814 26.241 -34.862 1.00 39.14 242 THR B C 1
ATOM 3729 O O . THR B 1 242 ? 28.844 26.342 -35.540 1.00 38.48 242 THR B O 1
ATOM 3733 N N . TYR B 1 243 ? 27.393 25.072 -34.371 1.00 38.93 243 TYR B N 1
ATOM 3734 C CA . TYR B 1 243 ? 28.126 23.836 -34.628 1.00 36.89 243 TYR B CA 1
ATOM 3735 C C . TYR B 1 243 ? 28.090 23.457 -36.105 1.00 33.88 243 TYR B C 1
ATOM 3736 O O . TYR B 1 243 ? 29.113 23.063 -36.678 1.00 35.35 243 TYR B O 1
ATOM 3745 N N . LEU B 1 244 ? 26.913 23.550 -36.732 1.00 30.30 244 LEU B N 1
ATOM 3746 C CA . LEU B 1 244 ? 26.782 23.158 -38.133 1.00 33.35 244 LEU B CA 1
ATOM 3747 C C . LEU B 1 244 ? 27.645 24.016 -39.051 1.00 38.21 244 LEU B C 1
ATOM 3748 O O . LEU B 1 244 ? 28.140 23.525 -40.072 1.00 41.88 244 LEU B O 1
ATOM 3753 N N . LYS B 1 245 ? 27.829 25.295 -38.713 1.00 35.70 245 LYS B N 1
ATOM 3754 C CA . LYS B 1 245 ? 28.665 26.164 -39.536 1.00 36.75 245 LYS B CA 1
ATOM 3755 C C . LYS B 1 245 ? 30.112 25.684 -39.583 1.00 41.18 245 LYS B C 1
ATOM 3756 O O . LYS B 1 245 ? 30.800 25.887 -40.590 1.00 45.97 245 LYS B O 1
ATOM 3762 N N . THR B 1 246 ? 30.589 25.053 -38.508 1.00 43.01 246 THR B N 1
ATOM 3763 C CA . THR B 1 246 ? 31.962 24.557 -38.483 1.00 45.82 246 THR B CA 1
ATOM 3764 C C . THR B 1 246 ? 32.146 23.341 -39.387 1.00 42.81 246 THR B C 1
ATOM 3765 O O . THR B 1 246 ? 33.124 23.264 -40.140 1.00 42.98 246 THR B O 1
ATOM 3769 N N . ILE B 1 247 ? 31.217 22.391 -39.338 1.00 40.45 247 ILE B N 1
ATOM 3770 C CA . ILE B 1 247 ? 31.379 21.130 -40.057 1.00 39.22 247 ILE B CA 1
ATOM 3771 C C . ILE B 1 247 ? 30.966 21.265 -41.522 1.00 40.34 247 ILE B C 1
ATOM 3772 O O . ILE B 1 247 ? 30.832 22.372 -42.046 1.00 45.07 247 ILE B O 1
#

Radius of gyration: 23.35 Å; Cα contacts (8 Å, |Δi|>4): 1010; chains: 2; bounding box: 63×40×71 Å

Solvent-accessible surface area: 18550 Å² total; per-residue (Å²): 76,78,8,58,29,96,86,18,110,48,0,0,0,0,1,0,15,22,12,10,18,0,19,9,1,24,10,0,0,71,20,0,48,183,95,90,16,0,0,32,0,16,44,9,31,18,9,53,60,39,24,8,84,56,14,25,80,58,71,8,56,65,0,36,84,19,0,68,101,3,11,67,63,0,94,138,86,59,26,103,77,0,0,0,0,0,0,25,11,0,0,4,0,0,0,0,2,1,10,98,27,87,130,2,55,0,0,0,1,0,8,4,29,0,34,48,34,120,40,41,76,46,10,22,36,6,8,2,14,1,17,8,24,5,4,44,8,127,36,54,104,77,80,40,64,106,0,15,91,54,0,44,139,75,0,114,59,13,10,120,41,8,30,86,24,2,66,70,68,0,34,72,74,2,90,41,4,79,8,43,0,0,2,1,6,0,0,85,69,82,147,113,15,0,50,48,2,73,85,1,83,96,91,2,113,87,16,93,39,42,52,49,69,20,40,135,5,5,67,32,0,1,3,4,63,7,15,119,98,0,14,105,15,0,25,93,8,0,164,104,19,60,121,63,13,128,73,9,57,35,98,87,14,127,101,2,1,0,1,1,0,4,19,6,5,1,0,31,0,0,80,32,0,0,92,21,0,59,195,78,91,9,0,0,28,0,18,39,9,30,17,10,16,43,81,22,0,81,53,7,27,77,52,71,12,64,54,0,46,79,22,0,87,104,4,12,66,78,0,82,92,115,58,26,75,83,0,4,0,0,0,0,12,7,0,0,5,0,0,0,0,2,0,10,106,32,96,104,2,72,0,0,0,1,0,0,3,32,6,57,74,79,63,28,37,11,4,22,3,1,33,5,0,7,39,16,3,50,77,16,102,48,61,121,79,74,61,30,91,0,5,51,49,0,5,93,68,0,58,145,12,32,122,44,12,73,78,26,8,72,68,72,0,32,66,80,5,86,41,2,83,8,45,0,0,2,0,1,0,33,79,16,32,20,14,50,18,88,6,1,22,38,2,91,91,95,3,115,81,11,97,40,42,39,49,116,8,68,96,0,0,5,0,0,1,5,6,65,3,8,121,101,0,17,47,18,0,34,98,7,9,139,113,50

Sequence (484 aa):
EPFFFEHGQHAVILLHAYAGSANDVRMLARALEREDYTVYGPQFSGHATDDPRDILAQTPAQWWQDTQQAISFMRQKGYTKISIFGLSLGGIFATAALERDPQLLGGGTFSSPLFAGNRSDVAEMFITLSHHQLAHSQFSIAEREQILMTLPELVQRQLQAVNTFTTTEVTSHLSAVTQPFFIGQGGQDELIDATVARQLRDQLPQVPVDFHWYADAGHVITVNSAHHQLEQDVLTYLKTIYKQPEPFFFEHGQHAVILLHAYAGSANDVRMLARALEREDYTVYGPQFSGHATDDPRDILAQTPAQWWQDTQQAISFMRQKGYTKISIFGLSLGGIFATAALERDPQLLGGGTFSSPLFAGSDVAEMFITLSHHQLAHSQFSIAEREQILMTLPELVQRQLQAVNTFTTTEVTSHLSAVTQPFFIGQGGQDELIDATVARQLRDQLPQVPVDFHWYADAGHVITVNSAHHQLEQDVLTYLKTI